Protein 7B0X (pdb70)

InterPro domains:
  IPR001829 Pili assembly chaperone, bacterial [PR00969] (38-47)
  IPR001829 Pili assembly chaperone, bacterial [PR00969] (83-104)
  IPR001829 Pili assembly chaperone, bacterial [PR00969] (112-129)
  IPR001829 Pili assembly chaperone, bacterial [PR00969] (138-153)
  IPR001829 Pili assembly chaperone, bacterial [PR00969] (173-188)
  IPR008962 PapD-like superfamily [SSF49354] (37-156)
  IPR013783 Immunoglobulin-like fold [G3DSA:2.60.40.10] (38-154)
  IPR013783 Immunoglobulin-like fold [G3DSA:2.60.40.10] (158-241)
  IPR016147 Pili assembly chaperone, N-terminal [PF00345] (37-156)
  IPR016148 Pili assembly chaperone, C-terminal [PF02753] (180-233)
  IPR018046 Pili assembly chaperone, conserved site [PS00635] (111-128)
  IPR036316 Pili assembly chaperone, C-terminal domain superfamily [SSF49584] (151-236)
  IPR050643 Periplasmic Pilus Chaperone [PTHR30251] (19-237)

Sequence (467 aa):
GVALGATRVIYPAGQKQEQLAVTNNDENSTYLIQSWVENADGVKDGRFIVTPPLFAMKGKKEENTLRILDATNNQLPQQDRESLFWMMNVKAIPSMDKSKLTENTLQLAIIISRIKLYYRPAKLALPPDQAAEKLRFRRSANSLTLINPTPYYLTVTELNAGTRVLENALVPPMGESTVKLPSDAGSNNITYRTINDYGALTPKMTGVMEHHHHHHAETCRIEEAGDKQMTVNMGQISSNRFHAVGEDSAPVPFVIHLRECSTTVVSERVVGVAFHGVADGKNPDVLSVGEGPGIATNIGVALFDDEGNLVPINRPPKRLYSGSTSLHFIAKYRATGRRVTGGIANAQAWFSLTYQDLYFNPRFLAAVADLSRFENGQELPPGTYRVDIYLNNGYMATRDVTFNTGDSEQGIVPCLTRAQLASMGLNTASVAGMNLLADDDACVPLTTMVQDATAHLDVGQQRLNLTIPQAFMSNR

GO terms:
  GO:0005515 protein binding (F, IPI)
  GO:0030288 outer membrane-bounded periplasmic space (C, IDA)
  GO:0044183 protein folding chaperone (F, IDA)
  GO:0006457 protein folding (P, IDA)

B-factor: mean 35.01, std 15.32, range [14.58, 119.58]

Secondary structure (DSSP, 8-state):
-EEES-SEEEEETT-SEEEEEEEE--TT-EEEEEEEEE-TTS-B-TTEEEESSEEEEESSEEEEEEEEE-STT-S-SSS-EEEEEEEEEEE---GGGGGS-EEEEEEEEEEEEEEE-S--SS-GGGSGGG-EEEE-SSEEEEEE-SSS-EEEEEEEETTEE---EEE-TTEEEEEE--TT--S-EEEEEB-TTS-BPPPEE--B---TT--/-----GGG---GGGHHHHHTT-S--SEEEEEEEEETTEEEEEEEEEEEE-SSTTSEEE---HHHHHTTTB-GGGSTTGGGS-TT----HHHHSTT-EEEEETTTTEEEEE--GGGB---/-PPPEEE-SSTTSEEE-----GGG--STT-B---EEEEEEEES--HHHHTTEEEEEEE-B-SS-TTSB----STTB-BSEEEEEE-TTSPBPPBS-----EE-S-SEEEEEEEEEESSSS-B-SB--EEEEEEEE--

Radius of gyration: 26.69 Å; Cα contacts (8 Å, |Δi|>4): 1162; chains: 3; bounding box: 37×84×83 Å

Foldseek 3Di:
DKDKPAQEAEAEPPDQKDKIKMWDAAQAWKKKKAKFKFFPVRHGDPQWPKPPRIDMDHHGDMDMIITGHNVVPPDDQAAKGKMKIKIKIHIDDDVVCVVPDDDDDIDIRIHIYIYHHPDFPDDQLNQVVVWAWDDDQWKIKIAGQGRYFWFKAQKAQANRGWDIDTAHHRGMDMTTDDNVGHHWIWIWTQGPRRDIRDIDTHHHDDDPPDD/DDWFDKDKPDRVPDWDQDWDDQVQFQFAFRKDDKTKMKIAGDDDDLLWQFFWWKAKEFPADPLGSLFFAQDDDPQEKPQKGKFKAFPVRDTGGYDDPPGDTDHDDRMTMMIIIIGGSGSGIDTGRGDTDMDMDTHTD/DADDDCVVDDVCVCVVLVRVPADDDWAWDFAFEAEPNHTQDTGIWGWDQDDDPNRTDTFAFPVNVVSVFFQQVLFPPNVVDDRRGRPPPPVRQDPKDWDQPPVRRYIYIYGDPSGGDDD

Structure (mmCIF, N/CA/C/O backbone):
data_7B0X
#
_entry.id   7B0X
#
_cell.length_a   35.240
_cell.length_b   104.160
_cell.length_c   132.160
_cell.angle_alpha   90.000
_cell.angle_beta   90.000
_cell.angle_gamma   90.000
#
_symmetry.space_group_name_H-M   'P 21 21 21'
#
loop_
_entity.id
_entity.type
_entity.pdbx_description
1 polymer 'Chaperone protein FimC'
2 polymer 'Fimbrin-like protein FimI'
3 polymer 'Outer membrane usher protein FimD'
4 non-polymer 1,2-ETHANEDIOL
5 water water
#
loop_
_atom_site.group_PDB
_atom_site.id
_atom_site.type_symbol
_atom_site.label_atom_id
_atom_site.label_alt_id
_atom_site.label_comp_id
_atom_site.label_asym_id
_atom_site.label_entity_id
_atom_site.label_seq_id
_atom_site.pdbx_PDB_ins_code
_atom_site.Cartn_x
_atom_site.Cartn_y
_atom_site.Cartn_z
_atom_site.occupancy
_atom_site.B_iso_or_equiv
_atom_site.auth_seq_id
_atom_site.auth_comp_id
_atom_site.auth_asym_id
_atom_site.auth_atom_id
_atom_site.pdbx_PDB_model_num
ATOM 1 N N . GLY A 1 1 ? -8.733 -2.313 -9.171 1.00 36.47 1 GLY C N 1
ATOM 2 C CA . GLY A 1 1 ? -7.406 -2.019 -8.660 1.00 31.20 1 GLY C CA 1
ATOM 3 C C . GLY A 1 1 ? -6.628 -3.277 -8.315 1.00 26.57 1 GLY C C 1
ATOM 4 O O . GLY A 1 1 ? -7.159 -4.380 -8.420 1.00 22.19 1 GLY C O 1
ATOM 5 N N . VAL A 1 2 ? -5.380 -3.094 -7.884 1.00 23.85 2 VAL C N 1
ATOM 6 C CA . VAL A 1 2 ? -4.454 -4.192 -7.599 1.00 17.52 2 VAL C CA 1
ATOM 7 C C . VAL A 1 2 ? -4.359 -4.489 -6.106 1.00 23.74 2 VAL C C 1
ATOM 8 O O . VAL A 1 2 ? -4.324 -3.575 -5.268 1.00 21.92 2 VAL C O 1
ATOM 12 N N . ALA A 1 3 ? -4.374 -5.785 -5.789 1.00 22.12 3 ALA C N 1
ATOM 13 C CA . ALA A 1 3 ? -4.079 -6.292 -4.448 1.00 17.12 3 ALA C CA 1
ATOM 14 C C . ALA A 1 3 ? -3.006 -7.382 -4.492 1.00 20.26 3 ALA C C 1
ATOM 15 O O . ALA A 1 3 ? -2.730 -7.964 -5.548 1.00 19.36 3 ALA C O 1
ATOM 17 N N . LEU A 1 4 ? -2.411 -7.667 -3.339 1.00 18.47 4 LEU C N 1
ATOM 18 C CA . LEU A 1 4 ? -1.476 -8.784 -3.190 1.00 21.83 4 LEU C CA 1
ATOM 19 C C . LEU A 1 4 ? -2.103 -9.958 -2.444 1.00 22.01 4 LEU C C 1
ATOM 20 O O . LEU A 1 4 ? -3.012 -9.774 -1.645 1.00 18.81 4 LEU C O 1
ATOM 25 N N . GLY A 1 5 ? -1.571 -11.160 -2.666 1.00 19.37 5 GLY C N 1
ATOM 26 C CA . GLY A 1 5 ? -2.164 -12.365 -2.119 1.00 21.56 5 GLY C CA 1
ATOM 27 C C . GLY A 1 5 ? -1.962 -12.590 -0.630 1.00 20.73 5 GLY C C 1
ATOM 28 O O . GLY A 1 5 ? -2.609 -13.472 -0.044 1.00 19.41 5 GLY C O 1
ATOM 29 N N . ALA A 1 6 ? -1.081 -11.808 -0.017 1.00 22.62 6 ALA C N 1
ATOM 30 C CA . ALA A 1 6 ? -0.786 -11.961 1.413 1.00 22.34 6 ALA C CA 1
ATOM 31 C C . ALA A 1 6 ? -0.173 -10.693 1.996 1.00 20.66 6 ALA C C 1
ATOM 32 O O . ALA A 1 6 ? 0.379 -9.882 1.266 1.00 18.55 6 ALA C O 1
ATOM 34 N N . THR A 1 7 ? -0.275 -10.520 3.310 1.00 20.70 7 THR C N 1
ATOM 35 C CA . THR A 1 7 ? 0.256 -9.318 3.961 1.00 17.61 7 THR C CA 1
ATOM 36 C C . THR A 1 7 ? 1.660 -9.519 4.527 1.00 19.07 7 THR C C 1
ATOM 37 O O . THR A 1 7 ? 2.287 -8.574 5.025 1.00 20.07 7 THR C O 1
ATOM 41 N N . ARG A 1 8 ? 2.137 -10.758 4.482 1.00 14.58 8 ARG C N 1
ATOM 42 C CA . ARG A 1 8 ? 3.552 -11.033 4.716 1.00 19.88 8 ARG C CA 1
ATOM 43 C C . ARG A 1 8 ? 3.930 -12.305 3.969 1.00 18.03 8 ARG C C 1
ATOM 44 O O . ARG A 1 8 ? 3.076 -13.142 3.670 1.00 19.68 8 ARG C O 1
ATOM 52 N N . VAL A 1 9 ? 5.214 -12.451 3.666 1.00 19.26 9 VAL C N 1
ATOM 53 C CA . VAL A 1 9 ? 5.705 -13.684 3.076 1.00 20.98 9 VAL C CA 1
ATOM 54 C C . VAL A 1 9 ? 6.726 -14.340 3.995 1.00 19.30 9 VAL C C 1
ATOM 55 O O . VAL A 1 9 ? 7.679 -13.687 4.422 1.00 18.05 9 VAL C O 1
ATOM 59 N N . ILE A 1 10 ? 6.509 -15.616 4.324 1.00 18.11 10 ILE C N 1
ATOM 60 C CA . ILE A 1 10 ? 7.506 -16.369 5.066 1.00 20.02 10 ILE C CA 1
ATOM 61 C C . ILE A 1 10 ? 8.375 -17.157 4.090 1.00 20.65 10 ILE C C 1
ATOM 62 O O . ILE A 1 10 ? 7.872 -18.024 3.362 1.00 24.37 10 ILE C O 1
ATOM 67 N N . TYR A 1 11 ? 9.671 -16.858 4.051 1.00 22.17 11 TYR C N 1
ATOM 68 C CA . TYR A 1 11 ? 10.562 -17.549 3.128 1.00 18.49 11 TYR C CA 1
ATOM 69 C C . TYR A 1 11 ? 11.353 -18.629 3.862 1.00 24.49 11 TYR C C 1
ATOM 70 O O . TYR A 1 11 ? 12.263 -18.327 4.619 1.00 26.15 11 TYR C O 1
ATOM 79 N N . PRO A 1 12 ? 11.019 -19.901 3.621 1.00 29.24 12 PRO C N 1
ATOM 80 C CA . PRO A 1 12 ? 11.720 -20.964 4.342 1.00 24.58 12 PRO C CA 1
ATOM 81 C C . PRO A 1 12 ? 13.135 -21.145 3.817 1.00 25.89 12 PRO C C 1
ATOM 82 O O . PRO A 1 12 ? 13.296 -21.424 2.640 1.00 22.29 12 PRO C O 1
ATOM 86 N N . ALA A 1 13 ? 14.132 -20.968 4.676 1.00 24.89 13 ALA C N 1
ATOM 87 C CA . ALA A 1 13 ? 15.513 -21.278 4.314 1.00 33.64 13 ALA C CA 1
ATOM 88 C C . ALA A 1 13 ? 15.627 -22.630 3.615 1.00 30.16 13 ALA C C 1
ATOM 89 O O . ALA A 1 13 ? 15.093 -23.637 4.091 1.00 26.06 13 ALA C O 1
ATOM 91 N N . GLY A 1 14 ? 16.317 -22.644 2.478 1.00 26.57 14 GLY C N 1
ATOM 92 C CA . GLY A 1 14 ? 16.525 -23.866 1.716 1.00 25.83 14 GLY C CA 1
ATOM 93 C C . GLY A 1 14 ? 15.627 -24.002 0.499 1.00 29.62 14 GLY C C 1
ATOM 94 O O . GLY A 1 14 ? 15.950 -24.721 -0.446 1.00 29.43 14 GLY C O 1
ATOM 95 N N . GLN A 1 15 ? 14.492 -23.310 0.513 1.00 26.88 15 GLN C N 1
ATOM 96 C CA . GLN A 1 15 ? 13.549 -23.388 -0.593 1.00 30.39 15 GLN C CA 1
ATOM 97 C C . GLN A 1 15 ? 14.107 -22.603 -1.777 1.00 32.29 15 GLN C C 1
ATOM 98 O O . GLN A 1 15 ? 14.616 -21.502 -1.600 1.00 27.38 15 GLN C O 1
ATOM 104 N N . LYS A 1 16 ? 14.033 -23.171 -2.974 1.00 26.88 16 LYS C N 1
ATOM 105 C CA . LYS A 1 16 ? 14.538 -22.482 -4.163 1.00 32.65 16 LYS C CA 1
ATOM 106 C C . LYS A 1 16 ? 13.754 -21.188 -4.460 1.00 28.76 16 LYS C C 1
ATOM 107 O O . LYS A 1 16 ? 14.344 -20.170 -4.832 1.00 29.74 16 LYS C O 1
ATOM 113 N N . GLN A 1 17 ? 12.438 -21.211 -4.264 1.00 28.00 17 GLN C N 1
ATOM 114 C CA . GLN A 1 17 ? 11.629 -20.007 -4.455 1.00 20.10 17 GLN C CA 1
ATOM 115 C C . GLN A 1 17 ? 10.420 -19.973 -3.530 1.00 21.89 17 GLN C C 1
ATOM 116 O O . GLN A 1 17 ? 10.000 -20.996 -2.985 1.00 26.29 17 GLN C O 1
ATOM 122 N N . GLU A 1 18 ? 9.864 -18.784 -3.366 1.00 22.10 18 GLU C N 1
ATOM 123 C CA . GLU A 1 18 ? 8.543 -18.627 -2.775 1.00 18.48 18 GLU C CA 1
ATOM 124 C C . GLU A 1 18 ? 7.726 -17.827 -3.783 1.00 24.72 18 GLU C C 1
ATOM 125 O O . GLU A 1 18 ? 8.298 -17.225 -4.694 1.00 30.49 18 GLU C O 1
ATOM 131 N N . GLN A 1 19 ? 6.402 -17.845 -3.681 1.00 21.36 19 GLN C N 1
ATOM 132 C CA . GLN A 1 19 ? 5.608 -17.077 -4.630 1.00 25.73 19 GLN C CA 1
ATOM 133 C C . GLN A 1 19 ? 4.630 -16.116 -3.946 1.00 25.64 19 GLN C C 1
ATOM 134 O O . GLN A 1 19 ? 4.335 -16.238 -2.758 1.00 28.93 19 GLN C O 1
ATOM 140 N N . LEU A 1 20 ? 4.162 -15.133 -4.706 1.00 20.86 20 LEU C N 1
ATOM 141 C CA . LEU A 1 20 ? 3.233 -14.119 -4.199 1.00 19.53 20 LEU C CA 1
ATOM 142 C C . LEU A 1 20 ? 2.251 -13.749 -5.306 1.00 19.21 20 LEU C C 1
ATOM 143 O O . LEU A 1 20 ? 2.674 -13.395 -6.399 1.00 23.78 20 LEU C O 1
ATOM 148 N N . ALA A 1 21 ? 0.951 -13.843 -5.037 1.00 21.67 21 ALA C N 1
ATOM 149 C CA . ALA A 1 21 ? -0.035 -13.522 -6.056 1.00 20.15 21 ALA C CA 1
ATOM 150 C C . ALA A 1 21 ? -0.235 -12.009 -6.162 1.00 20.39 21 ALA C C 1
ATOM 151 O O . ALA A 1 21 ? -0.163 -11.296 -5.159 1.00 19.76 21 ALA C O 1
ATOM 153 N N . VAL A 1 22 ? -0.478 -11.534 -7.379 1.00 20.09 22 VAL C N 1
ATOM 154 C CA . VAL A 1 22 ? -0.894 -10.154 -7.628 1.00 23.90 22 VAL C CA 1
ATOM 155 C C . VAL A 1 22 ? -2.194 -10.224 -8.416 1.00 23.70 22 VAL C C 1
ATOM 156 O O . VAL A 1 22 ? -2.261 -10.933 -9.414 1.00 23.86 22 VAL C O 1
ATOM 160 N N . THR A 1 23 ? -3.232 -9.521 -7.975 1.00 19.03 23 THR C N 1
ATOM 161 C CA . THR A 1 23 ? -4.512 -9.580 -8.688 1.00 20.39 23 THR C CA 1
ATOM 162 C C . THR A 1 23 ? -5.026 -8.214 -9.101 1.00 18.67 23 THR C C 1
ATOM 163 O O . THR A 1 23 ? -4.763 -7.218 -8.436 1.00 22.55 23 THR C O 1
ATOM 167 N N . ASN A 1 24 ? -5.727 -8.198 -10.225 1.00 19.47 24 ASN C N 1
ATOM 168 C CA . ASN A 1 24 ? -6.501 -7.046 -10.673 1.00 24.72 24 ASN C CA 1
ATOM 169 C C . ASN A 1 24 ? -7.949 -7.476 -10.873 1.00 28.85 24 ASN C C 1
ATOM 170 O O . ASN A 1 24 ? -8.200 -8.545 -11.430 1.00 31.44 24 ASN C O 1
ATOM 175 N N . ASN A 1 25 ? -8.909 -6.672 -10.414 1.00 27.99 25 ASN C N 1
ATOM 176 C CA . ASN A 1 25 ? -10.312 -7.075 -10.488 1.00 29.01 25 ASN C CA 1
ATOM 177 C C . ASN A 1 25 ? -11.126 -6.347 -11.560 1.00 32.34 25 ASN C C 1
ATOM 178 O O . ASN A 1 25 ? -12.313 -6.608 -11.733 1.00 41.50 25 ASN C O 1
ATOM 183 N N . ASP A 1 26 ? -10.485 -5.431 -12.272 1.00 36.20 26 ASP C N 1
ATOM 184 C CA . ASP A 1 26 ? -11.186 -4.541 -13.196 1.00 36.80 26 ASP C CA 1
ATOM 185 C C . ASP A 1 26 ? -10.929 -4.906 -14.666 1.00 41.28 26 ASP C C 1
ATOM 186 O O . ASP A 1 26 ? -9.814 -4.747 -15.176 1.00 35.99 26 ASP C O 1
ATOM 191 N N . GLU A 1 27 ? -11.976 -5.376 -15.344 1.00 43.65 27 GLU C N 1
ATOM 192 C CA . GLU A 1 27 ? -11.869 -5.828 -16.730 1.00 51.10 27 GLU C CA 1
ATOM 193 C C . GLU A 1 27 ? -11.351 -4.736 -17.661 1.00 43.90 27 GLU C C 1
ATOM 194 O O . GLU A 1 27 ? -10.672 -5.016 -18.646 1.00 42.79 27 GLU C O 1
ATOM 200 N N . ASN A 1 28 ? -11.674 -3.491 -17.334 1.00 50.97 28 ASN C N 1
ATOM 201 C CA . ASN A 1 28 ? -11.370 -2.373 -18.211 1.00 61.24 28 ASN C CA 1
ATOM 202 C C . ASN A 1 28 ? -10.095 -1.625 -17.839 1.00 55.40 28 ASN C C 1
ATOM 203 O O . ASN A 1 28 ? -9.986 -0.426 -18.077 1.00 51.85 28 ASN C O 1
ATOM 208 N N . SER A 1 29 ? -9.124 -2.324 -17.260 1.00 50.41 29 SER C N 1
ATOM 209 C CA . SER A 1 29 ? -7.875 -1.661 -16.908 1.00 40.39 29 SER C CA 1
ATOM 210 C C . SER A 1 29 ? -6.646 -2.538 -17.086 1.00 41.98 29 SER C C 1
ATOM 211 O O . SER A 1 29 ? -6.690 -3.751 -16.904 1.00 40.22 29 SER C O 1
ATOM 214 N N . THR A 1 30 ? -5.547 -1.892 -17.453 1.00 39.46 30 THR C N 1
ATOM 215 C CA . THR A 1 30 ? -4.255 -2.537 -17.539 1.00 34.93 30 THR C CA 1
ATOM 216 C C . THR A 1 30 ? -3.307 -1.825 -16.602 1.00 29.63 30 THR C C 1
ATOM 217 O O . THR A 1 30 ? -3.265 -0.603 -16.577 1.00 28.91 30 THR C O 1
ATOM 221 N N . TYR A 1 31 ? -2.550 -2.594 -15.833 1.00 23.16 31 TYR C N 1
ATOM 222 C CA . TYR A 1 31 ? -1.546 -2.057 -14.929 1.00 26.61 31 TYR C CA 1
ATOM 223 C C . TYR A 1 31 ? -0.184 -2.555 -15.365 1.00 27.94 31 TYR C C 1
ATOM 224 O O . TYR A 1 31 ? -0.078 -3.687 -15.823 1.00 28.01 31 TYR C O 1
ATOM 233 N N . LEU A 1 32 ? 0.846 -1.719 -15.249 1.00 25.27 32 LEU C N 1
ATOM 234 C CA . LEU A 1 32 ? 2.216 -2.225 -15.249 1.00 23.84 32 LEU C CA 1
ATOM 235 C C . LEU A 1 32 ? 2.556 -2.586 -13.812 1.00 21.55 32 LEU C C 1
ATOM 236 O O . LEU A 1 32 ? 2.236 -1.821 -12.889 1.00 24.16 32 LEU C O 1
ATOM 241 N N . ILE A 1 33 ? 3.180 -3.744 -13.614 1.00 16.91 33 ILE C N 1
ATOM 242 C CA . ILE A 1 33 ? 3.516 -4.223 -12.269 1.00 17.87 33 ILE C CA 1
ATOM 243 C C . ILE A 1 33 ? 5.029 -4.308 -12.161 1.00 21.01 33 ILE C C 1
ATOM 244 O O . ILE A 1 33 ? 5.677 -5.028 -12.930 1.00 20.91 33 ILE C O 1
ATOM 249 N N . GLN A 1 34 ? 5.584 -3.539 -11.237 1.00 21.64 34 GLN C N 1
ATOM 250 C CA . GLN A 1 34 ? 7.021 -3.426 -11.043 1.00 21.70 34 GLN C CA 1
ATOM 251 C C . GLN A 1 34 ? 7.383 -3.815 -9.611 1.00 21.88 34 GLN C C 1
ATOM 252 O O . GLN A 1 34 ? 6.873 -3.212 -8.665 1.00 24.19 34 GLN C O 1
ATOM 258 N N . SER A 1 35 ? 8.272 -4.798 -9.450 1.00 16.05 35 SER C N 1
ATOM 259 C CA . SER A 1 35 ? 8.458 -5.451 -8.151 1.00 21.30 35 SER C CA 1
ATOM 260 C C . SER A 1 35 ? 9.922 -5.650 -7.766 1.00 21.56 35 SER C C 1
ATOM 261 O O . SER A 1 35 ? 10.778 -5.888 -8.630 1.00 22.37 35 SER C O 1
ATOM 264 N N . TRP A 1 36 ? 10.205 -5.572 -6.466 1.00 20.70 36 TRP C N 1
ATOM 265 C CA . TRP A 1 36 ? 11.583 -5.642 -5.967 1.00 21.43 36 TRP C CA 1
ATOM 266 C C . TRP A 1 36 ? 11.623 -5.831 -4.448 1.00 15.95 36 TRP C C 1
ATOM 267 O O . TRP A 1 36 ? 10.632 -5.595 -3.751 1.00 21.05 36 TRP C O 1
ATOM 278 N N . VAL A 1 37 ? 12.789 -6.224 -3.947 1.00 20.54 37 VAL C N 1
ATOM 279 C CA . VAL A 1 37 ? 12.976 -6.436 -2.512 1.00 23.83 37 VAL C CA 1
ATOM 280 C C . VAL A 1 37 ? 13.884 -5.364 -1.920 1.00 22.36 37 VAL C C 1
ATOM 281 O O . VAL A 1 37 ? 14.837 -4.903 -2.569 1.00 19.60 37 VAL C O 1
ATOM 285 N N . GLU A 1 38 ? 13.549 -4.937 -0.702 1.00 18.91 38 GLU C N 1
ATOM 286 C CA . GLU A 1 38 ? 14.378 -4.025 0.077 1.00 16.37 38 GLU C CA 1
ATOM 287 C C . GLU A 1 38 ? 14.825 -4.747 1.339 1.00 19.16 38 GLU C C 1
ATOM 288 O O . GLU A 1 38 ? 14.143 -5.677 1.782 1.00 20.73 38 GLU C O 1
ATOM 294 N N . ASN A 1 39 ? 15.974 -4.344 1.892 1.00 19.01 39 ASN C N 1
ATOM 295 C CA . ASN A 1 39 ? 16.401 -4.851 3.188 1.00 21.86 39 ASN C CA 1
ATOM 296 C C . ASN A 1 39 ? 15.570 -4.195 4.292 1.00 30.71 39 ASN C C 1
ATOM 297 O O . ASN A 1 39 ? 14.618 -3.454 4.011 1.00 23.87 39 ASN C O 1
ATOM 302 N N . ALA A 1 40 ? 15.932 -4.459 5.540 1.00 26.10 40 ALA C N 1
ATOM 303 C CA . ALA A 1 40 ? 15.156 -3.972 6.673 1.00 28.01 40 ALA C CA 1
ATOM 304 C C . ALA A 1 40 ? 15.062 -2.450 6.679 1.00 33.81 40 ALA C C 1
ATOM 305 O O . ALA A 1 40 ? 14.036 -1.896 7.063 1.00 34.73 40 ALA C O 1
ATOM 307 N N . ASP A 1 41 ? 16.123 -1.793 6.221 1.00 25.70 41 ASP C N 1
ATOM 308 C CA . ASP A 1 41 ? 16.194 -0.327 6.175 1.00 30.56 41 ASP C CA 1
ATOM 309 C C . ASP A 1 41 ? 15.510 0.313 4.953 1.00 31.63 41 ASP C C 1
ATOM 310 O O . ASP A 1 41 ? 15.609 1.521 4.755 1.00 31.88 41 ASP C O 1
ATOM 315 N N . GLY A 1 42 ? 14.835 -0.488 4.133 1.00 28.30 42 GLY C N 1
ATOM 316 C CA . GLY A 1 42 ? 14.070 0.039 3.009 1.00 27.50 42 GLY C CA 1
ATOM 317 C C . GLY A 1 42 ? 14.914 0.388 1.796 1.00 29.55 42 GLY C C 1
ATOM 318 O O . GLY A 1 42 ? 14.494 1.159 0.927 1.00 32.23 42 GLY C O 1
ATOM 319 N N . VAL A 1 43 ? 16.118 -0.176 1.747 1.00 22.80 43 VAL C N 1
ATOM 320 C CA . VAL A 1 43 ? 17.042 0.020 0.637 1.00 23.17 43 VAL C CA 1
ATOM 321 C C . VAL A 1 43 ? 16.992 -1.194 -0.279 1.00 22.23 43 VAL C C 1
ATOM 322 O O . VAL A 1 43 ? 16.916 -2.303 0.222 1.00 21.91 43 VAL C O 1
ATOM 326 N N . LYS A 1 44 ? 17.051 -0.993 -1.601 1.00 21.24 44 LYS C N 1
ATOM 327 C CA . LYS A 1 44 ? 16.974 -2.132 -2.514 1.00 24.10 44 LYS C CA 1
ATOM 328 C C . LYS A 1 44 ? 18.037 -3.182 -2.223 1.00 20.14 44 LYS C C 1
ATOM 329 O O . LYS A 1 44 ? 19.202 -2.862 -2.027 1.00 26.60 44 LYS C O 1
ATOM 335 N N . ASP A 1 45 ? 17.610 -4.441 -2.200 1.00 22.67 45 ASP C N 1
ATOM 336 C CA . ASP A 1 45 ? 18.512 -5.553 -1.951 1.00 23.86 45 ASP C CA 1
ATOM 337 C C . ASP A 1 45 ? 18.179 -6.618 -2.984 1.00 20.44 45 ASP C C 1
ATOM 338 O O . ASP A 1 45 ? 17.105 -7.212 -2.928 1.00 23.80 45 ASP C O 1
ATOM 343 N N . GLY A 1 46 ? 19.081 -6.810 -3.940 1.00 21.29 46 GLY C N 1
ATOM 344 C CA . GLY A 1 46 ? 18.864 -7.765 -5.009 1.00 16.73 46 GLY C CA 1
ATOM 345 C C . GLY A 1 46 ? 19.129 -9.212 -4.637 1.00 23.73 46 GLY C C 1
ATOM 346 O O . GLY A 1 46 ? 19.054 -10.094 -5.501 1.00 28.83 46 GLY C O 1
ATOM 347 N N . ARG A 1 47 ? 19.450 -9.468 -3.369 1.00 23.47 47 ARG C N 1
ATOM 348 C CA . ARG A 1 47 ? 19.791 -10.832 -2.951 1.00 23.31 47 ARG C CA 1
ATOM 349 C C . ARG A 1 47 ? 18.540 -11.692 -2.854 1.00 24.49 47 ARG C C 1
ATOM 350 O O . ARG A 1 47 ? 18.619 -12.915 -2.730 1.00 22.50 47 ARG C O 1
ATOM 358 N N . PHE A 1 48 ? 17.374 -11.060 -2.912 1.00 21.56 48 PHE C N 1
ATOM 359 C CA . PHE A 1 48 ? 16.181 -11.799 -3.296 1.00 22.04 48 PHE C CA 1
ATOM 360 C C . PHE A 1 48 ? 15.806 -11.322 -4.692 1.00 26.98 48 PHE C C 1
ATOM 361 O O . PHE A 1 48 ? 15.656 -10.125 -4.917 1.00 28.70 48 PHE C O 1
ATOM 369 N N . ILE A 1 49 ? 15.707 -12.256 -5.634 1.00 21.91 49 ILE C N 1
ATOM 370 C CA . ILE A 1 49 ? 15.341 -11.922 -7.000 1.00 23.20 49 ILE C CA 1
ATOM 371 C C . ILE A 1 49 ? 13.837 -12.050 -7.179 1.00 24.90 49 ILE C C 1
ATOM 372 O O . ILE A 1 49 ? 13.248 -13.088 -6.886 1.00 24.34 49 ILE C O 1
ATOM 377 N N . VAL A 1 50 ? 13.209 -10.981 -7.634 1.00 23.88 50 VAL C N 1
ATOM 378 C CA . VAL A 1 50 ? 11.785 -11.033 -7.899 1.00 18.66 50 VAL C CA 1
ATOM 379 C C . VAL A 1 50 ? 11.587 -11.091 -9.402 1.00 22.31 50 VAL C C 1
ATOM 380 O O . VAL A 1 50 ? 12.126 -10.257 -10.140 1.00 25.85 50 VAL C O 1
ATOM 384 N N . THR A 1 51 ? 10.849 -12.097 -9.861 1.00 21.92 51 THR C N 1
ATOM 385 C CA . THR A 1 51 ? 10.680 -12.271 -11.289 1.00 20.22 51 THR C CA 1
ATOM 386 C C . THR A 1 51 ? 9.253 -12.745 -11.611 1.00 26.48 51 THR C C 1
ATOM 387 O O . THR A 1 51 ? 8.685 -13.562 -10.881 1.00 26.01 51 THR C O 1
ATOM 391 N N . PRO A 1 52 ? 8.650 -12.202 -12.689 1.00 23.70 52 PRO C N 1
ATOM 392 C CA . PRO A 1 52 ? 9.233 -11.180 -13.575 1.00 19.11 52 PRO C CA 1
ATOM 393 C C . PRO A 1 52 ? 9.174 -9.813 -12.924 1.00 19.90 52 PRO C C 1
ATOM 394 O O . PRO A 1 52 ? 8.174 -9.495 -12.265 1.00 20.69 52 PRO C O 1
ATOM 398 N N . PRO A 1 53 ? 10.233 -9.012 -13.105 1.00 19.99 53 PRO C N 1
ATOM 399 C CA . PRO A 1 53 ? 10.332 -7.763 -12.341 1.00 25.22 53 PRO C CA 1
ATOM 400 C C . PRO A 1 53 ? 9.519 -6.628 -12.959 1.00 21.26 53 PRO C C 1
ATOM 401 O O . PRO A 1 53 ? 9.318 -5.608 -12.299 1.00 22.03 53 PRO C O 1
ATOM 405 N N . LEU A 1 54 ? 9.047 -6.817 -14.194 1.00 20.34 54 LEU C N 1
ATOM 406 C CA . LEU A 1 54 ? 8.223 -5.820 -14.879 1.00 24.87 54 LEU C CA 1
ATOM 407 C C . LEU A 1 54 ? 7.328 -6.469 -15.941 1.00 22.37 54 LEU C C 1
ATOM 408 O O . LEU A 1 54 ? 7.826 -7.127 -16.867 1.00 25.43 54 LEU C O 1
ATOM 413 N N . PHE A 1 55 ? 6.016 -6.294 -15.802 1.00 17.98 55 PHE C N 1
ATOM 414 C CA . PHE A 1 55 ? 5.072 -6.909 -16.723 1.00 25.88 55 PHE C CA 1
ATOM 415 C C . PHE A 1 55 ? 3.767 -6.133 -16.722 1.00 23.88 55 PHE C C 1
ATOM 416 O O . PHE A 1 55 ? 3.533 -5.310 -15.860 1.00 20.47 55 PHE C O 1
ATOM 424 N N . ALA A 1 56 ? 2.909 -6.410 -17.686 1.00 18.78 56 ALA C N 1
ATOM 425 C CA . ALA A 1 56 ? 1.608 -5.774 -17.727 1.00 18.26 56 ALA C CA 1
ATOM 426 C C . ALA A 1 56 ? 0.545 -6.821 -17.475 1.00 28.59 56 ALA C C 1
ATOM 427 O O . ALA A 1 56 ? 0.656 -7.951 -17.961 1.00 26.71 56 ALA C O 1
ATOM 429 N N . MET A 1 57 ? -0.481 -6.463 -16.712 1.00 20.85 57 MET C N 1
ATOM 430 C CA . MET A 1 57 ? -1.631 -7.353 -16.605 1.00 27.53 57 MET C CA 1
ATOM 431 C C . MET A 1 57 ? -2.919 -6.605 -16.956 1.00 25.63 57 MET C C 1
ATOM 432 O O . MET A 1 57 ? -3.159 -5.470 -16.527 1.00 24.00 57 MET C O 1
ATOM 437 N N . LYS A 1 58 ? -3.722 -7.250 -17.794 1.00 30.97 58 LYS C N 1
ATOM 438 C CA . LYS A 1 58 ? -4.971 -6.667 -18.287 1.00 29.79 58 LYS C CA 1
ATOM 439 C C . LYS A 1 58 ? -6.193 -7.362 -17.703 1.00 35.05 58 LYS C C 1
ATOM 440 O O . LYS A 1 58 ? -6.273 -8.592 -17.696 1.00 32.10 58 LYS C O 1
ATOM 446 N N . GLY A 1 59 ? -7.145 -6.571 -17.221 1.00 39.25 59 GLY C N 1
ATOM 447 C CA . GLY A 1 59 ? -8.443 -7.094 -16.832 1.00 43.08 59 GLY C CA 1
ATOM 448 C C . GLY A 1 59 ? -8.471 -7.908 -15.556 1.00 34.86 59 GLY C C 1
ATOM 449 O O . GLY A 1 59 ? -7.533 -7.862 -14.752 1.00 31.14 59 GLY C O 1
ATOM 450 N N . LYS A 1 60 ? -9.569 -8.635 -15.353 1.00 29.77 60 LYS C N 1
ATOM 451 C CA . LYS A 1 60 ? -9.685 -9.528 -14.201 1.00 36.07 60 LYS C CA 1
ATOM 452 C C . LYS A 1 60 ? -8.658 -10.639 -14.321 1.00 32.87 60 LYS C C 1
ATOM 453 O O . LYS A 1 60 ? -8.822 -11.553 -15.129 1.00 37.91 60 LYS C O 1
ATOM 459 N N . LYS A 1 61 ? -7.609 -10.577 -13.507 0.82 24.94 61 LYS C N 1
ATOM 460 C CA . LYS A 1 61 ? -6.468 -11.446 -13.720 0.82 19.26 61 LYS C CA 1
ATOM 461 C C . LYS A 1 61 ? -5.649 -11.671 -12.463 0.82 20.13 61 LYS C C 1
ATOM 462 O O . LYS A 1 61 ? -5.546 -10.788 -11.619 0.82 19.86 61 LYS C O 1
ATOM 468 N N . GLU A 1 62 ? -5.085 -12.870 -12.332 1.00 26.97 62 GLU C N 1
ATOM 469 C CA A GLU A 1 62 ? -4.105 -13.124 -11.290 0.47 30.32 62 GLU C CA 1
ATOM 470 C CA B GLU A 1 62 ? -4.109 -13.144 -11.286 0.53 29.83 62 GLU C CA 1
ATOM 471 C C . GLU A 1 62 ? -2.774 -13.494 -11.931 1.00 26.68 62 GLU C C 1
ATOM 472 O O . GLU A 1 62 ? -2.728 -14.298 -12.856 1.00 27.83 62 GLU C O 1
ATOM 483 N N . ASN A 1 63 ? -1.713 -12.865 -11.452 1.00 19.05 63 ASN C N 1
ATOM 484 C CA . ASN A 1 63 ? -0.339 -13.131 -11.869 1.00 20.65 63 ASN C CA 1
ATOM 485 C C . ASN A 1 63 ? 0.469 -13.524 -10.658 1.00 27.52 63 ASN C C 1
ATOM 486 O O . ASN A 1 63 ? 0.339 -12.923 -9.584 1.00 29.62 63 ASN C O 1
ATOM 491 N N . THR A 1 64 ? 1.335 -14.509 -10.828 1.00 20.92 64 THR C N 1
ATOM 492 C CA . THR A 1 64 ? 2.182 -14.945 -9.729 1.00 19.56 64 THR C CA 1
ATOM 493 C C . THR A 1 64 ? 3.609 -14.415 -9.860 1.00 24.80 64 THR C C 1
ATOM 494 O O . THR A 1 64 ? 4.236 -14.526 -10.919 1.00 28.23 64 THR C O 1
ATOM 498 N N . LEU A 1 65 ? 4.103 -13.813 -8.782 1.00 18.95 65 LEU C N 1
ATOM 499 C CA . LEU A 1 65 ? 5.507 -13.410 -8.690 1.00 18.37 65 LEU C CA 1
ATOM 500 C C . LEU A 1 65 ? 6.336 -14.526 -8.081 1.00 21.95 65 LEU C C 1
ATOM 501 O O . LEU A 1 65 ? 5.922 -15.138 -7.102 1.00 22.65 65 LEU C O 1
ATOM 506 N N . ARG A 1 66 ? 7.517 -14.761 -8.639 1.00 18.11 66 ARG C N 1
ATOM 507 C CA . ARG A 1 66 ? 8.486 -15.659 -8.019 1.00 19.09 66 ARG C CA 1
ATOM 508 C C . ARG A 1 66 ? 9.524 -14.862 -7.227 1.00 20.04 66 ARG C C 1
ATOM 509 O O . ARG A 1 66 ? 10.090 -13.887 -7.731 1.00 21.98 66 ARG C O 1
ATOM 517 N N . ILE A 1 67 ? 9.781 -15.297 -5.999 1.00 22.58 67 ILE C N 1
ATOM 518 C CA . ILE A 1 67 ? 10.824 -14.720 -5.154 1.00 21.48 67 ILE C CA 1
ATOM 519 C C . ILE A 1 67 ? 11.950 -15.743 -4.985 1.00 24.21 67 ILE C C 1
ATOM 520 O O . ILE A 1 67 ? 11.732 -16.778 -4.359 1.00 22.73 67 ILE C O 1
ATOM 525 N N . LEU A 1 68 ? 13.134 -15.475 -5.544 1.00 19.45 68 LEU C N 1
ATOM 526 C CA . LEU A 1 68 ? 14.236 -16.453 -5.496 1.00 23.67 68 LEU C CA 1
ATOM 527 C C . LEU A 1 68 ? 15.296 -16.083 -4.465 1.00 26.35 68 LEU C C 1
ATOM 528 O O . LEU A 1 68 ? 15.803 -14.961 -4.469 1.00 24.60 68 LEU C O 1
ATOM 533 N N . ASP A 1 69 ? 15.658 -17.034 -3.605 1.00 22.76 69 ASP C N 1
ATOM 534 C CA . ASP A 1 69 ? 16.731 -16.830 -2.629 1.00 24.24 69 ASP C CA 1
ATOM 535 C C . ASP A 1 69 ? 18.112 -16.828 -3.281 1.00 26.41 69 ASP C C 1
ATOM 536 O O . ASP A 1 69 ? 18.636 -17.886 -3.653 1.00 34.38 69 ASP C O 1
ATOM 541 N N . ALA A 1 70 ? 18.708 -15.640 -3.395 1.00 20.91 70 ALA C N 1
ATOM 542 C CA . ALA A 1 70 ? 20.073 -15.502 -3.891 1.00 25.59 70 ALA C CA 1
ATOM 543 C C . ALA A 1 70 ? 21.015 -14.953 -2.809 1.00 30.67 70 ALA C C 1
ATOM 544 O O . ALA A 1 70 ? 22.006 -14.286 -3.106 1.00 27.63 70 ALA C O 1
ATOM 546 N N . THR A 1 71 ? 20.722 -15.259 -1.551 1.00 24.50 71 THR C N 1
ATOM 547 C CA . THR A 1 71 ? 21.586 -14.814 -0.454 1.00 26.43 71 THR C CA 1
ATOM 548 C C . THR A 1 71 ? 22.820 -15.694 -0.198 1.00 30.31 71 THR C C 1
ATOM 549 O O . THR A 1 71 ? 23.602 -15.398 0.695 1.00 30.59 71 THR C O 1
ATOM 553 N N . ASN A 1 72 ? 23.009 -16.757 -0.976 1.00 26.83 72 ASN C N 1
ATOM 554 C CA . ASN A 1 72 ? 24.188 -17.620 -0.835 1.00 32.96 72 ASN C CA 1
ATOM 555 C C . ASN A 1 72 ? 24.446 -18.069 0.610 1.00 34.10 72 ASN C C 1
ATOM 556 O O . ASN A 1 72 ? 25.593 -18.150 1.038 1.00 38.93 72 ASN C O 1
ATOM 561 N N . ASN A 1 73 ? 23.379 -18.319 1.359 1.00 33.09 73 ASN C N 1
ATOM 562 C CA . ASN A 1 73 ? 23.479 -18.836 2.728 1.00 34.57 73 ASN C CA 1
ATOM 563 C C . ASN A 1 73 ? 24.257 -17.918 3.677 1.00 34.27 73 ASN C C 1
ATOM 564 O O . ASN A 1 73 ? 24.950 -18.388 4.582 1.00 38.00 73 ASN C O 1
ATOM 569 N N . GLN A 1 74 ? 24.122 -16.608 3.475 1.00 37.59 74 GLN C N 1
ATOM 570 C CA . GLN A 1 74 ? 24.882 -15.628 4.241 1.00 36.90 74 GLN C CA 1
ATOM 571 C C . GLN A 1 74 ? 24.088 -15.048 5.409 1.00 28.52 74 GLN C C 1
ATOM 572 O O . GLN A 1 74 ? 24.644 -14.370 6.265 1.00 32.89 74 GLN C O 1
ATOM 578 N N . LEU A 1 75 ? 22.792 -15.315 5.463 1.00 24.58 75 LEU C N 1
ATOM 579 C CA . LEU A 1 75 ? 21.996 -14.820 6.565 1.00 19.89 75 LEU C CA 1
ATOM 580 C C . LEU A 1 75 ? 22.127 -15.721 7.795 1.00 23.77 75 LEU C C 1
ATOM 581 O O . LEU A 1 75 ? 22.478 -16.885 7.650 1.00 25.78 75 LEU C O 1
ATOM 586 N N . PRO A 1 76 ? 21.837 -15.186 8.999 1.00 30.25 76 PRO C N 1
ATOM 587 C CA . PRO A 1 76 ? 21.908 -16.017 10.212 1.00 30.82 76 PRO C CA 1
ATOM 588 C C . PRO A 1 76 ? 21.010 -17.254 10.094 1.00 22.97 76 PRO C C 1
ATOM 589 O O . PRO A 1 76 ? 19.998 -17.213 9.391 1.00 23.47 76 PRO C O 1
ATOM 593 N N A GLN A 1 77 ? 21.385 -18.343 10.750 0.52 29.60 77 GLN C N 1
ATOM 594 N N B GLN A 1 77 ? 21.382 -18.336 10.774 0.48 29.59 77 GLN C N 1
ATOM 595 C CA A GLN A 1 77 ? 20.558 -19.537 10.690 0.52 32.75 77 GLN C CA 1
ATOM 596 C CA B GLN A 1 77 ? 20.600 -19.569 10.719 0.48 32.69 77 GLN C CA 1
ATOM 597 C C A GLN A 1 77 ? 19.988 -19.882 12.069 0.52 29.07 77 GLN C C 1
ATOM 598 C C B GLN A 1 77 ? 19.809 -19.811 12.005 0.48 29.48 77 GLN C C 1
ATOM 599 O O A GLN A 1 77 ? 19.611 -21.023 12.317 0.52 31.13 77 GLN C O 1
ATOM 600 O O B GLN A 1 77 ? 19.107 -20.814 12.129 0.48 28.43 77 GLN C O 1
ATOM 611 N N . ASP A 1 78 ? 19.915 -18.889 12.957 1.00 26.50 78 ASP C N 1
ATOM 612 C CA . ASP A 1 78 ? 19.280 -19.082 14.269 1.00 25.77 78 ASP C CA 1
ATOM 613 C C . ASP A 1 78 ? 18.179 -18.055 14.562 1.00 26.27 78 ASP C C 1
ATOM 614 O O . ASP A 1 78 ? 17.548 -18.084 15.622 1.00 24.53 78 ASP C O 1
ATOM 619 N N . ARG A 1 79 ? 17.936 -17.154 13.615 1.00 23.40 79 ARG C N 1
ATOM 620 C CA . ARG A 1 79 ? 16.889 -16.152 13.777 1.00 23.66 79 ARG C CA 1
ATOM 621 C C . ARG A 1 79 ? 16.446 -15.653 12.426 1.00 24.96 79 ARG C C 1
ATOM 622 O O . ARG A 1 79 ? 17.187 -15.758 11.446 1.00 24.11 79 ARG C O 1
ATOM 630 N N . GLU A 1 80 ? 15.235 -15.113 12.381 1.00 18.11 80 GLU C N 1
ATOM 631 C CA . GLU A 1 80 ? 14.687 -14.553 11.142 1.00 21.31 80 GLU C CA 1
ATOM 632 C C . GLU A 1 80 ? 15.437 -13.294 10.725 1.00 24.43 80 GLU C C 1
ATOM 633 O O . GLU A 1 80 ? 15.990 -12.591 11.568 1.00 19.40 80 GLU C O 1
ATOM 639 N N . SER A 1 81 ? 15.447 -13.031 9.420 1.00 27.56 81 SER C N 1
ATOM 640 C CA . SER A 1 81 ? 15.949 -11.774 8.854 1.00 21.10 81 SER C CA 1
ATOM 641 C C . SER A 1 81 ? 14.778 -11.077 8.192 1.00 24.39 81 SER C C 1
ATOM 642 O O . SER A 1 81 ? 13.958 -11.732 7.553 1.00 23.00 81 SER C O 1
ATOM 645 N N . LEU A 1 82 ? 14.708 -9.751 8.329 1.00 22.07 82 LEU C N 1
ATOM 646 C CA . LEU A 1 82 ? 13.594 -8.971 7.794 1.00 19.04 82 LEU C CA 1
ATOM 647 C C . LEU A 1 82 ? 13.927 -8.321 6.459 1.00 16.55 82 LEU C C 1
ATOM 648 O O . LEU A 1 82 ? 14.949 -7.660 6.319 1.00 18.59 82 LEU C O 1
ATOM 653 N N . PHE A 1 83 ? 13.053 -8.523 5.488 1.00 19.20 83 PHE C N 1
ATOM 654 C CA . PHE A 1 83 ? 13.146 -7.813 4.213 1.00 19.94 83 PHE C CA 1
ATOM 655 C C . PHE A 1 83 ? 11.769 -7.267 3.888 1.00 21.14 83 PHE C C 1
ATOM 656 O O . PHE A 1 83 ? 10.804 -7.571 4.579 1.00 21.04 83 PHE C O 1
ATOM 664 N N . TRP A 1 84 ? 11.679 -6.443 2.838 1.00 22.81 84 TRP C N 1
ATOM 665 C CA . TRP A 1 84 ? 10.397 -5.903 2.416 1.00 22.45 84 TRP C CA 1
ATOM 666 C C . TRP A 1 84 ? 10.165 -6.190 0.935 1.00 23.89 84 TRP C C 1
ATOM 667 O O . TRP A 1 84 ? 11.005 -5.885 0.093 1.00 20.54 84 TRP C O 1
ATOM 678 N N . MET A 1 85 ? 9.027 -6.791 0.640 1.00 17.12 85 MET C N 1
ATOM 679 C CA A MET A 1 85 ? 8.583 -6.986 -0.733 0.61 15.55 85 MET C CA 1
ATOM 680 C CA B MET A 1 85 ? 8.591 -6.975 -0.742 0.39 16.40 85 MET C CA 1
ATOM 681 C C . MET A 1 85 ? 7.850 -5.738 -1.213 1.00 18.88 85 MET C C 1
ATOM 682 O O . MET A 1 85 ? 6.983 -5.227 -0.509 1.00 19.27 85 MET C O 1
ATOM 691 N N . ASN A 1 86 ? 8.200 -5.263 -2.401 1.00 17.80 86 ASN C N 1
ATOM 692 C CA . ASN A 1 86 ? 7.571 -4.070 -2.974 1.00 17.36 86 ASN C CA 1
ATOM 693 C C . ASN A 1 86 ? 6.918 -4.391 -4.314 1.00 20.86 86 ASN C C 1
ATOM 694 O O . ASN A 1 86 ? 7.545 -4.971 -5.201 1.00 19.25 86 ASN C O 1
ATOM 699 N N . VAL A 1 87 ? 5.649 -4.029 -4.457 1.00 16.92 87 VAL C N 1
ATOM 700 C CA . VAL A 1 87 ? 4.947 -4.235 -5.723 1.00 16.07 87 VAL C CA 1
ATOM 701 C C . VAL A 1 87 ? 4.269 -2.916 -6.097 1.00 16.37 87 VAL C C 1
ATOM 702 O O . VAL A 1 87 ? 3.349 -2.467 -5.432 1.00 19.44 87 VAL C O 1
ATOM 706 N N . LYS A 1 88 ? 4.752 -2.301 -7.161 1.00 19.61 88 LYS C N 1
ATOM 707 C CA . LYS A 1 88 ? 4.215 -1.031 -7.621 1.00 15.48 88 LYS C CA 1
ATOM 708 C C . LYS A 1 88 ? 3.273 -1.277 -8.776 1.00 21.39 88 LYS C C 1
ATOM 709 O O . LYS A 1 88 ? 3.630 -1.974 -9.722 1.00 25.71 88 LYS C O 1
ATOM 715 N N . ALA A 1 89 ? 2.063 -0.737 -8.663 1.00 18.34 89 ALA C N 1
ATOM 716 C CA . ALA A 1 89 ? 1.052 -0.869 -9.687 1.00 17.85 89 ALA C CA 1
ATOM 717 C C . ALA A 1 89 ? 0.914 0.478 -10.398 1.00 22.73 89 ALA C C 1
ATOM 718 O O . ALA A 1 89 ? 0.595 1.494 -9.776 1.00 23.82 89 ALA C O 1
ATOM 720 N N . ILE A 1 90 ? 1.192 0.472 -11.695 1.00 17.86 90 ILE C N 1
ATOM 721 C CA . ILE A 1 90 ? 1.188 1.683 -12.512 1.00 17.15 90 ILE C CA 1
ATOM 722 C C . ILE A 1 90 ? 0.039 1.601 -13.511 1.00 19.53 90 ILE C C 1
ATOM 723 O O . ILE A 1 90 ? 0.014 0.733 -14.379 1.00 23.04 90 ILE C O 1
ATOM 728 N N . PRO A 1 91 ? -0.946 2.490 -13.362 1.00 28.77 91 PRO C N 1
ATOM 729 C CA . PRO A 1 91 ? -2.138 2.429 -14.205 1.00 29.46 91 PRO C CA 1
ATOM 730 C C . PRO A 1 91 ? -1.873 2.998 -15.591 1.00 25.52 91 PRO C C 1
ATOM 731 O O . PRO A 1 91 ? -0.950 3.780 -15.756 1.00 23.43 91 PRO C O 1
ATOM 735 N N . SER A 1 92 ? -2.665 2.606 -16.581 1.00 23.50 92 SER C N 1
ATOM 736 C CA . SER A 1 92 ? -2.631 3.320 -17.857 1.00 22.98 92 SER C CA 1
ATOM 737 C C . SER A 1 92 ? -3.362 4.660 -17.667 1.00 28.15 92 SER C C 1
ATOM 738 O O . SER A 1 92 ? -3.797 4.988 -16.555 1.00 31.45 92 SER C O 1
ATOM 741 N N . MET A 1 93 ? -3.491 5.435 -18.733 1.00 27.07 93 MET C N 1
ATOM 742 C CA . MET A 1 93 ? -4.317 6.640 -18.687 1.00 28.81 93 MET C CA 1
ATOM 743 C C . MET A 1 93 ? -5.055 6.771 -20.008 1.00 32.41 93 MET C C 1
ATOM 744 O O . MET A 1 93 ? -4.479 6.524 -21.070 1.00 37.64 93 MET C O 1
ATOM 749 N N . ASP A 1 94 ? -6.326 7.157 -19.947 1.00 30.24 94 ASP C N 1
ATOM 750 C CA . ASP A 1 94 ? -7.082 7.411 -21.164 1.00 29.39 94 ASP C CA 1
ATOM 751 C C . ASP A 1 94 ? -6.385 8.506 -21.966 1.00 37.90 94 ASP C C 1
ATOM 752 O O . ASP A 1 94 ? -5.966 9.523 -21.413 1.00 38.82 94 ASP C O 1
ATOM 757 N N . LYS A 1 95 ? -6.258 8.293 -23.266 1.00 37.23 95 LYS C N 1
ATOM 758 C CA . LYS A 1 95 ? -5.561 9.254 -24.105 1.00 45.02 95 LYS C CA 1
ATOM 759 C C . LYS A 1 95 ? -6.280 10.596 -24.139 1.00 36.84 95 LYS C C 1
ATOM 760 O O . LYS A 1 95 ? -5.658 11.625 -24.384 1.00 37.97 95 LYS C O 1
ATOM 766 N N . SER A 1 96 ? -7.581 10.598 -23.864 1.00 42.78 96 SER C N 1
ATOM 767 C CA . SER A 1 96 ? -8.323 11.857 -23.801 1.00 46.14 96 SER C CA 1
ATOM 768 C C . SER A 1 96 ? -7.781 12.751 -22.684 1.00 48.52 96 SER C C 1
ATOM 769 O O . SER A 1 96 ? -7.853 13.980 -22.763 1.00 55.86 96 SER C O 1
ATOM 772 N N . LYS A 1 97 ? -7.238 12.125 -21.643 1.00 34.31 97 LYS C N 1
ATOM 773 C CA . LYS A 1 97 ? -6.721 12.869 -20.497 1.00 39.57 97 LYS C CA 1
ATOM 774 C C . LYS A 1 97 ? -5.391 13.542 -20.796 1.00 39.59 97 LYS C C 1
ATOM 775 O O . LYS A 1 97 ? -4.913 14.357 -20.007 1.00 38.42 97 LYS C O 1
ATOM 781 N N . LEU A 1 98 ? -4.801 13.216 -21.941 1.00 42.66 98 LEU C N 1
ATOM 782 C CA . LEU A 1 98 ? -3.569 13.873 -22.365 1.00 45.73 98 LEU C CA 1
ATOM 783 C C . LEU A 1 98 ? -3.802 15.333 -22.712 1.00 33.66 98 LEU C C 1
ATOM 784 O O . LEU A 1 98 ? -2.858 16.117 -22.724 1.00 40.72 98 LEU C O 1
ATOM 789 N N . THR A 1 99 ? -5.050 15.696 -23.011 1.00 34.87 99 THR C N 1
ATOM 790 C CA . THR A 1 99 ? -5.394 17.080 -23.306 1.00 36.85 99 THR C CA 1
ATOM 791 C C . THR A 1 99 ? -5.791 17.841 -22.046 1.00 37.00 99 THR C C 1
ATOM 792 O O . THR A 1 99 ? -6.167 19.017 -22.114 1.00 38.72 99 THR C O 1
ATOM 796 N N . GLU A 1 100 ? -5.694 17.163 -20.900 1.00 36.43 100 GLU C N 1
ATOM 797 C CA . GLU A 1 100 ? -6.057 17.736 -19.607 1.00 41.86 100 GLU C CA 1
ATOM 798 C C . GLU A 1 100 ? -4.848 17.845 -18.686 1.00 34.21 100 GLU C C 1
ATOM 799 O O . GLU A 1 100 ? -3.954 17.011 -18.738 1.00 36.04 100 GLU C O 1
ATOM 805 N N . ASN A 1 101 ? -4.825 18.867 -17.835 1.00 34.96 101 ASN C N 1
ATOM 806 C CA . ASN A 1 101 ? -3.818 18.951 -16.780 1.00 33.99 101 ASN C CA 1
ATOM 807 C C . ASN A 1 101 ? -4.112 17.900 -15.727 1.00 36.92 101 ASN C C 1
ATOM 808 O O . ASN A 1 101 ? -5.115 17.988 -15.027 1.00 38.11 101 ASN C O 1
ATOM 813 N N . THR A 1 102 ? -3.231 16.919 -15.611 1.00 30.59 102 THR C N 1
ATOM 814 C CA . THR A 1 102 ? -3.522 15.742 -14.817 1.00 28.95 102 THR C CA 1
ATOM 815 C C . THR A 1 102 ? -2.440 15.414 -13.782 1.00 35.09 102 THR C C 1
ATOM 816 O O . THR A 1 102 ? -1.240 15.438 -14.067 1.00 31.27 102 THR C O 1
ATOM 820 N N . LEU A 1 103 ? -2.887 15.109 -12.570 1.00 31.28 103 LEU C N 1
ATOM 821 C CA . LEU A 1 103 ? -2.061 14.430 -11.584 1.00 26.01 103 LEU C CA 1
ATOM 822 C C . LEU A 1 103 ? -2.412 12.951 -11.616 1.00 26.13 103 LEU C C 1
ATOM 823 O O . LEU A 1 103 ? -3.560 12.591 -11.371 1.00 28.84 103 LEU C O 1
ATOM 828 N N . GLN A 1 104 ? -1.442 12.100 -11.938 1.00 26.38 104 GLN C N 1
ATOM 829 C CA . GLN A 1 104 ? -1.658 10.656 -11.866 1.00 23.83 104 GLN C CA 1
ATOM 830 C C . GLN A 1 104 ? -0.830 10.028 -10.755 1.00 23.75 104 GLN C C 1
ATOM 831 O O . GLN A 1 104 ? 0.319 10.417 -10.525 1.00 25.66 104 GLN C O 1
ATOM 837 N N . LEU A 1 105 ? -1.417 9.028 -10.095 1.00 21.04 105 LEU C N 1
ATOM 838 C CA . LEU A 1 105 ? -0.772 8.314 -9.005 1.00 21.73 105 LEU C CA 1
ATOM 839 C C . LEU A 1 105 ? -0.482 6.863 -9.377 1.00 21.25 105 LEU C C 1
ATOM 840 O O . LEU A 1 105 ? -1.238 6.252 -10.136 1.00 29.92 105 LEU C O 1
ATOM 845 N N . ALA A 1 106 ? 0.622 6.336 -8.862 1.00 22.47 106 ALA C N 1
ATOM 846 C CA . ALA A 1 106 ? 0.862 4.888 -8.816 1.00 20.98 106 ALA C CA 1
ATOM 847 C C . ALA A 1 106 ? 0.953 4.477 -7.336 1.00 19.83 106 ALA C C 1
ATOM 848 O O . ALA A 1 106 ? 1.154 5.334 -6.468 1.00 20.87 106 ALA C O 1
ATOM 850 N N A ILE A 1 107 ? 0.818 3.186 -7.039 0.51 22.64 107 ILE C N 1
ATOM 851 N N B ILE A 1 107 ? 0.768 3.189 -7.058 0.49 22.93 107 ILE C N 1
ATOM 852 C CA A ILE A 1 107 ? 0.786 2.741 -5.643 0.51 18.83 107 ILE C CA 1
ATOM 853 C CA B ILE A 1 107 ? 0.786 2.671 -5.691 0.49 20.21 107 ILE C CA 1
ATOM 854 C C A ILE A 1 107 ? 1.701 1.543 -5.388 0.51 18.88 107 ILE C C 1
ATOM 855 C C B ILE A 1 107 ? 1.905 1.668 -5.544 0.49 20.66 107 ILE C C 1
ATOM 856 O O A ILE A 1 107 ? 1.604 0.514 -6.061 0.51 14.86 107 ILE C O 1
ATOM 857 O O B ILE A 1 107 ? 2.144 0.890 -6.450 0.49 16.28 107 ILE C O 1
ATOM 866 N N . ILE A 1 108 ? 2.589 1.689 -4.408 1.00 20.32 108 ILE C N 1
ATOM 867 C CA . ILE A 1 108 ? 3.508 0.620 -4.057 1.00 16.51 108 ILE C CA 1
ATOM 868 C C . ILE A 1 108 ? 2.943 -0.070 -2.819 1.00 19.40 108 ILE C C 1
ATOM 869 O O . ILE A 1 108 ? 2.778 0.561 -1.767 1.00 19.47 108 ILE C O 1
ATOM 874 N N . SER A 1 109 ? 2.619 -1.352 -2.948 1.00 18.77 109 SER C N 1
ATOM 875 C CA . SER A 1 109 ? 2.178 -2.117 -1.782 1.00 20.58 109 SER C CA 1
ATOM 876 C C . SER A 1 109 ? 3.417 -2.758 -1.170 1.00 18.22 109 SER C C 1
ATOM 877 O O . SER A 1 109 ? 4.198 -3.388 -1.882 1.00 18.06 109 SER C O 1
ATOM 880 N N . ARG A 1 110 ? 3.622 -2.562 0.138 1.00 15.87 110 ARG C N 1
ATOM 881 C CA . ARG A 1 110 ? 4.829 -3.055 0.811 1.00 15.29 110 ARG C CA 1
ATOM 882 C C . ARG A 1 110 ? 4.444 -4.002 1.931 1.00 15.30 110 ARG C C 1
ATOM 883 O O . ARG A 1 110 ? 3.627 -3.667 2.8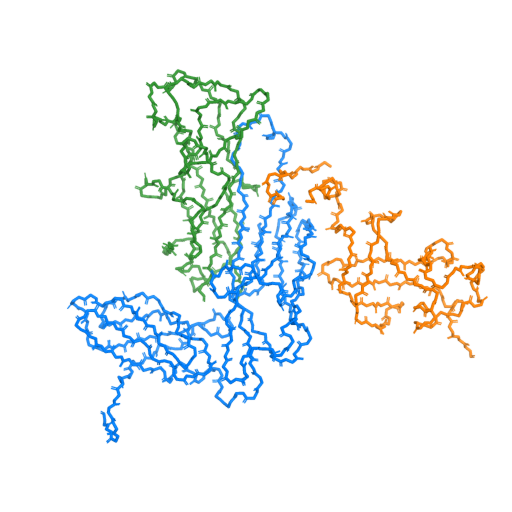02 1.00 19.65 110 ARG C O 1
ATOM 891 N N . ILE A 1 111 ? 5.010 -5.204 1.876 1.00 15.39 111 ILE C N 1
ATOM 892 C CA . ILE A 1 111 ? 4.772 -6.238 2.888 1.00 19.14 111 ILE C CA 1
ATOM 893 C C . ILE A 1 111 ? 6.070 -6.880 3.376 1.00 21.70 111 ILE C C 1
ATOM 894 O O . ILE A 1 111 ? 7.067 -6.917 2.658 1.00 19.75 111 ILE C O 1
ATOM 899 N N . LYS A 1 112 ? 6.044 -7.395 4.607 1.00 23.25 112 LYS C N 1
ATOM 900 C CA . LYS A 1 112 ? 7.207 -8.034 5.188 1.00 17.36 112 LYS C CA 1
ATOM 901 C C . LYS A 1 112 ? 7.546 -9.339 4.485 1.00 17.84 112 LYS C C 1
ATOM 902 O O . LYS A 1 112 ? 6.660 -10.141 4.164 1.00 21.88 112 LYS C O 1
ATOM 908 N N . LEU A 1 113 ? 8.839 -9.517 4.246 1.00 22.22 113 LEU C N 1
ATOM 909 C CA . LEU A 1 113 ? 9.397 -10.769 3.782 1.00 20.68 113 LEU C CA 1
ATOM 910 C C . LEU A 1 113 ? 10.315 -11.309 4.863 1.00 18.46 113 LEU C C 1
ATOM 911 O O . LEU A 1 113 ? 11.403 -10.800 5.059 1.00 20.33 113 LEU C O 1
ATOM 916 N N . TYR A 1 114 ? 9.882 -12.360 5.556 1.00 24.73 114 TYR C N 1
ATOM 917 C CA . TYR A 1 114 ? 10.693 -12.936 6.628 1.00 22.03 114 TYR C CA 1
ATOM 918 C C . TYR A 1 114 ? 11.464 -14.146 6.142 1.00 20.23 114 TYR C C 1
ATOM 919 O O . TYR A 1 114 ? 10.862 -15.154 5.751 1.00 21.23 114 TYR C O 1
ATOM 928 N N . TYR A 1 115 ? 12.791 -14.044 6.152 1.00 22.06 115 TYR C N 1
ATOM 929 C CA . TYR A 1 115 ? 13.631 -15.192 5.848 1.00 22.54 115 TYR C CA 1
ATOM 930 C C . TYR A 1 115 ? 13.789 -16.001 7.136 1.00 23.13 115 TYR C C 1
ATOM 931 O O . TYR A 1 115 ? 14.373 -15.530 8.123 1.00 19.80 115 TYR C O 1
ATOM 940 N N . ARG A 1 116 ? 13.258 -17.219 7.104 1.00 22.77 116 ARG C N 1
ATOM 941 C CA . ARG A 1 116 ? 13.118 -18.051 8.301 1.00 20.01 116 ARG C CA 1
ATOM 942 C C . ARG A 1 116 ? 13.983 -19.305 8.198 1.00 21.11 116 ARG C C 1
ATOM 943 O O . ARG A 1 116 ? 13.739 -20.194 7.359 1.00 25.91 116 ARG C O 1
ATOM 951 N N . PRO A 1 117 ? 15.018 -19.382 9.043 1.00 23.16 117 PRO C N 1
ATOM 952 C CA . PRO A 1 117 ? 15.898 -20.553 9.021 1.00 21.97 117 PRO C CA 1
ATOM 953 C C . PRO A 1 117 ? 15.132 -21.827 9.315 1.00 29.01 117 PRO C C 1
ATOM 954 O O . PRO A 1 117 ? 14.033 -21.769 9.857 1.00 26.44 117 PRO C O 1
ATOM 958 N N . ALA A 1 118 ? 15.714 -22.954 8.935 1.00 31.30 118 ALA C N 1
ATOM 959 C CA . ALA A 1 118 ? 15.150 -24.259 9.233 1.00 31.96 118 ALA C CA 1
ATOM 960 C C . ALA A 1 118 ? 15.430 -24.665 10.681 1.00 41.46 118 ALA C C 1
ATOM 961 O O . ALA A 1 118 ? 16.358 -24.156 11.324 1.00 39.93 118 ALA C O 1
ATOM 963 N N . LYS A 1 119 ? 14.598 -25.566 11.192 1.00 39.34 119 LYS C N 1
ATOM 964 C CA . LYS A 1 119 ? 14.834 -26.219 12.473 1.00 33.59 119 LYS C CA 1
ATOM 965 C C . LYS A 1 119 ? 14.811 -25.295 13.691 1.00 40.16 119 LYS C C 1
ATOM 966 O O . LYS A 1 119 ? 15.627 -25.438 14.603 1.00 38.11 119 LYS C O 1
ATOM 972 N N . LEU A 1 120 ? 13.874 -24.354 13.711 1.00 34.74 120 LEU C N 1
ATOM 973 C CA . LEU A 1 120 ? 13.582 -23.608 14.927 1.00 36.68 120 LEU C CA 1
ATOM 974 C C . LEU A 1 120 ? 12.634 -24.455 15.791 1.00 34.76 120 LEU C C 1
ATOM 975 O O . LEU A 1 120 ? 11.592 -24.908 15.317 1.00 37.59 120 LEU C O 1
ATOM 980 N N . ALA A 1 121 ? 12.998 -24.691 17.050 1.00 37.98 121 ALA C N 1
ATOM 981 C CA . ALA A 1 121 ? 12.207 -25.572 17.914 1.00 34.39 121 ALA C CA 1
ATOM 982 C C . ALA A 1 121 ? 10.858 -24.956 18.310 1.00 41.81 121 ALA C C 1
ATOM 983 O O . ALA A 1 121 ? 9.834 -25.648 18.386 1.00 38.43 121 ALA C O 1
ATOM 985 N N . LEU A 1 122 ? 10.859 -23.652 18.562 1.00 30.05 122 LEU C N 1
ATOM 986 C CA . LEU A 1 122 ? 9.655 -22.962 18.988 1.00 30.36 122 LEU C CA 1
ATOM 987 C C . LEU A 1 122 ? 8.643 -22.817 17.847 1.00 30.00 122 LEU C C 1
ATOM 988 O O . LEU A 1 122 ? 8.937 -22.178 16.829 1.00 28.95 122 LEU C O 1
ATOM 993 N N . PRO A 1 123 ? 7.448 -23.417 18.006 1.00 33.29 123 PRO C N 1
ATOM 994 C CA . PRO A 1 123 ? 6.395 -23.191 17.013 1.00 34.24 123 PRO C CA 1
ATOM 995 C C . PRO A 1 123 ? 6.091 -21.714 16.898 1.00 27.05 123 PRO C C 1
ATOM 996 O O . PRO A 1 123 ? 6.063 -21.024 17.917 1.00 26.08 123 PRO C O 1
ATOM 1000 N N . PRO A 1 124 ? 5.892 -21.229 15.675 1.00 25.64 124 PRO C N 1
ATOM 1001 C CA . PRO A 1 124 ? 5.589 -19.811 15.480 1.00 24.28 124 PRO C CA 1
ATOM 1002 C C . PRO A 1 124 ? 4.442 -19.313 16.358 1.00 26.29 124 PRO C C 1
ATOM 1003 O O . PRO A 1 124 ? 4.548 -18.201 16.860 1.00 25.63 124 PRO C O 1
ATOM 1007 N N . ASP A 1 125 ? 3.409 -20.123 16.593 1.00 26.83 125 ASP C N 1
ATOM 1008 C CA . ASP A 1 125 ? 2.258 -19.637 17.353 1.00 32.16 125 ASP C CA 1
ATOM 1009 C C . ASP A 1 125 ? 2.473 -19.728 18.870 1.00 29.38 125 ASP C C 1
ATOM 1010 O O . ASP A 1 125 ? 1.584 -19.389 19.659 1.00 33.16 125 ASP C O 1
ATOM 1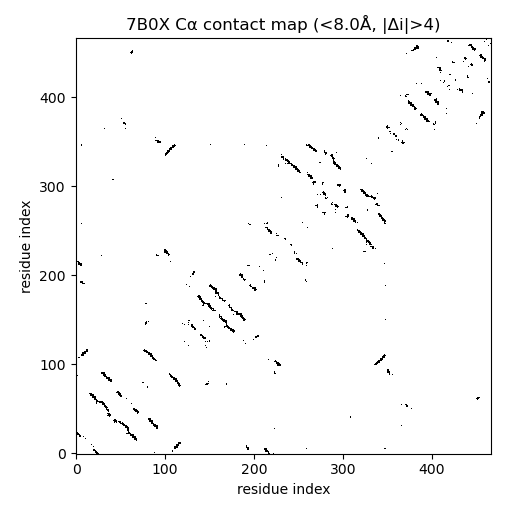015 N N . GLN A 1 126 ? 3.670 -20.135 19.273 1.00 23.70 126 GLN C N 1
ATOM 1016 C CA . GLN A 1 126 ? 4.029 -20.147 20.697 1.00 28.67 126 GLN C CA 1
ATOM 1017 C C . GLN A 1 126 ? 4.988 -19.010 21.068 1.00 23.56 126 GLN C C 1
ATOM 1018 O O . GLN A 1 126 ? 5.427 -18.916 22.230 1.00 21.42 126 GLN C O 1
ATOM 1024 N N . ALA A 1 127 ? 5.296 -18.158 20.091 1.00 24.54 127 ALA C N 1
ATOM 1025 C CA . ALA A 1 127 ? 6.300 -17.103 20.247 1.00 21.62 127 ALA C CA 1
ATOM 1026 C C . ALA A 1 127 ? 5.761 -15.928 21.042 1.00 22.16 127 ALA C C 1
ATOM 1027 O O . ALA A 1 127 ? 6.460 -15.396 21.899 1.00 28.82 127 ALA C O 1
ATOM 1029 N N . ALA A 1 128 ? 4.524 -15.528 20.745 1.00 21.77 128 ALA C N 1
ATOM 1030 C CA . ALA A 1 128 ? 3.912 -14.350 21.364 1.00 20.13 128 ALA C CA 1
ATOM 1031 C C . ALA A 1 128 ? 3.935 -14.394 22.891 1.00 24.97 128 ALA C C 1
ATOM 1032 O O . ALA A 1 128 ? 4.119 -13.360 23.554 1.00 29.48 128 ALA C O 1
ATOM 1034 N N . GLU A 1 129 ? 3.761 -15.598 23.433 1.00 27.52 129 GLU C N 1
ATOM 1035 C CA . GLU A 1 129 ? 3.774 -15.841 24.869 1.00 26.08 129 GLU C CA 1
ATOM 1036 C C . GLU A 1 129 ? 5.125 -15.509 25.498 1.00 24.45 129 GLU C C 1
ATOM 1037 O O . GLU A 1 129 ? 5.195 -15.213 26.693 1.00 33.47 129 GLU C O 1
ATOM 1043 N N . LYS A 1 130 ? 6.197 -15.558 24.710 1.00 26.33 130 LYS C N 1
ATOM 1044 C CA . LYS A 1 130 ? 7.541 -15.446 25.281 1.00 26.65 130 LYS C CA 1
ATOM 1045 C C . LYS A 1 130 ? 7.954 -14.014 25.522 1.00 23.63 130 LYS C C 1
ATOM 1046 O O . LYS A 1 130 ? 8.967 -13.772 26.173 1.00 23.85 130 LYS C O 1
ATOM 1052 N N . LEU A 1 131 ? 7.197 -13.077 24.962 1.00 26.62 131 LEU C N 1
ATOM 1053 C CA . LEU A 1 131 ? 7.521 -11.653 25.086 1.00 27.88 131 LEU C CA 1
ATOM 1054 C C . LEU A 1 131 ? 7.611 -11.220 26.548 1.00 25.24 131 LEU C C 1
ATOM 1055 O O . LEU A 1 131 ? 6.868 -11.696 27.408 1.00 29.17 131 LEU C O 1
ATOM 1060 N N . ARG A 1 132 ? 8.532 -10.309 26.826 1.00 25.57 132 ARG C N 1
ATOM 1061 C CA . ARG A 1 132 ? 8.698 -9.774 28.183 1.00 30.01 132 ARG C CA 1
ATOM 1062 C C . ARG A 1 132 ? 8.756 -8.255 28.124 1.00 27.28 132 ARG C C 1
ATOM 1063 O O . ARG A 1 132 ? 9.047 -7.694 27.069 1.00 26.32 132 ARG C O 1
ATOM 1071 N N . PHE A 1 133 ? 8.464 -7.603 29.247 1.00 28.45 133 PHE C N 1
ATOM 1072 C CA . PHE A 1 133 ? 8.377 -6.141 29.295 1.00 32.40 133 PHE C CA 1
ATOM 1073 C C . PHE A 1 133 ? 9.207 -5.518 30.418 1.00 32.84 133 PHE C C 1
ATOM 1074 O O . PHE A 1 133 ? 9.287 -6.045 31.534 1.00 32.29 133 PHE C O 1
ATOM 1082 N N . ARG A 1 134 ? 9.823 -4.392 30.083 1.00 29.62 134 ARG C N 1
ATOM 1083 C CA . ARG A 1 134 ? 10.603 -3.573 30.992 1.00 36.05 134 ARG C CA 1
ATOM 1084 C C . ARG A 1 134 ? 10.012 -2.160 30.958 1.00 31.52 134 ARG C C 1
ATOM 1085 O O . ARG A 1 134 ? 9.814 -1.596 29.890 1.00 30.50 134 ARG C O 1
ATOM 1093 N N . ARG A 1 135 ? 9.733 -1.596 32.130 1.00 38.39 135 ARG C N 1
ATOM 1094 C CA . ARG A 1 135 ? 9.039 -0.319 32.223 1.00 42.75 135 ARG C CA 1
ATOM 1095 C C . ARG A 1 135 ? 9.925 0.767 32.830 1.00 39.57 135 ARG C C 1
ATOM 1096 O O . ARG A 1 135 ? 10.518 0.565 33.883 1.00 45.38 135 ARG C O 1
ATOM 1104 N N . SER A 1 136 ? 10.031 1.908 32.152 1.00 40.05 136 SER C N 1
ATOM 1105 C CA . SER A 1 136 ? 10.710 3.067 32.727 1.00 46.55 136 SER C CA 1
ATOM 1106 C C . SER A 1 136 ? 9.683 4.161 32.984 1.00 47.70 136 SER C C 1
ATOM 1107 O O . SER A 1 136 ? 8.493 3.973 32.721 1.00 46.24 136 SER C O 1
ATOM 1110 N N . ALA A 1 137 ? 10.144 5.301 33.495 1.00 47.00 137 ALA C N 1
ATOM 1111 C CA . ALA A 1 137 ? 9.250 6.383 33.889 1.00 47.81 137 ALA C CA 1
ATOM 1112 C C . ALA A 1 137 ? 8.379 6.879 32.739 1.00 48.91 137 ALA C C 1
ATOM 1113 O O . ALA A 1 137 ? 7.272 7.360 32.968 1.00 58.97 137 ALA C O 1
ATOM 1115 N N . ASN A 1 138 ? 8.870 6.763 31.508 1.00 35.11 138 ASN C N 1
ATOM 1116 C CA . ASN A 1 138 ? 8.154 7.318 30.361 1.00 42.31 138 ASN C CA 1
ATOM 1117 C C . ASN A 1 138 ? 8.201 6.453 29.103 1.00 42.41 138 ASN C C 1
ATOM 1118 O O . ASN A 1 138 ? 7.852 6.906 28.019 1.00 35.88 138 ASN C O 1
ATOM 1123 N N . SER A 1 139 ? 8.639 5.210 29.237 1.00 42.19 139 SER C N 1
ATOM 1124 C CA . SER A 1 139 ? 8.676 4.330 28.077 1.00 40.70 139 SER C CA 1
ATOM 1125 C C . SER A 1 139 ? 8.448 2.885 28.484 1.00 31.11 139 SER C C 1
ATOM 1126 O O . SER A 1 139 ? 8.591 2.519 29.652 1.00 31.05 139 SER C O 1
ATOM 1129 N N . LEU A 1 140 ? 8.077 2.067 27.507 1.00 33.46 140 LEU C N 1
ATOM 1130 C CA . LEU A 1 140 ? 7.896 0.645 27.735 1.00 36.47 140 LEU C CA 1
ATOM 1131 C C . LEU A 1 140 ? 8.761 -0.107 26.742 1.00 32.90 140 LEU C C 1
ATOM 1132 O O . LEU A 1 140 ? 8.677 0.140 25.548 1.00 30.60 140 LEU C O 1
ATOM 1137 N N . THR A 1 141 ? 9.598 -1.018 27.229 1.00 33.25 141 THR C N 1
ATOM 1138 C CA . THR A 1 141 ? 10.460 -1.787 26.337 1.00 31.53 141 THR C CA 1
ATOM 1139 C C . THR A 1 141 ? 9.955 -3.222 26.177 1.00 26.35 141 THR C C 1
ATOM 1140 O O . THR A 1 141 ? 9.646 -3.891 27.166 1.00 26.30 141 THR C O 1
ATOM 1144 N N . LEU A 1 142 ? 9.849 -3.673 24.926 1.00 21.60 142 LEU C N 1
ATOM 1145 C CA . LEU A 1 142 ? 9.375 -5.022 24.624 1.00 24.92 142 LEU C CA 1
ATOM 1146 C C . LEU A 1 142 ? 10.588 -5.898 24.349 1.00 26.16 142 LEU C C 1
ATOM 1147 O O . LEU A 1 142 ? 11.496 -5.505 23.625 1.00 25.10 142 LEU C O 1
ATOM 1152 N N . ILE A 1 143 ? 10.608 -7.073 24.964 1.00 26.67 143 ILE C N 1
ATOM 1153 C CA . ILE A 1 143 ? 11.776 -7.933 24.940 1.00 26.89 143 ILE C CA 1
ATOM 1154 C C . ILE A 1 143 ? 11.414 -9.259 24.293 1.00 25.44 143 ILE C C 1
ATOM 1155 O O . ILE A 1 143 ? 10.535 -9.980 24.772 1.00 29.59 143 ILE C O 1
ATOM 1160 N N . ASN A 1 144 ? 12.091 -9.562 23.195 1.00 25.48 144 ASN C N 1
ATOM 1161 C CA . ASN A 1 144 ? 11.761 -10.716 22.368 1.00 23.39 144 ASN C CA 1
ATOM 1162 C C . ASN A 1 144 ? 12.901 -11.728 22.392 1.00 23.81 144 ASN C C 1
ATOM 1163 O O . ASN A 1 144 ? 13.886 -11.568 21.685 1.00 24.67 144 ASN C O 1
ATOM 1168 N N . PRO A 1 145 ? 12.765 -12.790 23.196 1.00 24.39 145 PRO C N 1
ATOM 1169 C CA . PRO A 1 145 ? 13.819 -13.802 23.186 1.00 27.23 145 PRO C CA 1
ATOM 1170 C C . PRO A 1 145 ? 13.661 -14.852 22.081 1.00 20.53 145 PRO C C 1
ATOM 1171 O O . PRO A 1 145 ? 14.489 -15.753 22.028 1.00 27.06 145 PRO C O 1
ATOM 1175 N N . THR A 1 146 ? 12.633 -14.747 21.249 1.00 25.95 146 THR C N 1
ATOM 1176 C CA . THR A 1 146 ? 12.351 -15.795 20.263 1.00 26.58 146 THR C CA 1
ATOM 1177 C C . THR A 1 146 ? 13.130 -15.527 18.988 1.00 24.42 146 THR C C 1
ATOM 1178 O O . THR A 1 146 ? 13.701 -14.450 18.838 1.00 23.25 146 THR C O 1
ATOM 1182 N N . PRO A 1 147 ? 13.191 -16.517 18.077 1.00 23.83 147 PRO C N 1
ATOM 1183 C CA . PRO A 1 147 ? 13.838 -16.265 16.780 1.00 19.18 147 PRO C CA 1
ATOM 1184 C C . PRO A 1 147 ? 12.918 -15.644 15.734 1.00 19.19 147 PRO C C 1
ATOM 1185 O O . PRO A 1 147 ? 13.356 -15.523 14.591 1.00 20.96 147 PRO C O 1
ATOM 1189 N N . TYR A 1 148 ? 11.697 -15.248 16.098 1.00 20.67 148 TYR C N 1
ATOM 1190 C CA . TYR A 1 148 ? 10.782 -14.618 15.155 1.00 21.66 148 TYR C CA 1
ATOM 1191 C C . TYR A 1 148 ? 10.618 -13.123 15.399 1.00 20.98 148 TYR C C 1
ATOM 1192 O O . TYR A 1 148 ? 10.548 -12.677 16.547 1.00 20.47 148 TYR C O 1
ATOM 1201 N N . TYR A 1 149 ? 10.538 -12.355 14.318 1.00 18.88 149 TYR C N 1
ATOM 1202 C CA . TYR A 1 149 ? 10.014 -10.988 14.419 1.00 22.93 149 TYR C CA 1
ATOM 1203 C C . TYR A 1 149 ? 8.592 -11.042 14.969 1.00 18.02 149 TYR C C 1
ATOM 1204 O O . TYR A 1 149 ? 7.738 -11.747 14.441 1.00 21.04 149 TYR C O 1
ATOM 1213 N N . LEU A 1 150 ? 8.331 -10.281 16.028 1.00 22.21 150 LEU C N 1
ATOM 1214 C CA . LEU A 1 150 ? 6.989 -10.173 16.570 1.00 15.92 150 LEU C CA 1
ATOM 1215 C C . LEU A 1 150 ? 6.390 -8.803 16.244 1.00 21.57 150 LEU C C 1
ATOM 1216 O O . LEU A 1 150 ? 6.977 -7.766 16.562 1.00 20.42 150 LEU C O 1
ATOM 1221 N N . THR A 1 151 ? 5.236 -8.820 15.590 1.00 18.23 151 THR C N 1
ATOM 1222 C CA . THR A 1 151 ? 4.487 -7.615 15.259 1.00 23.78 151 THR C CA 1
ATOM 1223 C C . THR A 1 151 ? 3.430 -7.443 16.331 1.00 19.06 151 THR C C 1
ATOM 1224 O O . THR A 1 151 ? 2.406 -8.137 16.327 1.00 17.86 151 THR C O 1
ATOM 1228 N N . VAL A 1 152 ? 3.691 -6.540 17.273 1.00 18.94 152 VAL C N 1
ATOM 1229 C CA . VAL A 1 152 ? 2.853 -6.402 18.452 1.00 21.62 152 VAL C CA 1
ATOM 1230 C C . VAL A 1 152 ? 1.845 -5.273 18.232 1.00 26.33 152 VAL C C 1
ATOM 1231 O O . VAL A 1 152 ? 2.208 -4.153 17.847 1.00 24.61 152 VAL C O 1
ATOM 1235 N N . THR A 1 153 ? 0.574 -5.594 18.435 1.00 21.13 153 THR C N 1
ATOM 1236 C CA . THR A 1 153 ? -0.516 -4.665 18.196 1.00 21.46 153 THR C CA 1
ATOM 1237 C C . THR A 1 153 ? -1.501 -4.796 19.341 1.00 22.95 153 THR C C 1
ATOM 1238 O O . THR A 1 153 ? -1.378 -5.721 20.161 1.00 22.02 153 THR C O 1
ATOM 1242 N N . GLU A 1 154 ? -2.492 -3.904 19.361 1.00 22.27 154 GLU C N 1
ATOM 1243 C CA . GLU A 1 154 ? -3.417 -3.716 20.481 1.00 30.47 154 GLU C CA 1
ATOM 1244 C C . GLU A 1 154 ? -2.663 -3.745 21.799 1.00 26.43 154 GLU C C 1
ATOM 1245 O O . GLU A 1 154 ? -3.041 -4.434 22.731 1.00 28.00 154 GLU C O 1
ATOM 1251 N N . LEU A 1 155 ? -1.569 -2.993 21.839 1.00 27.80 155 LEU C N 1
ATOM 1252 C CA . LEU A 1 155 ? -0.742 -2.913 23.023 1.00 26.09 155 LEU C CA 1
ATOM 1253 C C . LEU A 1 155 ? -1.337 -1.867 23.962 1.00 28.43 155 LEU C C 1
ATOM 1254 O O . LEU A 1 155 ? -1.483 -0.697 23.595 1.00 26.26 155 LEU C O 1
ATOM 1259 N N . ASN A 1 156 ? -1.717 -2.311 25.159 1.00 26.39 156 ASN C N 1
ATOM 1260 C CA . ASN A 1 156 ? -2.358 -1.458 26.145 1.00 29.46 156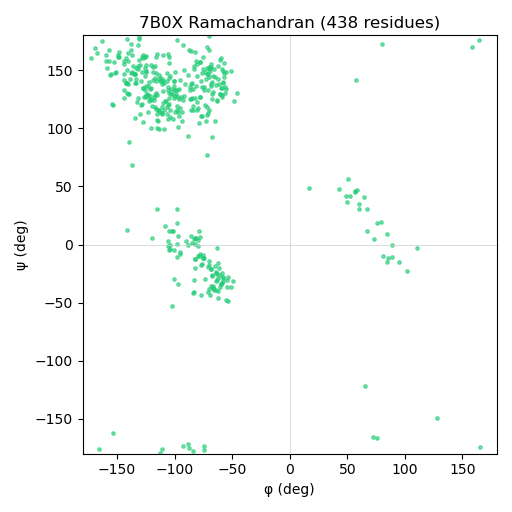 ASN C CA 1
ATOM 1261 C C . ASN A 1 156 ? -1.632 -1.460 27.480 1.00 27.50 156 ASN C C 1
ATOM 1262 O O . ASN A 1 156 ? -1.242 -2.507 27.987 1.00 32.53 156 ASN C O 1
ATOM 1267 N N . ALA A 1 157 ? -1.481 -0.280 28.057 1.00 27.45 157 ALA C N 1
ATOM 1268 C CA . ALA A 1 157 ? -1.030 -0.155 29.434 1.00 31.26 157 ALA C CA 1
ATOM 1269 C C . ALA A 1 157 ? -2.175 0.447 30.225 1.00 34.20 157 ALA C C 1
ATOM 1270 O O . ALA A 1 157 ? -2.468 1.628 30.088 1.00 39.80 157 ALA C O 1
ATOM 1272 N N . GLY A 1 158 ? -2.841 -0.372 31.032 1.00 37.92 158 GLY C N 1
ATOM 1273 C CA . GLY A 1 158 ? -4.113 0.021 31.608 1.00 38.15 158 GLY C CA 1
ATOM 1274 C C . GLY A 1 158 ? -5.122 0.171 30.477 1.00 40.01 158 GLY C C 1
ATOM 1275 O O . GLY A 1 158 ? -5.365 -0.766 29.718 1.00 40.74 158 GLY C O 1
ATOM 1276 N N . THR A 1 159 ? -5.704 1.356 30.358 1.00 40.83 159 THR C N 1
ATOM 1277 C CA . THR A 1 159 ? -6.651 1.629 29.289 1.00 51.13 159 THR C CA 1
ATOM 1278 C C . THR A 1 159 ? -5.972 2.402 28.165 1.00 51.49 159 THR C C 1
ATOM 1279 O O . THR A 1 159 ? -6.573 2.660 27.126 1.00 56.43 159 THR C O 1
ATOM 1283 N N . ARG A 1 160 ? -4.711 2.763 28.382 1.00 46.76 160 ARG C N 1
ATOM 1284 C CA . ARG A 1 160 ? -3.959 3.570 27.430 1.00 38.55 160 ARG C CA 1
ATOM 1285 C C . ARG A 1 160 ? -3.439 2.726 26.273 1.00 32.04 160 ARG C C 1
ATOM 1286 O O . ARG A 1 160 ? -2.637 1.826 26.487 1.00 31.27 160 ARG C O 1
ATOM 1294 N N . VAL A 1 161 ? -3.887 3.033 25.056 1.00 31.78 161 VAL C N 1
ATOM 1295 C CA . VAL A 1 161 ? -3.435 2.324 23.856 1.00 33.26 161 VAL C CA 1
ATOM 1296 C C . VAL A 1 161 ? -2.084 2.844 23.373 1.00 32.09 161 VAL C C 1
ATOM 1297 O O . VAL A 1 161 ? -1.934 4.029 23.088 1.00 38.26 161 VAL C O 1
ATOM 1301 N N . LEU A 1 162 ? -1.104 1.957 23.265 1.00 32.88 162 LEU C N 1
ATOM 1302 C CA . LEU A 1 162 ? 0.224 2.371 22.845 1.00 23.75 162 LEU C CA 1
ATOM 1303 C C . LEU A 1 162 ? 0.490 2.134 21.365 1.00 27.28 162 LEU C C 1
ATOM 1304 O O . LEU A 1 162 ? -0.329 1.579 20.620 1.00 29.04 162 LEU C O 1
ATOM 1309 N N . GLU A 1 163 ? 1.658 2.581 20.942 1.00 26.40 163 GLU C N 1
ATOM 1310 C CA . GLU A 1 163 ? 2.102 2.371 19.581 1.00 27.22 163 GLU C CA 1
ATOM 1311 C C . GLU A 1 163 ? 2.341 0.893 19.326 1.00 23.77 163 GLU C C 1
ATOM 1312 O O . GLU A 1 163 ? 2.792 0.186 20.225 1.00 29.14 163 GLU C O 1
ATOM 1318 N N . ASN A 1 164 ? 2.045 0.436 18.111 1.00 22.60 164 ASN C N 1
ATOM 1319 C CA . ASN A 1 164 ? 2.466 -0.895 17.679 1.00 22.83 164 ASN C CA 1
ATOM 1320 C C . ASN A 1 164 ? 3.989 -0.975 17.708 1.00 26.11 164 ASN C C 1
ATOM 1321 O O . ASN A 1 164 ? 4.674 0.035 17.650 1.00 31.83 164 ASN C O 1
ATOM 1326 N N . ALA A 1 165 ? 4.525 -2.180 17.777 1.00 22.79 165 ALA C N 1
ATOM 1327 C CA . ALA A 1 165 ? 5.964 -2.335 17.795 1.00 22.42 165 ALA C CA 1
ATOM 1328 C C . ALA A 1 165 ? 6.363 -3.575 17.017 1.00 21.34 165 ALA C C 1
ATOM 1329 O O . ALA A 1 165 ? 5.682 -4.594 17.050 1.00 28.33 165 ALA C O 1
ATOM 1331 N N . LEU A 1 166 ? 7.466 -3.469 16.298 1.00 20.29 166 LEU C N 1
ATOM 1332 C CA . LEU A 1 166 ? 8.028 -4.609 15.594 1.00 20.62 166 LEU C CA 1
ATOM 1333 C C . LEU A 1 166 ? 9.262 -5.033 16.381 1.00 22.34 166 LEU C C 1
ATOM 1334 O O . LEU A 1 166 ? 10.261 -4.326 16.402 1.00 23.36 166 LEU C O 1
ATOM 1339 N N . VAL A 1 167 ? 9.186 -6.166 17.068 1.00 20.48 167 VAL C N 1
ATOM 1340 C CA . VAL A 1 167 ? 10.257 -6.503 17.993 1.00 25.05 167 VAL C CA 1
ATOM 1341 C C . VAL A 1 167 ? 11.127 -7.572 17.359 1.00 24.23 167 VAL C C 1
ATOM 1342 O O . VAL A 1 167 ? 10.665 -8.678 17.088 1.00 24.77 167 VAL C O 1
ATOM 1346 N N . PRO A 1 168 ? 12.383 -7.232 17.095 1.00 20.79 168 PRO C N 1
ATOM 1347 C CA . PRO A 1 168 ? 13.285 -8.115 16.357 1.00 25.07 168 PRO C CA 1
ATOM 1348 C C . PRO A 1 168 ? 13.640 -9.325 17.187 1.00 23.75 168 PRO C C 1
ATOM 1349 O O . PRO A 1 168 ? 13.632 -9.252 18.412 1.00 21.35 168 PRO C O 1
ATOM 1353 N N . PRO A 1 169 ? 13.939 -10.444 16.523 1.00 24.69 169 PRO C N 1
ATOM 1354 C CA . PRO A 1 169 ? 14.255 -11.676 17.246 1.00 19.74 169 PRO C CA 1
ATOM 1355 C C . PRO A 1 169 ? 15.492 -11.497 18.114 1.00 26.97 169 PRO C C 1
ATOM 1356 O O . PRO A 1 169 ? 16.467 -10.878 17.682 1.00 25.73 169 PRO C O 1
ATOM 1360 N N . MET A 1 170 ? 15.435 -12.039 19.328 1.00 25.68 170 MET C N 1
ATOM 1361 C CA . MET A 1 170 ? 16.527 -11.941 20.291 1.00 23.69 170 MET C CA 1
ATOM 1362 C C . MET A 1 170 ? 16.952 -10.485 20.481 1.00 25.30 170 MET C C 1
ATOM 1363 O O . MET A 1 170 ? 18.141 -10.155 20.568 1.00 23.66 170 MET C O 1
ATOM 1368 N N . GLY A 1 171 ? 15.956 -9.617 20.554 1.00 29.34 171 GLY C N 1
ATOM 1369 C CA . GLY A 1 171 ? 16.211 -8.195 20.663 1.00 26.91 171 GLY C CA 1
ATOM 1370 C C . GLY A 1 171 ? 15.083 -7.467 21.351 1.00 26.44 171 GLY C C 1
ATOM 1371 O O . GLY A 1 171 ? 14.228 -8.072 22.024 1.00 28.97 171 GLY C O 1
ATOM 1372 N N . GLU A 1 172 ? 15.066 -6.154 21.168 1.00 24.49 172 GLU C N 1
ATOM 1373 C CA . GLU A 1 172 ? 14.164 -5.288 21.915 1.00 26.94 172 GLU C CA 1
ATOM 1374 C C . GLU A 1 172 ? 13.657 -4.124 21.064 1.00 27.61 172 GLU C C 1
ATOM 1375 O O . GLU A 1 172 ? 14.298 -3.728 20.090 1.00 29.86 172 GLU C O 1
ATOM 1381 N N . SER A 1 173 ? 12.498 -3.593 21.446 1.00 25.85 173 SER C N 1
ATOM 1382 C CA . SER A 1 173 ? 11.955 -2.352 20.884 1.00 25.72 173 SER C CA 1
ATOM 1383 C C . SER A 1 173 ? 11.303 -1.539 21.994 1.00 33.64 173 SER C C 1
ATOM 1384 O O . SER A 1 173 ? 10.749 -2.101 22.935 1.00 31.18 173 SER C O 1
ATOM 1387 N N . THR A 1 174 ? 11.319 -0.217 21.854 1.00 28.53 174 THR C N 1
ATOM 1388 C CA . THR A 1 174 ? 10.753 0.659 22.863 1.00 25.59 174 THR C CA 1
ATOM 1389 C C . THR A 1 174 ? 9.649 1.543 22.292 1.00 31.12 174 THR C C 1
ATOM 1390 O O . THR A 1 174 ? 9.801 2.121 21.212 1.00 34.53 174 THR C O 1
ATOM 1394 N N . VAL A 1 175 ? 8.529 1.630 23.007 1.00 25.87 175 VAL C N 1
ATOM 1395 C CA . VAL A 1 175 ? 7.492 2.610 22.680 1.00 30.94 175 VAL C CA 1
ATOM 1396 C C . VAL A 1 175 ? 7.314 3.643 23.810 1.00 34.00 175 VAL C C 1
ATOM 1397 O O . VAL A 1 175 ? 7.781 3.446 24.943 1.00 31.37 175 VAL C O 1
ATOM 1401 N N . LYS A 1 176 ? 6.646 4.750 23.492 1.00 33.25 176 LYS C N 1
ATOM 1402 C CA . LYS A 1 176 ? 6.341 5.783 24.480 1.00 35.32 176 LYS C CA 1
ATOM 1403 C C . LYS A 1 176 ? 5.269 5.335 25.476 1.00 33.96 176 LYS C C 1
ATOM 1404 O O . LYS A 1 176 ? 4.359 4.592 25.135 1.00 35.84 176 LYS C O 1
ATOM 1410 N N . LEU A 1 177 ? 5.374 5.806 26.712 1.00 31.68 177 LEU C N 1
ATOM 1411 C CA . LEU A 1 177 ? 4.416 5.424 27.734 1.00 34.54 177 LEU C CA 1
ATOM 1412 C C . LEU A 1 177 ? 3.880 6.693 28.370 1.00 41.51 177 LEU C C 1
ATOM 1413 O O . LEU A 1 177 ? 4.605 7.368 29.117 1.00 35.24 177 LEU C O 1
ATOM 1418 N N . PRO A 1 178 ? 2.630 7.063 28.033 1.00 28.67 178 PRO C N 1
ATOM 1419 C CA . PRO A 1 178 ? 2.053 8.272 28.641 1.00 31.06 178 PRO C CA 1
ATOM 1420 C C . PRO A 1 178 ? 2.048 8.180 30.160 1.00 32.96 178 PRO C C 1
ATOM 1421 O O . PRO A 1 178 ? 1.916 7.080 30.694 1.00 38.22 178 PRO C O 1
ATOM 1425 N N . SER A 1 179 ? 2.194 9.317 30.842 1.00 35.82 179 SER C N 1
ATOM 1426 C CA . SER A 1 179 ? 2.315 9.361 32.292 1.00 44.34 179 SER C CA 1
ATOM 1427 C C . SER A 1 179 ? 1.108 8.806 33.047 1.00 41.56 179 SER C C 1
ATOM 1428 O O . SER A 1 179 ? 1.214 8.459 34.220 1.00 45.36 179 SER C O 1
ATOM 1431 N N . ASP A 1 180 ? -0.039 8.731 32.381 1.00 42.15 180 ASP C N 1
ATOM 1432 C CA . ASP A 1 180 ? -1.254 8.230 33.021 1.00 54.58 180 ASP C CA 1
ATOM 1433 C C . ASP A 1 180 ? -1.482 6.752 32.693 1.00 49.21 180 ASP C C 1
ATOM 1434 O O . ASP A 1 180 ? -2.519 6.185 33.031 1.00 54.92 180 ASP C O 1
ATOM 1439 N N . ALA A 1 181 ? -0.507 6.138 32.034 1.00 41.19 181 ALA C N 1
ATOM 1440 C CA . ALA A 1 181 ? -0.600 4.732 31.652 1.00 36.72 181 ALA C CA 1
ATOM 1441 C C . ALA A 1 181 ? -0.755 3.839 32.878 1.00 40.02 181 ALA C C 1
ATOM 1442 O O . ALA A 1 181 ? -0.001 3.955 33.846 1.00 40.62 181 ALA C O 1
ATOM 1444 N N . GLY A 1 182 ? -1.751 2.961 32.827 1.00 41.87 182 GLY C N 1
ATOM 1445 C CA . GLY A 1 182 ? -2.009 2.011 33.893 1.00 40.76 182 GLY C CA 1
ATOM 1446 C C . GLY A 1 182 ? -0.964 0.918 33.996 1.00 38.88 182 GLY C C 1
ATOM 1447 O O . GLY A 1 182 ? -0.024 0.860 33.207 1.00 37.70 182 GLY C O 1
ATOM 1448 N N . SER A 1 183 ? -1.151 0.029 34.966 1.00 43.17 183 SER C N 1
ATOM 1449 C CA . SER A 1 183 ? -0.137 -0.956 35.309 1.00 44.22 183 SER C CA 1
ATOM 1450 C C . SER A 1 183 ? -0.191 -2.249 34.491 1.00 41.97 183 SER C C 1
ATOM 1451 O O . SER A 1 183 ? 0.836 -2.705 33.987 1.00 39.68 183 SER C O 1
ATOM 1454 N N A ASN A 1 184 ? -1.371 -2.856 34.371 0.62 40.22 184 ASN C N 1
ATOM 1455 N N B ASN A 1 184 ? -1.379 -2.832 34.365 0.38 39.64 184 ASN C N 1
ATOM 1456 C CA A ASN A 1 184 ? -1.458 -4.140 33.683 0.62 34.03 184 ASN C CA 1
ATOM 1457 C CA B ASN A 1 184 ? -1.507 -4.099 33.665 0.38 36.15 184 ASN C CA 1
ATOM 1458 C C A ASN A 1 184 ? -1.383 -3.968 32.177 0.62 34.58 184 ASN C C 1
ATOM 1459 C C B ASN A 1 184 ? -1.344 -3.905 32.162 0.38 34.10 184 ASN C C 1
ATOM 1460 O O A ASN A 1 184 ? -2.154 -3.220 31.580 0.62 33.52 184 ASN C O 1
ATOM 1461 O O B ASN A 1 184 ? -1.996 -3.059 31.550 0.38 34.33 184 ASN C O 1
ATOM 1470 N N . ILE A 1 185 ? -0.436 -4.679 31.578 1.00 28.34 185 ILE C N 1
ATOM 1471 C CA . ILE A 1 185 ? -0.179 -4.607 30.158 1.00 29.86 185 ILE C CA 1
ATOM 1472 C C . ILE A 1 185 ? -0.877 -5.768 29.461 1.00 27.94 185 ILE C C 1
ATOM 1473 O O . ILE A 1 185 ? -0.831 -6.896 29.950 1.00 28.24 185 ILE C O 1
ATOM 1478 N N . THR A 1 186 ? -1.552 -5.478 28.349 1.00 25.87 186 THR C N 1
ATOM 1479 C CA . THR A 1 186 ? -2.112 -6.522 27.489 1.00 27.53 186 THR C CA 1
ATOM 1480 C C . THR A 1 186 ? -1.709 -6.279 26.030 1.00 31.32 186 THR C C 1
ATOM 1481 O O . THR A 1 186 ? -1.448 -5.146 25.634 1.00 26.52 186 THR C O 1
ATOM 1485 N N . TYR A 1 187 ? -1.677 -7.338 25.230 1.00 26.19 187 TYR C N 1
ATOM 1486 C CA . TYR A 1 187 ? -1.223 -7.204 23.847 1.00 22.71 187 TYR C CA 1
ATOM 1487 C C . TYR A 1 187 ? -1.715 -8.360 22.971 1.00 24.56 187 TYR C C 1
ATOM 1488 O O . TYR A 1 187 ? -2.165 -9.388 23.483 1.00 24.55 187 TYR C O 1
ATOM 1497 N N . ARG A 1 188 ? -1.652 -8.162 21.657 1.00 22.26 188 ARG C N 1
ATOM 1498 C CA . ARG A 1 188 ? -1.854 -9.235 20.675 1.00 20.13 188 ARG C CA 1
ATOM 1499 C C . ARG A 1 188 ? -0.704 -9.165 19.685 1.00 19.42 188 ARG C C 1
ATOM 1500 O O . ARG A 1 188 ? 0.163 -8.310 19.817 1.00 19.76 188 ARG C O 1
ATOM 1508 N N . THR A 1 189 ? -0.652 -10.096 18.732 1.00 20.63 189 THR C N 1
ATOM 1509 C CA . THR A 1 189 ? 0.325 -10.030 17.645 1.00 19.92 189 THR C CA 1
ATOM 1510 C C . THR A 1 189 ? -0.349 -10.390 16.344 1.00 24.22 189 THR C C 1
ATOM 1511 O O . THR A 1 189 ? -1.423 -10.987 16.356 1.00 22.30 189 THR C O 1
ATOM 1515 N N . ILE A 1 190 ? 0.296 -10.047 15.228 1.00 21.52 190 ILE C N 1
ATOM 1516 C CA . ILE A 1 190 ? -0.146 -10.506 13.912 1.00 24.53 190 ILE C CA 1
ATOM 1517 C C . ILE A 1 190 ? 0.671 -11.738 13.538 1.00 24.77 190 ILE C C 1
ATOM 1518 O O . ILE A 1 190 ? 1.898 -11.702 13.568 1.00 21.56 190 ILE C O 1
ATOM 1523 N N . ASN A 1 191 ? -0.014 -12.836 13.219 1.00 21.45 191 ASN C N 1
ATOM 1524 C CA . ASN A 1 191 ? 0.676 -14.111 13.007 1.00 26.93 191 ASN C CA 1
ATOM 1525 C C . ASN A 1 191 ? 1.137 -14.317 11.552 1.00 26.16 191 ASN C C 1
ATOM 1526 O O . ASN A 1 191 ? 1.079 -13.392 10.745 1.00 21.38 191 ASN C O 1
ATOM 1531 N N . ASP A 1 192 ? 1.611 -15.520 11.234 1.00 21.39 192 ASP C N 1
ATOM 1532 C CA . ASP A 1 192 ? 2.091 -15.832 9.879 1.00 23.42 192 ASP C CA 1
ATOM 1533 C C . ASP A 1 192 ? 1.032 -15.649 8.801 1.00 21.72 192 ASP C C 1
ATOM 1534 O O . ASP A 1 192 ? 1.371 -15.449 7.642 1.00 23.36 192 ASP C O 1
ATOM 1539 N N . TYR A 1 193 ? -0.241 -15.731 9.176 1.00 27.73 193 TYR C N 1
ATOM 1540 C CA . TYR A 1 193 ? -1.314 -15.691 8.191 1.00 26.09 193 TYR C CA 1
ATOM 1541 C C . TYR A 1 193 ? -2.013 -14.341 8.194 1.00 23.38 193 TYR C C 1
ATOM 1542 O O . TYR A 1 193 ? -3.073 -14.175 7.584 1.00 25.04 193 TYR C O 1
ATOM 1551 N N . GLY A 1 194 ? -1.398 -13.382 8.883 1.00 20.82 194 GLY C N 1
ATOM 1552 C CA . GLY A 1 194 ? -1.869 -12.008 8.912 1.00 19.50 194 GLY C CA 1
ATOM 1553 C C . GLY A 1 194 ? -3.091 -11.820 9.795 1.00 27.44 194 GLY C C 1
ATOM 1554 O O . GLY A 1 194 ? -3.817 -10.825 9.650 1.00 24.34 194 GLY C O 1
ATOM 1555 N N . ALA A 1 195 ? -3.329 -12.778 10.694 1.00 24.03 195 ALA C N 1
ATOM 1556 C CA . ALA A 1 195 ? -4.415 -12.672 11.667 1.00 22.36 195 ALA C CA 1
ATOM 1557 C C . ALA A 1 195 ? -3.882 -12.369 13.072 1.00 18.34 195 ALA C C 1
ATOM 1558 O O . ALA A 1 195 ? -2.693 -12.559 13.357 1.00 21.48 195 ALA C O 1
ATOM 1560 N N . LEU A 1 196 ? -4.791 -11.938 13.943 1.00 19.32 196 LEU C N 1
ATOM 1561 C CA . LEU A 1 196 ? -4.457 -11.582 15.324 1.00 14.60 196 LEU C CA 1
ATOM 1562 C C . LEU A 1 196 ? -4.370 -12.836 16.188 1.00 22.13 196 LEU C C 1
ATOM 1563 O O . LEU A 1 196 ? -5.201 -13.748 16.095 1.00 24.12 196 LEU C O 1
ATOM 1568 N N . THR A 1 197 ? -3.344 -12.882 17.015 1.00 20.45 197 THR C N 1
ATOM 1569 C CA . THR A 1 197 ? -3.266 -13.912 18.042 1.00 23.30 197 THR C CA 1
ATOM 1570 C C . THR A 1 197 ? -4.111 -13.450 19.240 1.00 28.19 197 THR C C 1
ATOM 1571 O O . THR A 1 197 ? -4.493 -12.270 19.315 1.00 26.08 197 THR C O 1
ATOM 1575 N N . PRO A 1 198 ? -4.426 -14.361 20.178 1.00 24.10 198 PRO C N 1
ATOM 1576 C CA . PRO A 1 198 ? -5.287 -13.926 21.286 1.00 18.94 198 PRO C CA 1
ATOM 1577 C C . PRO A 1 198 ? -4.705 -12.818 22.175 1.00 19.12 198 PRO C C 1
ATOM 1578 O O . PRO A 1 198 ? -3.493 -12.700 22.333 1.00 23.66 198 PRO C O 1
ATOM 1582 N N . LYS A 1 199 ? -5.589 -12.046 22.796 1.00 24.82 199 LYS C N 1
ATOM 1583 C CA . LYS A 1 199 ? -5.172 -11.085 23.803 1.00 23.47 199 LYS C CA 1
ATOM 1584 C C . LYS A 1 199 ? -4.446 -11.799 24.951 1.00 23.14 199 LYS C C 1
ATOM 1585 O O . LYS A 1 199 ? -4.944 -12.785 25.489 1.00 22.79 199 LYS C O 1
ATOM 1591 N N . MET A 1 200 ? -3.261 -11.297 25.285 1.00 25.09 200 MET C N 1
ATOM 1592 C CA . MET A 1 200 ? -2.391 -11.862 26.317 1.00 27.49 200 MET C CA 1
ATOM 1593 C C . MET A 1 200 ? -2.006 -10.838 27.377 1.00 30.93 200 MET C C 1
ATOM 1594 O O . MET A 1 200 ? -1.959 -9.640 27.102 1.00 30.23 200 MET C O 1
ATOM 1599 N N . THR A 1 201 ? -1.688 -11.338 28.568 1.00 28.83 201 THR C N 1
ATOM 1600 C CA . THR A 1 201 ? -1.214 -10.531 29.689 1.00 26.64 201 THR C CA 1
ATOM 1601 C C . THR A 1 201 ? 0.298 -10.345 29.624 1.00 31.80 201 THR C C 1
ATOM 1602 O O . THR A 1 201 ? 1.041 -11.324 29.543 1.00 30.81 201 THR C O 1
ATOM 1606 N N . GLY A 1 202 ? 0.754 -9.097 29.651 1.00 25.99 202 GLY C N 1
ATOM 1607 C CA . GLY A 1 202 ? 2.176 -8.817 29.650 1.00 27.33 202 GLY C CA 1
ATOM 1608 C C . GLY A 1 202 ? 2.864 -9.287 30.922 1.00 32.35 202 GLY C C 1
ATOM 1609 O O . GLY A 1 202 ? 2.404 -9.008 32.035 1.00 34.29 202 GLY C O 1
ATOM 1610 N N . VAL A 1 203 ? 3.972 -10.009 30.754 1.00 28.43 203 VAL C N 1
ATOM 1611 C CA . VAL A 1 203 ? 4.770 -10.475 31.887 1.00 27.21 203 VAL C CA 1
ATOM 1612 C C . VAL A 1 203 ? 6.034 -9.622 31.939 1.00 29.05 203 VAL C C 1
ATOM 1613 O O . VAL A 1 203 ? 6.647 -9.326 30.903 1.00 28.50 203 VAL C O 1
ATOM 1617 N N . MET A 1 204 ? 6.399 -9.180 33.132 1.00 31.21 204 MET C N 1
ATOM 1618 C CA . MET A 1 204 ? 7.537 -8.286 33.243 1.00 31.87 204 MET C CA 1
ATOM 1619 C C . MET A 1 204 ? 8.834 -9.074 33.276 1.00 36.42 204 MET C C 1
ATOM 1620 O O . MET A 1 204 ? 8.879 -10.230 33.711 1.00 38.06 204 MET C O 1
ATOM 1625 N N . GLU A 1 205 ? 9.884 -8.437 32.785 1.00 31.04 205 GLU C N 1
ATOM 1626 C CA . GLU A 1 205 ? 11.237 -8.935 32.960 1.00 41.10 205 GLU C CA 1
ATOM 1627 C C . GLU A 1 205 ? 11.563 -9.083 34.446 1.00 40.05 205 GLU C C 1
ATOM 1628 O O . GLU A 1 205 ? 11.190 -8.229 35.264 1.00 37.45 205 GLU C O 1
ATOM 1634 N N . HIS A 1 206 ? 12.255 -10.160 34.801 1.00 39.64 206 HIS C N 1
ATOM 1635 C CA . HIS A 1 206 ? 12.565 -10.418 36.201 1.00 48.07 206 HIS C CA 1
ATOM 1636 C C . HIS A 1 206 ? 14.050 -10.670 36.453 1.00 48.14 206 HIS C C 1
ATOM 1637 O O . HIS A 1 206 ? 14.807 -10.975 35.526 1.00 40.81 206 HIS C O 1
ATOM 1644 N N . HIS A 1 207 ? 14.446 -10.516 37.716 1.00 48.88 207 HIS C N 1
ATOM 1645 C CA . HIS A 1 207 ? 15.800 -10.829 38.176 1.00 46.92 207 HIS C CA 1
ATOM 1646 C C . HIS A 1 207 ? 16.032 -12.341 38.212 1.00 35.57 207 HIS C C 1
ATOM 1647 O O . HIS A 1 207 ? 15.089 -13.128 38.060 1.00 59.31 207 HIS C O 1
ATOM 1654 N N . HIS A 1 208 ? 17.286 -12.741 38.407 1.00 42.18 208 HIS C N 1
ATOM 1655 C CA . HIS A 1 208 ? 17.639 -14.153 38.540 1.00 43.93 208 HIS C CA 1
ATOM 1656 C C . HIS A 1 208 ? 16.841 -14.804 39.669 1.00 54.50 208 HIS C C 1
ATOM 1657 O O . HIS A 1 208 ? 16.700 -14.215 40.745 1.00 55.79 208 HIS C O 1
ATOM 1664 N N . HIS A 1 209 ? 16.310 -16.000 39.404 1.00 52.97 209 HIS C N 1
ATOM 1665 C CA . HIS A 1 209 ? 15.634 -16.817 40.419 1.00 67.87 209 HIS C CA 1
ATOM 1666 C C . HIS A 1 209 ? 14.418 -16.158 41.051 1.00 84.07 209 HIS C C 1
ATOM 1667 O O . HIS A 1 209 ? 14.113 -16.420 42.217 1.00 88.19 209 HIS C O 1
ATOM 1674 N N . HIS A 1 210 ? 13.714 -15.312 40.310 1.00 91.89 210 HIS C N 1
ATOM 1675 C CA . HIS A 1 210 ? 12.737 -14.469 40.978 1.00 103.56 210 HIS C CA 1
ATOM 1676 C C . HIS A 1 210 ? 11.365 -14.364 40.327 1.00 108.08 210 HIS C C 1
ATOM 1677 O O . HIS A 1 210 ? 11.222 -14.398 39.102 1.00 103.21 210 HIS C O 1
ATOM 1684 N N . HIS A 1 211 ? 10.362 -14.227 41.189 1.00 114.92 211 HIS C N 1
ATOM 1685 C CA . HIS A 1 211 ? 8.983 -14.003 40.780 1.00 116.28 211 HIS C CA 1
ATOM 1686 C C . HIS A 1 211 ? 8.836 -12.655 40.085 1.00 115.11 211 HIS C C 1
ATOM 1687 O O . HIS A 1 211 ? 9.679 -11.767 40.232 1.00 113.41 211 HIS C O 1
ATOM 1695 N N . ALA B 2 1 ? -3.875 -13.455 4.773 1.00 24.85 21 ALA I N 1
ATOM 1696 C CA . ALA B 2 1 ? -4.803 -12.390 4.441 1.00 19.07 21 ALA I CA 1
ATOM 1697 C C . ALA B 2 1 ? -4.294 -11.597 3.241 1.00 19.33 21 ALA I C 1
ATOM 1698 O O . ALA B 2 1 ? -3.113 -11.283 3.154 1.00 26.98 21 ALA I O 1
ATOM 1700 N N . GLU B 2 2 ? -5.183 -11.281 2.313 1.00 23.99 22 GLU I N 1
ATOM 1701 C CA . GLU B 2 2 ? -4.802 -10.455 1.182 1.00 22.47 22 GLU I CA 1
ATOM 1702 C C . GLU B 2 2 ? -4.583 -9.009 1.617 1.00 22.12 22 GLU I C 1
ATOM 1703 O O . GLU B 2 2 ? -5.172 -8.564 2.606 1.00 19.18 22 GLU I O 1
ATOM 1709 N N . THR B 2 3 ? -3.722 -8.281 0.906 1.00 18.52 23 THR I N 1
ATOM 1710 C CA . THR B 2 3 ? -3.652 -6.831 1.140 1.00 22.68 23 THR I CA 1
ATOM 1711 C C . THR B 2 3 ? -4.922 -6.168 0.613 1.00 18.31 23 THR I C 1
ATOM 1712 O O . THR B 2 3 ? -5.690 -6.782 -0.104 1.00 22.67 23 THR I O 1
ATOM 1716 N N . CYS B 2 4 ? -5.138 -4.909 0.977 1.00 16.70 24 CYS I N 1
ATOM 1717 C CA . CYS B 2 4 ? -6.276 -4.162 0.430 1.00 17.76 24 CYS I CA 1
ATOM 1718 C C . CYS B 2 4 ? -6.139 -3.929 -1.064 1.00 18.08 24 CYS I C 1
ATOM 1719 O O . CYS B 2 4 ? -5.028 -3.823 -1.597 1.00 23.68 24 CYS I O 1
ATOM 1722 N N . ARG B 2 5 ? -7.282 -3.831 -1.734 1.00 18.81 25 ARG I N 1
ATOM 1723 C CA . ARG B 2 5 ? -7.297 -3.549 -3.145 1.00 19.65 25 ARG I CA 1
ATOM 1724 C C . ARG B 2 5 ? -7.455 -2.041 -3.277 1.00 26.77 25 ARG I C 1
ATOM 1725 O O . ARG B 2 5 ? -8.364 -1.460 -2.678 1.00 20.18 25 ARG I O 1
ATOM 1733 N N . ILE B 2 6 ? -6.562 -1.405 -4.035 1.00 21.99 26 ILE I N 1
ATOM 1734 C CA . ILE B 2 6 ? -6.415 0.040 -3.942 1.00 18.98 26 ILE I CA 1
ATOM 1735 C C . ILE B 2 6 ? -7.010 0.758 -5.159 1.00 26.42 26 ILE I C 1
ATOM 1736 O O . ILE B 2 6 ? -6.741 0.403 -6.307 1.00 25.34 26 ILE I O 1
ATOM 1741 N N A GLU B 2 7 ? -7.858 1.748 -4.897 0.55 29.70 27 GLU I N 1
ATOM 1742 N N B GLU B 2 7 ? -7.828 1.765 -4.880 0.45 29.77 27 GLU I N 1
ATOM 1743 C CA A GLU B 2 7 ? -8.470 2.547 -5.955 0.55 32.38 27 GLU I CA 1
ATOM 1744 C CA B GLU B 2 7 ? -8.441 2.579 -5.915 0.45 32.70 27 GLU I CA 1
ATOM 1745 C C A GLU B 2 7 ? -8.545 4.012 -5.548 0.55 35.35 27 GLU I C 1
ATOM 1746 C C B GLU B 2 7 ? -8.291 4.056 -5.596 0.45 35.69 27 GLU I C 1
ATOM 1747 O O A GLU B 2 7 ? -8.441 4.339 -4.365 0.55 32.11 27 GLU I O 1
ATOM 1748 O O B GLU B 2 7 ? -7.790 4.433 -4.536 0.45 29.67 27 GLU I O 1
ATOM 1759 N N . ALA B 2 8 ? -8.724 4.886 -6.536 1.00 43.52 28 ALA I N 1
ATOM 1760 C CA . ALA B 2 8 ? -8.892 6.312 -6.297 1.00 49.87 28 ALA I CA 1
ATOM 1761 C C . ALA B 2 8 ? -10.330 6.664 -6.669 1.00 53.96 28 ALA I C 1
ATOM 1762 O O . ALA B 2 8 ? -11.152 5.774 -6.904 1.00 54.63 28 ALA I O 1
ATOM 1764 N N . GLY B 2 9 ? -10.633 7.954 -6.729 1.00 52.20 29 GLY I N 1
ATOM 1765 C CA . GLY B 2 9 ? -11.936 8.391 -7.194 1.00 53.32 29 GLY I CA 1
ATOM 1766 C C . GLY B 2 9 ? -12.109 8.069 -8.667 1.00 49.84 29 GLY I C 1
ATOM 1767 O O . GLY B 2 9 ? -13.200 7.704 -9.106 1.00 46.20 29 GLY I O 1
ATOM 1768 N N . ASP B 2 10 ? -11.024 8.205 -9.428 1.00 49.89 30 ASP I N 1
ATOM 1769 C CA . ASP B 2 10 ? -11.022 7.852 -10.846 1.00 48.35 30 ASP I CA 1
ATOM 1770 C C . ASP B 2 10 ? -10.370 6.491 -11.033 1.00 48.92 30 ASP I C 1
ATOM 1771 O O . ASP B 2 10 ? -9.370 6.190 -10.385 1.00 37.93 30 ASP I O 1
ATOM 1776 N N . LYS B 2 11 ? -10.937 5.691 -11.935 1.00 59.08 31 LYS I N 1
ATOM 1777 C CA . LYS B 2 11 ? -10.488 4.325 -12.213 1.00 68.03 31 LYS I CA 1
ATOM 1778 C C . LYS B 2 11 ? -8.976 4.190 -12.456 1.00 63.97 31 LYS I C 1
ATOM 1779 O O . LYS B 2 11 ? -8.374 3.162 -12.130 1.00 66.44 31 LYS I O 1
ATOM 1785 N N . GLN B 2 12 ? -8.369 5.234 -13.013 1.00 41.02 32 GLN I N 1
ATOM 1786 C CA . GLN B 2 12 ? -6.969 5.184 -13.429 1.00 34.02 32 GLN I CA 1
ATOM 1787 C C . GLN B 2 12 ? -6.075 6.003 -12.523 1.00 28.63 32 GLN I C 1
ATOM 1788 O O . GLN B 2 12 ? -4.941 6.321 -12.886 1.00 28.91 32 GLN I O 1
ATOM 1794 N N . MET B 2 13 ? -6.604 6.353 -11.353 1.00 26.25 33 MET I N 1
ATOM 1795 C CA . MET B 2 13 ? -5.877 7.111 -10.345 1.00 27.01 33 MET I CA 1
ATOM 1796 C C . MET B 2 13 ? -5.376 8.464 -10.855 1.00 22.31 33 MET I C 1
ATOM 1797 O O . MET B 2 13 ? -4.231 8.864 -10.604 1.00 25.61 33 MET I O 1
ATOM 1802 N N . THR B 2 14 ? -6.275 9.178 -11.528 1.00 23.06 34 THR I N 1
ATOM 1803 C CA . THR B 2 14 ? -5.995 10.491 -12.075 1.00 31.65 34 THR I CA 1
ATOM 1804 C C . THR B 2 14 ? -6.901 11.535 -11.472 1.00 26.58 34 THR I C 1
ATOM 1805 O O . THR B 2 14 ? -8.037 11.266 -11.079 1.00 27.34 34 THR I O 1
ATOM 1809 N N . VAL B 2 15 ? -6.376 12.747 -11.458 1.00 30.08 35 VAL I N 1
ATOM 1810 C CA . VAL B 2 15 ? -7.040 13.899 -10.928 1.00 34.97 35 VAL I CA 1
ATOM 1811 C C . VAL B 2 15 ? -6.896 15.011 -11.965 1.00 29.24 35 VAL I C 1
ATOM 1812 O O . VAL B 2 15 ? -5.771 15.337 -12.350 1.00 28.06 35 VAL I O 1
ATOM 1816 N N . ASN B 2 16 ? -8.010 15.564 -12.448 1.00 30.20 36 ASN I N 1
ATOM 1817 C CA . ASN B 2 16 ? -7.958 16.720 -13.344 1.00 34.69 36 ASN I CA 1
ATOM 1818 C C . ASN B 2 16 ? -7.646 18.008 -12.565 1.00 33.05 36 ASN I C 1
ATOM 1819 O O . ASN B 2 16 ? -8.467 18.482 -11.790 1.00 33.73 36 ASN I O 1
ATOM 1824 N N . MET B 2 17 ? -6.458 18.570 -12.773 1.00 30.27 37 MET I N 1
ATOM 1825 C CA . MET B 2 17 ? -6.020 19.732 -12.008 1.00 29.75 37 MET I CA 1
ATOM 1826 C C . MET B 2 17 ? -6.599 21.057 -12.498 1.00 32.83 37 MET I C 1
ATOM 1827 O O . MET B 2 17 ? -6.426 22.080 -11.837 1.00 34.56 37 MET I O 1
ATOM 1832 N N . GLY B 2 18 ? -7.252 21.042 -13.660 1.00 31.95 38 GLY I N 1
ATOM 1833 C CA . GLY B 2 18 ? -7.832 22.251 -14.234 1.00 33.25 38 GLY I CA 1
ATOM 1834 C C . GLY B 2 18 ? -6.790 23.094 -14.944 1.00 34.55 38 GLY I C 1
ATOM 1835 O O . GLY B 2 18 ? -5.598 22.805 -14.867 1.00 42.25 38 GLY I O 1
ATOM 1836 N N . GLN B 2 19 ? -7.217 24.145 -15.634 1.00 38.13 39 GLN I N 1
ATOM 1837 C CA . GLN B 2 19 ? -6.261 24.954 -16.382 1.00 36.38 39 GLN I CA 1
ATOM 1838 C C . GLN B 2 19 ? -5.567 25.988 -15.494 1.00 37.74 39 GLN I C 1
ATOM 1839 O O . GLN B 2 19 ? -6.097 26.401 -14.462 1.00 38.05 39 GLN I O 1
ATOM 1845 N N . ILE B 2 20 ? -4.362 26.380 -15.899 1.00 41.92 40 ILE I N 1
ATOM 1846 C CA . ILE B 2 20 ? -3.591 27.394 -15.189 1.00 39.75 40 ILE I CA 1
ATOM 1847 C C . ILE B 2 20 ? -3.962 28.807 -15.628 1.00 40.87 40 ILE I C 1
ATOM 1848 O O . ILE B 2 20 ? -3.901 29.135 -16.820 1.00 41.57 40 ILE I O 1
ATOM 1853 N N . SER B 2 21 ? -4.335 29.642 -14.666 1.00 48.10 41 SER I N 1
ATOM 1854 C CA . SER B 2 21 ? -4.505 31.070 -14.917 1.00 59.00 41 SER I CA 1
ATOM 1855 C C . SER B 2 21 ? -3.462 31.849 -14.121 1.00 57.24 41 SER I C 1
ATOM 1856 O O . SER B 2 21 ? -3.470 31.837 -12.887 1.00 49.70 41 SER I O 1
ATOM 1859 N N . SER B 2 22 ? -2.565 32.521 -14.835 1.00 60.10 42 SER I N 1
ATOM 1860 C CA . SER B 2 22 ? -1.450 33.232 -14.215 1.00 58.68 42 SER I CA 1
ATOM 1861 C C . SER B 2 22 ? -1.898 34.295 -13.207 1.00 54.63 42 SER I C 1
ATOM 1862 O O . SER B 2 22 ? -1.170 34.605 -12.263 1.00 50.46 42 SER I O 1
ATOM 1865 N N . ASN B 2 23 ? -3.097 34.836 -13.411 1.00 52.93 43 ASN I N 1
ATOM 1866 C CA . ASN B 2 23 ? -3.642 35.908 -12.577 1.00 57.18 43 ASN I CA 1
ATOM 1867 C C . ASN B 2 23 ? -4.023 35.464 -11.163 1.00 54.96 43 ASN I C 1
ATOM 1868 O O . ASN B 2 23 ? -4.201 36.299 -10.273 1.00 57.61 43 ASN I O 1
ATOM 1873 N N . ARG B 2 24 ? -4.166 34.156 -10.971 1.00 48.90 44 ARG I N 1
ATOM 1874 C CA . ARG B 2 24 ? -4.509 33.586 -9.668 1.00 47.73 44 ARG I CA 1
ATOM 1875 C C . ARG B 2 24 ? -3.370 33.777 -8.669 1.00 51.15 44 ARG I C 1
ATOM 1876 O O . ARG B 2 24 ? -3.589 33.862 -7.458 1.00 60.02 44 ARG I O 1
ATOM 1884 N N . PHE B 2 25 ? -2.154 33.869 -9.193 1.00 49.01 45 PHE I N 1
ATOM 1885 C CA . PHE B 2 25 ? -0.950 33.839 -8.374 1.00 45.51 45 PHE I CA 1
ATOM 1886 C C . PHE B 2 25 ? -0.223 35.176 -8.332 1.00 40.88 45 PHE I C 1
ATOM 1887 O O . PHE B 2 25 ? 0.324 35.619 -9.342 1.00 43.55 45 PHE I O 1
ATOM 1895 N N . HIS B 2 26 ? -0.197 35.803 -7.160 1.00 47.27 46 HIS I N 1
ATOM 1896 C CA . HIS B 2 26 ? 0.444 37.107 -7.009 1.00 57.68 46 HIS I CA 1
ATOM 1897 C C . HIS B 2 26 ? 1.586 37.070 -5.997 1.00 53.47 46 HIS I C 1
ATOM 1898 O O . HIS B 2 26 ? 2.167 38.100 -5.660 1.00 53.32 46 HIS I O 1
ATOM 1905 N N . ALA B 2 27 ? 1.901 35.877 -5.511 1.00 51.46 47 ALA I N 1
ATOM 1906 C CA . ALA B 2 27 ? 3.001 35.710 -4.571 1.00 48.57 47 ALA I CA 1
ATOM 1907 C C . ALA B 2 27 ? 3.493 34.274 -4.570 1.00 45.22 47 ALA I C 1
ATOM 1908 O O . ALA B 2 27 ? 2.737 33.348 -4.867 1.00 40.80 47 ALA I O 1
ATOM 1910 N N . VAL B 2 28 ? 4.768 34.091 -4.251 1.00 43.42 48 VAL I N 1
ATOM 1911 C CA . VAL B 2 28 ? 5.288 32.754 -4.042 1.00 44.18 48 VAL I CA 1
ATOM 1912 C C . VAL B 2 28 ? 4.499 32.114 -2.907 1.00 48.64 48 VAL I C 1
ATOM 1913 O O . VAL B 2 28 ? 4.243 32.760 -1.892 1.00 45.02 48 VAL I O 1
ATOM 1917 N N . GLY B 2 29 ? 4.083 30.866 -3.091 1.00 41.11 49 GLY I N 1
ATOM 1918 C CA . GLY B 2 29 ? 3.366 30.162 -2.045 1.00 36.46 49 GLY I CA 1
ATOM 1919 C C . GLY B 2 29 ? 1.854 30.217 -2.149 1.00 35.89 49 GLY I C 1
ATOM 1920 O O . GLY B 2 29 ? 1.162 29.452 -1.483 1.00 39.31 49 GLY I O 1
ATOM 1921 N N . GLU B 2 30 ? 1.328 31.126 -2.963 1.00 38.35 50 GLU I N 1
ATOM 1922 C CA . GLU B 2 30 ? -0.117 31.184 -3.142 1.00 37.84 50 GLU I CA 1
ATOM 1923 C C . GLU B 2 30 ? -0.601 29.960 -3.915 1.00 37.08 50 GLU I C 1
ATOM 1924 O O . GLU B 2 30 ? 0.127 29.403 -4.739 1.00 37.82 50 GLU I O 1
ATOM 1930 N N . ASP B 2 31 ? -1.829 29.542 -3.627 1.00 41.01 51 ASP I N 1
ATOM 1931 C CA . ASP B 2 31 ? -2.353 28.279 -4.136 1.00 32.44 51 ASP I CA 1
ATOM 1932 C C . ASP B 2 31 ? -3.546 28.475 -5.067 1.00 32.54 51 ASP I C 1
ATOM 1933 O O . ASP B 2 31 ? -4.210 29.508 -5.032 1.00 41.80 51 ASP I O 1
ATOM 1938 N N . SER B 2 32 ? -3.832 27.449 -5.866 1.00 33.79 52 SER I N 1
ATOM 1939 C CA . SER B 2 32 ? -5.029 27.420 -6.700 1.00 36.56 52 SER I CA 1
ATOM 1940 C C . SER B 2 32 ? -6.188 26.832 -5.897 1.00 36.30 52 SER I C 1
ATOM 1941 O O . SER B 2 32 ? -6.048 26.558 -4.702 1.00 33.27 52 SER I O 1
ATOM 1944 N N . ALA B 2 33 ? -7.326 26.637 -6.555 1.00 35.05 53 ALA I N 1
ATOM 1945 C CA . ALA B 2 33 ? -8.480 25.997 -5.933 1.00 38.44 53 ALA I CA 1
ATOM 1946 C C . ALA B 2 33 ? -8.167 24.541 -5.591 1.00 38.85 53 ALA I C 1
ATOM 1947 O O . ALA B 2 33 ? -7.447 23.859 -6.335 1.00 35.86 53 ALA I O 1
ATOM 1949 N N . PRO B 2 34 ? -8.711 24.051 -4.464 1.00 29.97 54 PRO I N 1
ATOM 1950 C CA . PRO B 2 34 ? -8.420 22.675 -4.057 1.00 32.64 54 PRO I CA 1
ATOM 1951 C C . PRO B 2 34 ? -9.034 21.643 -5.011 1.00 27.32 54 PRO I C 1
ATOM 1952 O O . PRO B 2 34 ? -10.160 21.807 -5.487 1.00 31.99 54 PRO I O 1
ATOM 1956 N N . VAL B 2 35 ? -8.277 20.595 -5.291 1.00 27.70 55 VAL I N 1
ATOM 1957 C CA . VAL B 2 35 ? -8.765 19.487 -6.087 1.00 30.04 55 VAL I CA 1
ATOM 1958 C C . VAL B 2 35 ? -8.660 18.228 -5.234 1.00 26.31 55 VAL I C 1
ATOM 1959 O O . VAL B 2 35 ? -7.588 17.666 -5.092 1.00 25.67 55 VAL I O 1
ATOM 1963 N N . PRO B 2 36 ? -9.781 17.799 -4.646 1.00 25.54 56 PRO I N 1
ATOM 1964 C CA . PRO B 2 36 ? -9.717 16.650 -3.736 1.00 26.52 56 PRO I CA 1
ATOM 1965 C C . PRO B 2 36 ? -9.568 15.328 -4.470 1.00 30.03 56 PRO I C 1
ATOM 1966 O O . PRO B 2 36 ? -9.983 15.190 -5.627 1.00 30.41 56 PRO I O 1
ATOM 1970 N N . PHE B 2 37 ? -8.936 14.377 -3.801 1.00 27.98 57 PHE I N 1
ATOM 1971 C CA . PHE B 2 37 ? -8.928 13.005 -4.272 1.00 31.63 57 PHE I CA 1
ATOM 1972 C C . PHE B 2 37 ? -8.872 12.107 -3.057 1.00 31.16 57 PHE I C 1
ATOM 1973 O O . PHE B 2 37 ? -8.611 12.563 -1.950 1.00 28.39 57 PHE I O 1
ATOM 1981 N N . VAL B 2 38 ? -9.145 10.832 -3.263 1.00 29.69 58 VAL I N 1
ATOM 1982 C CA . VAL B 2 38 ? -9.314 9.927 -2.143 1.00 29.50 58 VAL I CA 1
ATOM 1983 C C . VAL B 2 38 ? -8.704 8.612 -2.536 1.00 26.13 58 VAL I C 1
ATOM 1984 O O . VAL B 2 38 ? -8.808 8.188 -3.692 1.00 26.57 58 VAL I O 1
ATOM 1988 N N . ILE B 2 39 ? -8.006 8.006 -1.586 1.00 23.89 59 ILE I N 1
ATOM 1989 C CA . ILE B 2 39 ? -7.416 6.691 -1.773 1.00 25.59 59 ILE I CA 1
ATOM 1990 C C . ILE B 2 39 ? -8.257 5.680 -0.988 1.00 29.36 59 ILE I C 1
ATOM 1991 O O . ILE B 2 39 ? -8.417 5.801 0.229 1.00 27.54 59 ILE I O 1
AT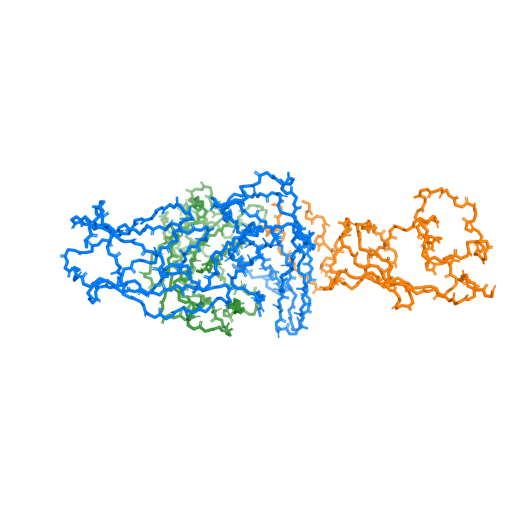OM 1996 N N . HIS B 2 40 ? -8.818 4.706 -1.695 1.00 25.38 60 HIS I N 1
ATOM 1997 C CA . HIS B 2 40 ? -9.673 3.713 -1.063 1.00 25.55 60 HIS I CA 1
ATOM 1998 C C . HIS B 2 40 ? -8.949 2.400 -0.874 1.00 24.69 60 HIS I C 1
ATOM 1999 O O . HIS B 2 40 ? -8.316 1.887 -1.804 1.00 24.01 60 HIS I O 1
ATOM 2006 N N . LEU B 2 41 ? -9.098 1.844 0.326 1.00 19.38 61 LEU I N 1
ATOM 2007 C CA . LEU B 2 41 ? -8.532 0.546 0.687 1.00 23.94 61 LEU I CA 1
ATOM 2008 C C . LEU B 2 41 ? -9.679 -0.456 0.811 1.00 23.70 61 LEU I C 1
ATOM 2009 O O . LEU B 2 41 ? -10.368 -0.496 1.832 1.00 31.79 61 LEU I O 1
ATOM 2014 N N . ARG B 2 42 ? -9.892 -1.257 -0.231 1.00 20.52 62 ARG I N 1
ATOM 2015 C CA . ARG B 2 42 ? -11.098 -2.096 -0.308 1.00 22.60 62 ARG I CA 1
ATOM 2016 C C . ARG B 2 42 ? -10.807 -3.578 -0.154 1.00 21.07 62 ARG I C 1
ATOM 2017 O O . ARG B 2 42 ? -9.661 -4.004 -0.262 1.00 22.68 62 ARG I O 1
ATOM 2025 N N . GLU B 2 43 ? -11.861 -4.342 0.137 1.00 22.47 63 GLU I N 1
ATOM 2026 C CA . GLU B 2 43 ? -11.776 -5.795 0.182 1.00 26.47 63 GLU I CA 1
ATOM 2027 C C . GLU B 2 43 ? -10.715 -6.286 1.165 1.00 28.43 63 GLU I C 1
ATOM 2028 O O . GLU B 2 43 ? -9.906 -7.155 0.860 1.00 23.92 63 GLU I O 1
ATOM 2034 N N . CYS B 2 44 ? -10.716 -5.714 2.359 1.00 20.44 64 CYS I N 1
ATOM 2035 C CA . CYS B 2 44 ? -9.787 -6.183 3.382 1.00 19.96 64 CYS I CA 1
ATOM 2036 C C . CYS B 2 44 ? -10.354 -5.946 4.772 1.00 21.37 64 CYS I C 1
ATOM 2037 O O . CYS B 2 44 ? -11.062 -4.977 5.006 1.00 31.08 64 CYS I O 1
ATOM 2040 N N . SER B 2 45 ? -10.019 -6.840 5.694 1.00 29.71 65 SER I N 1
ATOM 2041 C CA . SER B 2 45 ? -10.469 -6.710 7.073 1.00 32.26 65 SER I CA 1
ATOM 2042 C C . SER B 2 45 ? -9.852 -5.514 7.763 1.00 29.45 65 SER I C 1
ATOM 2043 O O . SER B 2 45 ? -8.855 -4.953 7.293 1.00 28.57 65 SER I O 1
ATOM 2046 N N A THR B 2 46 ? -10.426 -5.137 8.901 0.64 32.70 66 THR I N 1
ATOM 2047 N N C THR B 2 46 ? -10.457 -5.142 8.884 0.36 32.99 66 THR I N 1
ATOM 2048 C CA A THR B 2 46 ? -9.918 -4.008 9.667 0.64 35.55 66 THR I CA 1
ATOM 2049 C CA C THR B 2 46 ? -9.970 -4.069 9.733 0.36 36.02 66 THR I CA 1
ATOM 2050 C C A THR B 2 46 ? -8.512 -4.330 10.194 0.64 38.15 66 THR I C 1
ATOM 2051 C C C THR B 2 46 ? -8.531 -4.345 10.164 0.36 37.07 66 THR I C 1
ATOM 2052 O O A THR B 2 46 ? -7.653 -3.451 10.248 0.64 36.13 66 THR I O 1
ATOM 2053 O O C THR B 2 46 ? -7.683 -3.452 10.141 0.36 36.49 66 THR I O 1
ATOM 2060 N N . VAL B 2 47 ? -8.265 -5.596 10.527 1.00 36.24 67 VAL I N 1
ATOM 2061 C CA . VAL B 2 47 ? -6.929 -6.051 10.923 1.00 35.20 67 VAL I CA 1
ATOM 2062 C C . VAL B 2 47 ? -5.836 -5.656 9.923 1.00 40.87 67 VAL I C 1
ATOM 2063 O O . VAL B 2 47 ? -4.709 -5.327 10.297 1.00 37.03 67 VAL I O 1
ATOM 2067 N N . VAL B 2 48 ? -6.176 -5.707 8.642 1.00 28.11 68 VAL I N 1
ATOM 2068 C CA . VAL B 2 48 ? -5.216 -5.411 7.604 1.00 22.18 68 VAL I CA 1
ATOM 2069 C C . VAL B 2 48 ? -5.100 -3.898 7.362 1.00 31.09 68 VAL I C 1
ATOM 2070 O O . VAL B 2 48 ? -4.000 -3.371 7.184 1.00 35.85 68 VAL I O 1
ATOM 2074 N N . SER B 2 49 ? -6.230 -3.201 7.375 1.00 24.84 69 SER I N 1
ATOM 2075 C CA . SER B 2 49 ? -6.240 -1.792 6.988 1.00 23.40 69 SER I CA 1
ATOM 2076 C C . SER B 2 49 ? -5.822 -0.840 8.127 1.00 26.35 69 SER I C 1
ATOM 2077 O O . SER B 2 49 ? -5.425 0.294 7.869 1.00 30.24 69 SER I O 1
ATOM 2080 N N . GLU B 2 50 ? -5.903 -1.299 9.370 1.00 24.84 70 GLU I N 1
ATOM 2081 C CA . GLU B 2 50 ? -5.537 -0.464 10.527 1.00 30.54 70 GLU I CA 1
ATOM 2082 C C . GLU B 2 50 ? -4.041 -0.183 10.578 1.00 37.31 70 GLU I C 1
ATOM 2083 O O . GLU B 2 50 ? -3.223 -1.073 10.344 1.00 30.12 70 GLU I O 1
ATOM 2089 N N . ARG B 2 51 ? -3.704 1.062 10.902 1.00 36.58 71 ARG I N 1
ATOM 2090 C CA . ARG B 2 51 ? -2.320 1.527 11.046 1.00 36.78 71 ARG I CA 1
ATOM 2091 C C . ARG B 2 51 ? -1.403 1.195 9.859 1.00 38.03 71 ARG I C 1
ATOM 2092 O O . ARG B 2 51 ? -0.208 0.948 10.037 1.00 36.70 71 ARG I O 1
ATOM 2100 N N A VAL B 2 52 ? -1.977 1.194 8.661 0.46 36.37 72 VAL I N 1
ATOM 2101 N N B VAL B 2 52 ? -1.969 1.201 8.650 0.54 36.34 72 VAL I N 1
ATOM 2102 C CA A VAL B 2 52 ? -1.183 1.133 7.447 0.46 35.15 72 VAL I CA 1
ATOM 2103 C CA B VAL B 2 52 ? -1.187 1.087 7.412 0.54 35.23 72 VAL I CA 1
ATOM 2104 C C A VAL B 2 52 ? -0.286 2.355 7.403 0.46 35.09 72 VAL I C 1
ATOM 2105 C C B VAL B 2 52 ? -0.344 2.344 7.249 0.54 34.69 72 VAL I C 1
ATOM 2106 O O A VAL B 2 52 ? -0.681 3.446 7.827 0.46 30.56 72 VAL I O 1
ATOM 2107 O O B VAL B 2 52 ? -0.838 3.454 7.448 0.54 35.82 72 VAL I O 1
ATOM 2114 N N . GLY B 2 53 ? 0.932 2.170 6.918 1.00 29.17 73 GLY I N 1
ATOM 2115 C CA . GLY B 2 53 ? 1.846 3.284 6.779 1.00 32.25 73 GLY I CA 1
ATOM 2116 C C . GLY B 2 53 ? 1.731 3.872 5.396 1.00 27.89 73 GLY I C 1
ATOM 2117 O O . GLY B 2 53 ? 1.825 3.152 4.408 1.00 27.72 73 GLY I O 1
ATOM 2118 N N . VAL B 2 54 ? 1.507 5.181 5.316 1.00 28.98 74 VAL I N 1
ATOM 2119 C CA . VAL B 2 54 ? 1.380 5.854 4.021 1.00 28.77 74 VAL I CA 1
ATOM 2120 C C . VAL B 2 54 ? 2.504 6.869 3.823 1.00 32.44 74 VAL I C 1
ATOM 2121 O O . VAL B 2 54 ? 2.774 7.677 4.708 1.00 31.26 74 VAL I O 1
ATOM 2125 N N . ALA B 2 55 ? 3.166 6.809 2.670 1.00 29.45 75 ALA I N 1
ATOM 2126 C CA . ALA B 2 55 ? 4.240 7.746 2.331 1.00 27.85 75 ALA I CA 1
ATOM 2127 C C . ALA B 2 55 ? 4.162 8.145 0.867 1.00 31.92 75 ALA I C 1
ATOM 2128 O O . ALA B 2 55 ? 3.941 7.299 -0.009 1.00 28.31 75 ALA I O 1
ATOM 2130 N N . PHE B 2 56 ? 4.366 9.434 0.598 1.00 26.80 76 PHE I N 1
ATOM 2131 C CA . PHE B 2 56 ? 4.255 9.957 -0.757 1.00 28.49 76 PHE I CA 1
ATOM 2132 C C . PHE B 2 56 ? 5.613 10.239 -1.397 1.00 27.53 76 PHE I C 1
ATOM 2133 O O . PHE B 2 56 ? 6.565 10.651 -0.730 1.00 28.25 76 PHE I O 1
ATOM 2141 N N . HIS B 2 57 ? 5.679 10.013 -2.705 1.00 27.34 77 HIS I N 1
ATOM 2142 C CA . HIS B 2 57 ? 6.896 10.211 -3.481 1.00 30.97 77 HIS I CA 1
ATOM 2143 C C . HIS B 2 57 ? 6.562 10.826 -4.835 1.00 24.62 77 HIS I C 1
ATOM 2144 O O . HIS B 2 57 ? 5.409 10.802 -5.249 1.00 30.58 77 HIS I O 1
ATOM 2151 N N . GLY B 2 58 ? 7.581 11.343 -5.515 1.00 29.04 78 GLY I N 1
ATOM 2152 C CA . GLY B 2 58 ? 7.432 11.924 -6.841 1.00 28.75 78 GLY I CA 1
ATOM 2153 C C . GLY B 2 58 ? 8.642 12.768 -7.214 1.00 31.11 78 GLY I C 1
ATOM 2154 O O . GLY B 2 58 ? 9.549 12.942 -6.401 1.00 41.98 78 GLY I O 1
ATOM 2155 N N . VAL B 2 59 ? 8.678 13.286 -8.436 1.00 39.27 79 VAL I N 1
ATOM 2156 C CA . VAL B 2 59 ? 9.761 14.197 -8.806 1.00 51.73 79 VAL I CA 1
ATOM 2157 C C . VAL B 2 59 ? 9.514 15.580 -8.210 1.00 55.62 79 VAL I C 1
ATOM 2158 O O . VAL B 2 59 ? 8.592 16.292 -8.616 1.00 50.56 79 VAL I O 1
ATOM 2162 N N . ALA B 2 60 ? 10.349 15.943 -7.242 1.00 54.84 80 ALA I N 1
ATOM 2163 C CA . ALA B 2 60 ? 10.190 17.183 -6.502 1.00 58.18 80 ALA I CA 1
ATOM 2164 C C . ALA B 2 60 ? 10.585 18.403 -7.334 1.00 62.89 80 ALA I C 1
ATOM 2165 O O . ALA B 2 60 ? 11.471 18.338 -8.195 1.00 60.29 80 ALA I O 1
ATOM 2167 N N . ASP B 2 61 ? 9.914 19.518 -7.062 1.00 56.84 81 ASP I N 1
ATOM 2168 C CA . ASP B 2 61 ? 10.186 20.776 -7.740 1.00 51.91 81 ASP I CA 1
ATOM 2169 C C . ASP B 2 61 ? 11.513 21.376 -7.270 1.00 50.84 81 ASP I C 1
ATOM 2170 O O . ASP B 2 61 ? 11.861 21.284 -6.094 1.00 53.67 81 ASP I O 1
ATOM 2175 N N . GLY B 2 62 ? 12.249 21.989 -8.193 1.00 54.68 82 GLY I N 1
ATOM 2176 C CA . GLY B 2 62 ? 13.548 22.566 -7.885 1.00 59.02 82 GLY I CA 1
ATOM 2177 C C . GLY B 2 62 ? 13.534 23.764 -6.948 1.00 62.62 82 GLY I C 1
ATOM 2178 O O . GLY B 2 62 ? 14.427 23.919 -6.115 1.00 58.40 82 GLY I O 1
ATOM 2179 N N . LYS B 2 63 ? 12.528 24.622 -7.087 1.00 64.09 83 LYS I N 1
ATOM 2180 C CA . LYS B 2 63 ? 12.426 25.805 -6.236 1.00 69.41 83 LYS I CA 1
ATOM 2181 C C . LYS B 2 63 ? 11.776 25.480 -4.896 1.00 68.95 83 LYS I C 1
ATOM 2182 O O . LYS B 2 63 ? 12.076 26.110 -3.878 1.00 68.92 83 LYS I O 1
ATOM 2188 N N . ASN B 2 64 ? 10.884 24.494 -4.905 1.00 60.51 84 ASN I N 1
ATOM 2189 C CA . ASN B 2 64 ? 10.204 24.057 -3.691 1.00 60.69 84 ASN I CA 1
ATOM 2190 C C . ASN B 2 64 ? 10.099 22.530 -3.675 1.00 61.75 84 ASN I C 1
ATOM 2191 O O . ASN B 2 64 ? 9.104 21.971 -4.128 1.00 56.95 84 ASN I O 1
ATOM 2196 N N . PRO B 2 65 ? 11.129 21.850 -3.144 1.00 63.23 85 PRO I N 1
ATOM 2197 C CA . PRO B 2 65 ? 11.176 20.381 -3.137 1.00 57.13 85 PRO I CA 1
ATOM 2198 C C . PRO B 2 65 ? 10.057 19.744 -2.311 1.00 49.49 85 PRO I C 1
ATOM 2199 O O . PRO B 2 65 ? 9.939 18.516 -2.277 1.00 48.46 85 PRO I O 1
ATOM 2203 N N . ASP B 2 66 ? 9.238 20.568 -1.664 1.00 49.13 86 ASP I N 1
ATOM 2204 C CA . ASP B 2 66 ? 8.098 20.061 -0.910 1.00 51.17 86 ASP I CA 1
ATOM 2205 C C . ASP B 2 66 ? 6.844 19.924 -1.780 1.00 45.93 86 ASP I C 1
ATOM 2206 O O . ASP B 2 66 ? 5.792 19.504 -1.299 1.00 44.90 86 ASP I O 1
ATOM 2211 N N . VAL B 2 67 ? 6.955 20.283 -3.058 1.00 39.76 87 VAL I N 1
ATOM 2212 C CA . VAL B 2 67 ? 5.846 20.112 -3.996 1.00 39.47 87 VAL I CA 1
ATOM 2213 C C . VAL B 2 67 ? 6.289 19.360 -5.252 1.00 31.00 87 VAL I C 1
ATOM 2214 O O . VAL B 2 67 ? 7.480 19.264 -5.555 1.00 33.74 87 VAL I O 1
ATOM 2218 N N . LEU B 2 68 ? 5.318 18.826 -5.978 1.00 31.53 88 LEU I N 1
ATOM 2219 C CA . LEU B 2 68 ? 5.590 18.050 -7.185 1.00 30.85 88 LEU I CA 1
ATOM 2220 C C . LEU B 2 68 ? 5.948 18.953 -8.356 1.00 36.73 88 LEU I C 1
ATOM 2221 O O . LEU B 2 68 ? 5.298 19.960 -8.585 1.00 30.06 88 LEU I O 1
ATOM 2226 N N . SER B 2 69 ? 6.985 18.578 -9.090 1.00 37.80 89 SER I N 1
ATOM 2227 C CA . SER B 2 69 ? 7.363 19.258 -10.314 1.00 37.08 89 SER I CA 1
ATOM 2228 C C . SER B 2 69 ? 6.356 18.992 -11.435 1.00 36.81 89 SER I C 1
ATOM 2229 O O . SER B 2 69 ? 5.776 17.914 -11.505 1.00 34.89 89 SER I O 1
ATOM 2232 N N . VAL B 2 70 ? 6.146 19.969 -12.310 1.00 26.62 90 VAL I N 1
ATOM 2233 C CA . VAL B 2 70 ? 5.370 19.730 -13.524 1.00 31.78 90 VAL I CA 1
ATOM 2234 C C . VAL B 2 70 ? 6.309 19.560 -14.725 1.00 35.36 90 VAL I C 1
ATOM 2235 O O . VAL B 2 70 ? 5.874 19.564 -15.878 1.00 34.64 90 VAL I O 1
ATOM 2239 N N . GLY B 2 71 ? 7.601 19.413 -14.440 1.00 35.70 91 GLY I N 1
ATOM 2240 C CA . GLY B 2 71 ? 8.606 19.219 -15.471 1.00 44.01 91 GLY I CA 1
ATOM 2241 C C . GLY B 2 71 ? 8.969 20.474 -16.237 1.00 49.84 91 GLY I C 1
ATOM 2242 O O . GLY B 2 71 ? 8.640 21.590 -15.826 1.00 48.43 91 GLY I O 1
ATOM 2243 N N . GLU B 2 72 ? 9.665 20.288 -17.355 1.00 55.35 92 GLU I N 1
ATOM 2244 C CA . GLU B 2 72 ? 10.011 21.389 -18.248 1.00 64.79 92 GLU I CA 1
ATOM 2245 C C . GLU B 2 72 ? 10.138 20.887 -19.684 1.00 60.50 92 GLU I C 1
ATOM 2246 O O . GLU B 2 72 ? 10.522 19.744 -19.931 1.00 62.56 92 GLU I O 1
ATOM 2252 N N . GLY B 2 73 ? 9.807 21.763 -20.620 1.00 49.42 93 GLY I N 1
ATOM 2253 C CA . GLY B 2 73 ? 9.718 21.416 -22.023 1.00 55.20 93 GLY I CA 1
ATOM 2254 C C . GLY B 2 73 ? 8.833 22.465 -22.661 1.00 57.70 93 GLY I C 1
ATOM 2255 O O . GLY B 2 73 ? 8.226 23.261 -21.943 1.00 51.05 93 GLY I O 1
ATOM 2256 N N . PRO B 2 74 ? 8.753 22.480 -24.002 1.00 60.52 94 PRO I N 1
ATOM 2257 C CA . PRO B 2 74 ? 7.949 23.496 -24.691 1.00 58.57 94 PRO I CA 1
ATOM 2258 C C . PRO B 2 74 ? 6.461 23.361 -24.368 1.00 55.09 94 PRO I C 1
ATOM 2259 O O . PRO B 2 74 ? 5.945 22.243 -24.313 1.00 59.23 94 PRO I O 1
ATOM 2263 N N . GLY B 2 75 ? 5.790 24.485 -24.137 1.00 51.62 95 GLY I N 1
ATOM 2264 C CA . GLY B 2 75 ? 4.371 24.477 -23.833 1.00 48.63 95 GLY I CA 1
ATOM 2265 C C . GLY B 2 75 ? 4.060 24.257 -22.359 1.00 44.66 95 GLY I C 1
ATOM 2266 O O . GLY B 2 75 ? 2.926 24.452 -21.921 1.00 41.15 95 GLY I O 1
ATOM 2267 N N . ILE B 2 76 ? 5.069 23.861 -21.590 1.00 38.10 96 ILE I N 1
ATOM 2268 C CA . ILE B 2 76 ? 4.887 23.549 -20.174 1.00 39.78 96 ILE I CA 1
ATOM 2269 C C . ILE B 2 76 ? 4.957 24.807 -19.307 1.00 37.77 96 ILE I C 1
ATOM 2270 O O . ILE B 2 76 ? 5.836 25.662 -19.482 1.00 34.88 96 ILE I O 1
ATOM 2275 N N . ALA B 2 77 ? 4.001 24.909 -18.387 1.00 38.71 97 ALA I N 1
ATOM 2276 C CA . ALA B 2 77 ? 3.897 26.008 -17.436 1.00 37.45 97 ALA I CA 1
ATOM 2277 C C . ALA B 2 77 ? 5.138 26.142 -16.553 1.00 30.64 97 ALA I C 1
ATOM 2278 O O . ALA B 2 77 ? 5.826 25.155 -16.270 1.00 32.00 97 ALA I O 1
ATOM 2280 N N . THR B 2 78 ? 5.410 27.368 -16.115 1.00 37.30 98 THR I N 1
ATOM 2281 C CA . THR B 2 78 ? 6.557 27.638 -15.258 1.00 46.03 98 THR I CA 1
ATOM 2282 C C . THR B 2 78 ? 6.150 28.364 -13.974 1.00 41.71 98 THR I C 1
ATOM 2283 O O . THR B 2 78 ? 5.154 29.094 -13.946 1.00 33.88 98 THR I O 1
ATOM 2287 N N . ASN B 2 79 ? 6.949 28.145 -12.930 1.00 37.95 99 ASN I N 1
ATOM 2288 C CA . ASN B 2 79 ? 6.780 28.738 -11.603 1.00 37.32 99 ASN I CA 1
ATOM 2289 C C . ASN B 2 79 ? 5.531 28.255 -10.868 1.00 40.94 99 ASN I C 1
ATOM 2290 O O . ASN B 2 79 ? 4.945 28.980 -10.055 1.00 35.15 99 ASN I O 1
ATOM 2295 N N . ILE B 2 80 ? 5.140 27.016 -11.153 1.00 36.20 100 ILE I N 1
ATOM 2296 C CA . ILE B 2 80 ? 4.126 26.331 -10.366 1.00 30.79 100 ILE I CA 1
ATOM 2297 C C . ILE B 2 80 ? 4.546 24.898 -10.137 1.00 31.98 100 ILE I C 1
ATOM 2298 O O . ILE B 2 80 ? 5.219 24.291 -10.969 1.00 31.21 100 ILE I O 1
ATOM 2303 N N . GLY B 2 81 ? 4.165 24.370 -8.984 1.00 33.10 101 GLY I N 1
ATOM 2304 C CA . GLY B 2 81 ? 4.306 22.952 -8.709 1.00 28.58 101 GLY I CA 1
ATOM 2305 C C . GLY B 2 81 ? 2.978 22.465 -8.172 1.00 30.61 101 GLY I C 1
ATOM 2306 O O . GLY B 2 81 ? 2.041 23.251 -8.037 1.00 32.51 101 GLY I O 1
ATOM 2307 N N . VAL B 2 82 ? 2.876 21.173 -7.874 1.00 25.89 102 VAL I N 1
ATOM 2308 C CA . VAL B 2 82 ? 1.631 20.659 -7.320 1.00 25.34 102 VAL I CA 1
ATOM 2309 C C . VAL B 2 82 ? 1.841 20.249 -5.869 1.00 32.34 102 VAL I C 1
ATOM 2310 O O . VAL B 2 82 ? 2.667 19.382 -5.566 1.00 31.24 102 VAL I O 1
ATOM 2314 N N . ALA B 2 83 ? 1.112 20.908 -4.970 1.00 27.15 103 ALA I N 1
ATOM 2315 C CA . ALA B 2 83 ? 1.174 20.585 -3.557 1.00 27.48 103 ALA I CA 1
ATOM 2316 C C . ALA B 2 83 ? 0.056 19.622 -3.172 1.00 27.69 103 ALA I C 1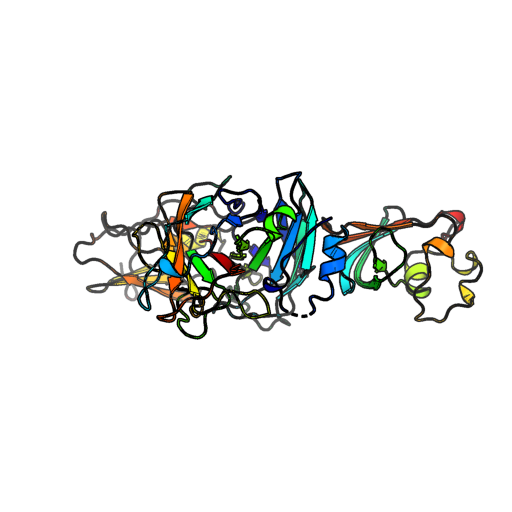
ATOM 2317 O O . ALA B 2 83 ? -1.077 19.725 -3.666 1.00 24.01 103 ALA I O 1
ATOM 2319 N N . LEU B 2 84 ? 0.399 18.696 -2.284 1.00 25.74 104 LEU I N 1
ATOM 2320 C CA . LEU B 2 84 ? -0.528 17.703 -1.763 1.00 26.43 104 LEU I CA 1
ATOM 2321 C C . LEU B 2 84 ? -0.811 18.007 -0.291 1.00 25.37 104 LEU I C 1
ATOM 2322 O O . LEU B 2 84 ? 0.105 18.354 0.457 1.00 28.01 104 LEU I O 1
ATOM 2327 N N . PHE B 2 85 ? -2.074 17.881 0.115 1.00 26.61 105 PHE I N 1
ATOM 2328 C CA . PHE B 2 85 ? -2.474 18.171 1.497 1.00 27.51 105 PHE I CA 1
ATOM 2329 C C . PHE B 2 85 ? -3.263 17.003 2.088 1.00 29.15 105 PHE I C 1
ATOM 2330 O O . PHE B 2 85 ? -3.962 16.286 1.363 1.00 27.78 105 PHE I O 1
ATOM 2338 N N . ASP B 2 86 ? -3.142 16.802 3.397 1.00 29.31 106 ASP I N 1
ATOM 2339 C CA . ASP B 2 86 ? -3.831 15.688 4.052 1.00 32.99 106 ASP I CA 1
ATOM 2340 C C . ASP B 2 86 ? -5.183 16.140 4.593 1.00 36.25 106 ASP I C 1
ATOM 2341 O O . ASP B 2 86 ? -5.609 17.276 4.356 1.00 34.54 106 ASP I O 1
ATOM 2346 N N . ASP B 2 87 ? -5.853 15.266 5.336 1.00 38.38 107 ASP I N 1
ATOM 2347 C CA . ASP B 2 87 ? -7.188 15.588 5.815 1.00 36.51 107 ASP I CA 1
ATOM 2348 C C . ASP B 2 87 ? -7.164 16.535 7.019 1.00 44.43 107 ASP I C 1
ATOM 2349 O O . ASP B 2 87 ? -8.203 16.807 7.615 1.00 44.38 107 ASP I O 1
ATOM 2354 N N . GLU B 2 88 ? -5.982 17.030 7.376 1.00 42.29 108 GLU I N 1
ATOM 2355 C CA . GLU B 2 88 ? -5.868 18.064 8.402 1.00 44.57 108 GLU I CA 1
ATOM 2356 C C . GLU B 2 88 ? -5.593 19.411 7.747 1.00 46.48 108 GLU I C 1
ATOM 2357 O O . GLU B 2 88 ? -5.476 20.431 8.424 1.00 47.41 108 GLU I O 1
ATOM 2363 N N . GLY B 2 89 ? -5.493 19.408 6.421 1.00 39.60 109 GLY I N 1
ATOM 2364 C CA . GLY B 2 89 ? -5.211 20.620 5.676 1.00 41.54 109 GLY I CA 1
ATOM 2365 C C . GLY B 2 89 ? -3.732 20.946 5.586 1.00 44.86 109 GLY I C 1
ATOM 2366 O O . GLY B 2 89 ? -3.358 22.023 5.116 1.00 42.46 109 GLY I O 1
ATOM 2367 N N . ASN B 2 90 ? -2.888 20.013 6.023 1.00 44.00 110 ASN I N 1
ATOM 2368 C CA . ASN B 2 90 ? -1.449 20.262 6.088 1.00 42.02 110 ASN I CA 1
ATOM 2369 C C . ASN B 2 90 ? -0.680 19.664 4.919 1.00 43.25 110 ASN I C 1
ATOM 2370 O O . ASN B 2 90 ? -1.056 18.622 4.384 1.00 40.96 110 ASN I O 1
ATOM 2375 N N . LEU B 2 91 ? 0.406 20.333 4.539 1.00 40.58 111 LEU I N 1
ATOM 2376 C CA . LEU B 2 91 ? 1.233 19.907 3.411 1.00 32.55 111 LEU I CA 1
ATOM 2377 C C . LEU B 2 91 ? 1.877 18.537 3.639 1.00 30.41 111 LEU I C 1
ATOM 2378 O O . LEU B 2 91 ? 2.574 18.332 4.629 1.00 38.20 111 LEU I O 1
ATOM 2383 N N . VAL B 2 92 ? 1.633 17.610 2.712 1.00 37.33 112 VAL I N 1
ATOM 2384 C CA . VAL B 2 92 ? 2.185 16.255 2.762 1.00 33.91 112 VAL I CA 1
ATOM 2385 C C . VAL B 2 92 ? 3.644 16.229 2.324 1.00 35.35 112 VAL I C 1
ATOM 2386 O O . VAL B 2 92 ? 3.981 16.701 1.234 1.00 34.67 112 VAL I O 1
ATOM 2390 N N . PRO B 2 93 ? 4.518 15.659 3.168 1.00 38.61 113 PRO I N 1
ATOM 2391 C CA . PRO B 2 93 ? 5.933 15.557 2.796 1.00 39.51 113 PRO I CA 1
ATOM 2392 C C . PRO B 2 93 ? 6.121 14.547 1.673 1.00 39.13 113 PRO I C 1
ATOM 2393 O O . PRO B 2 93 ? 5.403 13.546 1.622 1.00 36.59 113 PRO I O 1
ATOM 2397 N N . ILE B 2 94 ? 7.049 14.825 0.763 1.00 39.65 114 ILE I N 1
ATOM 2398 C CA . ILE B 2 94 ? 7.338 13.910 -0.338 1.00 37.32 114 ILE I CA 1
ATOM 2399 C C . ILE B 2 94 ? 8.821 13.564 -0.342 1.00 46.42 114 ILE I C 1
ATOM 2400 O O . ILE B 2 94 ? 9.663 14.368 0.082 1.00 43.04 114 ILE I O 1
ATOM 2405 N N . ASN B 2 95 ? 9.125 12.355 -0.803 1.00 40.72 115 ASN I N 1
ATOM 2406 C CA . ASN B 2 95 ? 10.497 11.897 -0.978 1.00 40.37 115 ASN I CA 1
ATOM 2407 C C . ASN B 2 95 ? 11.334 11.952 0.292 1.00 46.45 115 ASN I C 1
ATOM 2408 O O . ASN B 2 95 ? 12.488 12.392 0.271 1.00 49.13 115 ASN I O 1
ATOM 2413 N N . ARG B 2 96 ? 10.755 11.492 1.395 1.00 40.06 116 ARG I N 1
ATOM 2414 C CA . ARG B 2 96 ? 11.476 11.453 2.657 1.00 47.52 116 ARG I CA 1
ATOM 2415 C C . ARG B 2 96 ? 12.232 10.133 2.771 1.00 51.62 116 ARG I C 1
ATOM 2416 O O . ARG B 2 96 ? 11.761 9.101 2.278 1.00 50.62 116 ARG I O 1
ATOM 2424 N N . PRO B 2 97 ? 13.413 10.163 3.414 1.00 57.95 117 PRO I N 1
ATOM 2425 C CA . PRO B 2 97 ? 14.221 8.952 3.610 1.00 62.85 117 PRO I CA 1
ATOM 2426 C C . PRO B 2 97 ? 13.410 7.803 4.204 1.00 68.22 117 PRO I C 1
ATOM 2427 O O . PRO B 2 97 ? 12.457 8.052 4.946 1.00 68.66 117 PRO I O 1
ATOM 2431 N N . PRO B 2 98 ? 13.769 6.556 3.860 1.00 76.18 118 PRO I N 1
ATOM 2432 C CA . PRO B 2 98 ? 13.105 5.364 4.406 1.00 73.96 118 PRO I CA 1
ATOM 2433 C C . PRO B 2 98 ? 13.365 5.178 5.903 1.00 76.45 118 PRO I C 1
ATOM 2434 O O . PRO B 2 98 ? 12.896 5.967 6.726 1.00 71.90 118 PRO I O 1
ATOM 2438 N N . LYS B 2 102 ? 7.780 8.566 9.262 1.00 89.97 122 LYS I N 1
ATOM 2439 C CA . LYS B 2 102 ? 6.662 7.700 8.898 1.00 92.24 122 LYS I CA 1
ATOM 2440 C C . LYS B 2 102 ? 5.319 8.339 9.255 1.00 87.23 122 LYS I C 1
ATOM 2441 O O . LYS B 2 102 ? 5.271 9.347 9.964 1.00 94.99 122 LYS I O 1
ATOM 2447 N N . ARG B 2 103 ? 4.234 7.740 8.768 1.00 69.74 123 ARG I N 1
ATOM 2448 C CA . ARG B 2 103 ? 2.883 8.234 9.035 1.00 65.28 123 ARG I CA 1
ATOM 2449 C C . ARG B 2 103 ? 1.844 7.111 8.948 1.00 55.81 123 ARG I C 1
ATOM 2450 O O . ARG B 2 103 ? 1.681 6.480 7.897 1.00 39.57 123 ARG I O 1
ATOM 2458 N N . LEU B 2 104 ? 1.139 6.876 10.054 1.00 51.63 124 LEU I N 1
ATOM 2459 C CA . LEU B 2 104 ? 0.174 5.779 10.146 1.00 54.04 124 LEU I CA 1
ATOM 2460 C C . LEU B 2 104 ? -1.279 6.249 10.086 1.00 61.83 124 LEU I C 1
ATOM 2461 O O . LEU B 2 104 ? -1.670 7.186 10.790 1.00 70.01 124 LEU I O 1
ATOM 2466 N N . TYR B 2 105 ? -2.079 5.580 9.258 1.00 52.96 125 TYR I N 1
ATOM 2467 C CA . TYR B 2 105 ? -3.501 5.894 9.141 1.00 47.69 125 TYR I CA 1
ATOM 2468 C C . TYR B 2 105 ? -4.371 4.804 9.754 1.00 50.80 125 TYR I C 1
ATOM 2469 O O . TYR B 2 105 ? -4.110 3.611 9.581 1.00 47.18 125 TYR I O 1
ATOM 2478 N N . SER B 2 106 ? -5.417 5.218 10.460 1.00 57.60 126 SER I N 1
ATOM 2479 C CA . SER B 2 106 ? -6.335 4.267 11.077 1.00 62.40 126 SER I CA 1
ATOM 2480 C C . SER B 2 106 ? -7.753 4.824 11.162 1.00 62.46 126 SER I C 1
ATOM 2481 O O . SER B 2 106 ? -7.969 6.033 11.031 1.00 56.81 126 SER I O 1
ATOM 2484 N N . GLY B 2 107 ? -8.714 3.930 11.373 1.00 66.17 127 GLY I N 1
ATOM 2485 C CA . GLY B 2 107 ? -10.083 4.326 11.639 1.00 76.09 127 GLY I CA 1
ATOM 2486 C C . GLY B 2 107 ? -10.953 4.504 10.411 1.00 80.06 127 GLY I C 1
ATOM 2487 O O . GLY B 2 107 ? -12.169 4.655 10.535 1.00 88.88 127 GLY I O 1
ATOM 2488 N N . SER B 2 108 ? -10.344 4.493 9.227 1.00 69.34 128 SER I N 1
ATOM 2489 C CA . SER B 2 108 ? -11.101 4.669 7.991 1.00 58.62 128 SER I CA 1
ATOM 2490 C C . SER B 2 108 ? -10.389 4.040 6.798 1.00 55.54 128 SER I C 1
ATOM 2491 O O . SER B 2 108 ? -9.158 4.016 6.743 1.00 62.68 128 SER I O 1
ATOM 2494 N N . THR B 2 109 ? -11.168 3.530 5.846 1.00 42.79 129 THR I N 1
ATOM 2495 C CA . THR B 2 109 ? -10.602 2.863 4.671 1.00 39.35 129 THR I CA 1
ATOM 2496 C C . THR B 2 109 ? -10.634 3.775 3.452 1.00 32.91 129 THR I C 1
ATOM 2497 O O . THR B 2 109 ? -10.412 3.333 2.322 1.00 29.95 129 THR I O 1
ATOM 2501 N N . SER B 2 110 ? -10.918 5.050 3.690 1.00 33.65 130 SER I N 1
ATOM 2502 C CA . SER B 2 110 ? -10.772 6.070 2.663 1.00 35.09 130 SER I CA 1
ATOM 2503 C C . SER B 2 110 ? -9.782 7.104 3.172 1.00 35.67 130 SER I C 1
ATOM 2504 O O . SER B 2 110 ? -9.964 7.661 4.257 1.00 40.65 130 SER I O 1
ATOM 2507 N N . LEU B 2 111 ? -8.731 7.355 2.402 1.00 34.58 131 LEU I N 1
ATOM 2508 C CA . LEU B 2 111 ? -7.752 8.360 2.792 1.00 32.03 131 LEU I CA 1
ATOM 2509 C C . LEU B 2 111 ? -7.963 9.606 1.946 1.00 28.12 131 LEU I C 1
ATOM 2510 O O . LEU B 2 111 ? -7.878 9.551 0.715 1.00 30.21 131 LEU I O 1
ATOM 2515 N N . HIS B 2 112 ? -8.239 10.726 2.607 1.00 30.31 132 HIS I N 1
ATOM 2516 C CA . HIS B 2 112 ? -8.639 11.931 1.892 1.00 34.99 132 HIS I CA 1
ATOM 2517 C C . HIS B 2 112 ? -7.491 12.918 1.747 1.00 35.96 132 HIS I C 1
ATOM 2518 O O . HIS B 2 112 ? -6.764 13.198 2.704 1.00 31.40 132 HIS I O 1
ATOM 2525 N N . PHE B 2 113 ? -7.323 13.423 0.527 1.00 34.05 133 PHE I N 1
ATOM 2526 C CA . PHE B 2 113 ? -6.250 14.356 0.233 1.00 30.48 133 PHE I CA 1
ATOM 2527 C C . PHE B 2 113 ? -6.744 15.488 -0.654 1.00 31.25 133 PHE I C 1
ATOM 2528 O O . PHE B 2 113 ? -7.834 15.420 -1.214 1.00 29.20 133 PHE I O 1
ATOM 2536 N N . ILE B 2 114 ? -5.934 16.532 -0.773 1.00 32.57 134 ILE I N 1
ATOM 2537 C CA . ILE B 2 114 ? -6.230 17.613 -1.698 1.00 28.70 134 ILE I CA 1
ATOM 2538 C C . ILE B 2 114 ? -4.966 17.976 -2.469 1.00 33.04 134 ILE I C 1
ATOM 2539 O O . ILE B 2 114 ? -3.869 17.972 -1.918 1.00 30.00 134 ILE I O 1
ATOM 2544 N N . ALA B 2 115 ? -5.118 18.232 -3.765 1.00 26.54 135 ALA I N 1
ATOM 2545 C CA . ALA B 2 115 ? -4.012 18.733 -4.568 1.00 23.12 135 ALA I CA 1
ATOM 2546 C C . ALA B 2 115 ? -4.296 20.172 -4.966 1.00 22.59 135 ALA I C 1
ATOM 2547 O O . ALA B 2 115 ? -5.446 20.531 -5.252 1.00 25.13 135 ALA I O 1
ATOM 2549 N N . LYS B 2 116 ? -3.256 21.006 -4.941 1.00 25.31 136 LYS I N 1
ATOM 2550 C CA . LYS B 2 116 ? -3.356 22.380 -5.432 1.00 25.71 136 LYS I CA 1
ATOM 2551 C C . LYS B 2 116 ? -2.136 22.754 -6.250 1.00 23.11 136 LYS I C 1
ATOM 2552 O O . LYS B 2 116 ? -1.030 22.284 -5.989 1.00 27.74 136 LYS I O 1
ATOM 2558 N N . TYR B 2 117 ? -2.330 23.613 -7.243 1.00 26.15 137 TYR I N 1
ATOM 2559 C CA . TYR B 2 117 ? -1.178 24.292 -7.818 1.00 27.07 137 TYR I CA 1
ATOM 2560 C C . TYR B 2 117 ? -0.640 25.313 -6.828 1.00 28.73 137 TYR I C 1
ATOM 2561 O O . TYR B 2 117 ? -1.403 26.102 -6.250 1.00 28.47 137 TYR I O 1
ATOM 2570 N N . ARG B 2 118 ? 0.675 25.301 -6.640 1.00 25.47 138 ARG I N 1
ATOM 2571 C CA . ARG B 2 118 ? 1.322 26.279 -5.761 1.00 31.93 138 ARG I CA 1
ATOM 2572 C C . ARG B 2 118 ? 2.399 27.053 -6.520 1.00 29.20 138 ARG I C 1
ATOM 2573 O O . ARG B 2 118 ? 3.268 26.465 -7.164 1.00 32.73 138 ARG I O 1
ATOM 2581 N N . ALA B 2 119 ? 2.330 28.376 -6.447 1.00 29.57 139 ALA I N 1
ATOM 2582 C CA . ALA B 2 119 ? 3.312 29.232 -7.118 1.00 30.65 139 ALA I CA 1
ATOM 2583 C C . ALA B 2 119 ? 4.689 29.089 -6.474 1.00 38.48 139 ALA I C 1
ATOM 2584 O O . ALA B 2 119 ? 4.821 29.164 -5.254 1.00 38.60 139 ALA I O 1
ATOM 2586 N N . THR B 2 120 ? 5.710 28.859 -7.294 1.00 35.59 140 THR I N 1
ATOM 2587 C CA . THR B 2 120 ? 7.085 28.783 -6.798 1.00 36.53 140 THR I CA 1
ATOM 2588 C C . THR B 2 120 ? 7.847 30.052 -7.171 1.00 38.04 140 THR I C 1
ATOM 2589 O O . THR B 2 120 ? 9.007 30.245 -6.787 1.00 43.40 140 THR I O 1
ATOM 2593 N N . GLY B 2 121 ? 7.181 30.906 -7.940 1.00 37.68 141 GLY I N 1
ATOM 2594 C CA . GLY B 2 121 ? 7.708 32.207 -8.305 1.00 39.66 141 GLY I CA 1
ATOM 2595 C C . GLY B 2 121 ? 6.570 33.205 -8.353 1.00 39.08 141 GLY I C 1
ATOM 2596 O O . GLY B 2 121 ? 5.420 32.808 -8.518 1.00 39.21 141 GLY I O 1
ATOM 2597 N N . ARG B 2 122 ? 6.885 34.493 -8.218 1.00 40.35 142 ARG I N 1
ATOM 2598 C CA . ARG B 2 122 ? 5.865 35.540 -8.196 1.00 44.60 142 ARG I CA 1
ATOM 2599 C C . ARG B 2 122 ? 5.106 35.596 -9.523 1.00 48.31 142 ARG I C 1
ATOM 2600 O O . ARG B 2 122 ? 3.920 35.921 -9.553 1.00 47.88 142 ARG I O 1
ATOM 2608 N N . ARG B 2 123 ? 5.792 35.249 -10.611 1.00 47.54 143 ARG I N 1
ATOM 2609 C CA . ARG B 2 123 ? 5.230 35.360 -11.956 1.00 42.48 143 ARG I CA 1
ATOM 2610 C C . ARG B 2 123 ? 5.030 34.001 -12.627 1.00 45.86 143 ARG I C 1
ATOM 2611 O O . ARG B 2 123 ? 5.966 33.404 -13.162 1.00 49.17 143 ARG I O 1
ATOM 2619 N N . VAL B 2 124 ? 3.792 33.521 -12.585 1.00 40.57 144 VAL I N 1
ATOM 2620 C CA . VAL B 2 124 ? 3.432 32.231 -13.146 1.00 39.65 144 VAL I CA 1
ATOM 2621 C C . VAL B 2 124 ? 3.103 32.331 -14.635 1.00 39.49 144 VAL I C 1
ATOM 2622 O O . VAL B 2 124 ? 2.454 33.270 -15.074 1.00 40.47 144 VAL I O 1
ATOM 2626 N N . THR B 2 125 ? 3.574 31.369 -15.415 1.00 43.74 145 THR I N 1
ATOM 2627 C CA . THR B 2 125 ? 3.196 31.295 -16.820 1.00 51.41 145 THR I CA 1
ATOM 2628 C C . THR B 2 125 ? 2.360 30.039 -17.045 1.00 50.18 145 THR I C 1
ATOM 2629 O O . THR B 2 125 ? 2.612 28.999 -16.432 1.00 48.48 145 THR I O 1
ATOM 2633 N N . GLY B 2 126 ? 1.352 30.150 -17.906 1.00 49.05 146 GLY I N 1
ATOM 2634 C CA . GLY B 2 126 ? 0.403 29.069 -18.112 1.00 49.61 146 GLY I CA 1
ATOM 2635 C C . GLY B 2 126 ? 0.874 28.029 -19.102 1.00 46.42 146 GLY I C 1
ATOM 2636 O O . GLY B 2 126 ? 1.989 28.103 -19.622 1.00 47.81 146 GLY I O 1
ATOM 2637 N N . GLY B 2 127 ? 0.018 27.046 -19.361 1.00 47.54 147 GLY I N 1
ATOM 2638 C CA . GLY B 2 127 ? 0.343 25.977 -20.283 1.00 43.20 147 GLY I CA 1
ATOM 2639 C C . GLY B 2 127 ? 0.115 24.608 -19.674 1.00 41.21 147 GLY I C 1
ATOM 2640 O O . GLY B 2 127 ? -0.767 24.428 -18.832 1.00 42.98 147 GLY I O 1
ATOM 2641 N N . ILE B 2 128 ? 0.914 23.639 -20.105 1.00 29.53 148 ILE I N 1
ATOM 2642 C CA . ILE B 2 128 ? 0.756 22.252 -19.668 1.00 28.31 148 ILE I CA 1
ATOM 2643 C C . ILE B 2 128 ? 1.309 22.016 -18.272 1.00 36.82 148 ILE I C 1
ATOM 2644 O O . ILE B 2 128 ? 2.475 22.310 -17.994 1.00 35.49 148 ILE I O 1
ATOM 2649 N N . ALA B 2 129 ? 0.482 21.445 -17.400 1.00 28.40 149 ALA I N 1
ATOM 2650 C CA . ALA B 2 129 ? 0.879 21.265 -16.018 1.00 26.78 149 ALA I CA 1
ATOM 2651 C C . ALA B 2 129 ? 0.500 19.880 -15.465 1.00 31.43 149 ALA I C 1
ATOM 2652 O O . ALA B 2 129 ? -0.363 19.761 -14.587 1.00 29.44 149 ALA I O 1
ATOM 2654 N N . ASN B 2 130 ? 1.155 18.837 -15.976 1.00 24.91 150 ASN I N 1
ATOM 2655 C CA . ASN B 2 130 ? 0.957 17.487 -15.452 1.00 21.98 150 ASN I CA 1
ATOM 2656 C C . ASN B 2 130 ? 1.944 17.134 -14.353 1.00 25.45 150 ASN I C 1
ATOM 2657 O O . ASN B 2 130 ? 3.091 17.595 -14.359 1.00 30.22 150 ASN I O 1
ATOM 2662 N N . ALA B 2 131 ? 1.501 16.277 -13.439 1.00 24.49 151 ALA I N 1
ATOM 2663 C CA . ALA B 2 131 ? 2.362 15.775 -12.376 1.00 22.34 151 ALA I CA 1
ATOM 2664 C C . ALA B 2 131 ? 2.092 14.314 -12.113 1.00 21.44 151 ALA I C 1
ATOM 2665 O O . ALA B 2 131 ? 1.020 13.793 -12.411 1.00 25.85 151 ALA I O 1
ATOM 2667 N N . GLN B 2 132 ? 3.084 13.667 -11.527 1.00 21.49 152 GLN I N 1
ATOM 2668 C CA . GLN B 2 132 ? 2.966 12.270 -11.145 1.00 20.10 152 GLN I CA 1
ATOM 2669 C C . GLN B 2 132 ? 3.480 12.089 -9.733 1.00 22.64 152 GLN I C 1
ATOM 2670 O O . GLN B 2 132 ? 4.458 12.713 -9.318 1.00 26.94 152 GLN I O 1
ATOM 2676 N N . ALA B 2 133 ? 2.809 11.230 -8.990 1.00 28.59 153 ALA I N 1
ATOM 2677 C CA . ALA B 2 133 ? 3.269 10.886 -7.670 1.00 23.91 153 ALA I CA 1
ATOM 2678 C C . ALA B 2 133 ? 3.008 9.419 -7.429 1.00 24.11 153 ALA I C 1
ATOM 2679 O O . ALA B 2 133 ? 2.195 8.786 -8.118 1.00 25.11 153 ALA I O 1
ATOM 2681 N N . TRP B 2 134 ? 3.711 8.855 -6.464 1.00 28.52 154 TRP I N 1
ATOM 2682 C CA . TRP B 2 134 ? 3.331 7.536 -6.025 1.00 30.35 154 TRP I CA 1
ATOM 2683 C C . TRP B 2 134 ? 3.314 7.494 -4.504 1.00 33.98 154 TRP I C 1
ATOM 2684 O O . TRP B 2 134 ? 4.056 8.218 -3.830 1.00 27.33 154 TRP I O 1
ATOM 2695 N N . PHE B 2 135 ? 2.404 6.701 -3.955 1.00 28.19 155 PHE I N 1
ATOM 2696 C CA . PHE B 2 135 ? 2.400 6.511 -2.512 1.00 21.70 155 PHE I CA 1
ATOM 2697 C C . PHE B 2 135 ? 2.624 5.039 -2.211 1.00 22.10 155 PHE I C 1
ATOM 2698 O O . PHE B 2 135 ? 2.268 4.168 -3.013 1.00 21.48 155 PHE I O 1
ATOM 2706 N N . SER B 2 136 ? 3.271 4.773 -1.086 1.00 22.34 156 SER I N 1
ATOM 2707 C CA . SER B 2 136 ? 3.429 3.407 -0.631 1.00 19.82 156 SER I CA 1
ATOM 2708 C C . SER B 2 136 ? 2.478 3.152 0.530 1.00 26.04 156 SER I C 1
ATOM 2709 O O . SER B 2 136 ? 2.220 4.043 1.350 1.00 24.04 156 SER I O 1
ATOM 2712 N N . LEU B 2 137 ? 1.932 1.939 0.561 1.00 21.83 157 LEU I N 1
ATOM 2713 C CA . LEU B 2 137 ? 1.123 1.465 1.661 1.00 18.51 157 LEU I CA 1
ATOM 2714 C C . LEU B 2 137 ? 1.920 0.343 2.294 1.00 22.81 157 LEU I C 1
ATOM 2715 O O . LEU B 2 137 ? 2.183 -0.675 1.643 1.00 21.77 157 LEU I O 1
ATOM 2720 N N . THR B 2 138 ? 2.335 0.543 3.538 1.00 18.00 158 THR I N 1
ATOM 2721 C CA . THR B 2 138 ? 3.210 -0.410 4.212 1.00 18.25 158 THR I CA 1
ATOM 2722 C C . THR B 2 138 ? 2.414 -1.118 5.286 1.00 22.45 158 THR I C 1
ATOM 2723 O O . THR B 2 138 ? 1.961 -0.504 6.244 1.00 20.64 158 THR I O 1
ATOM 2727 N N . TYR B 2 139 ? 2.258 -2.422 5.118 1.00 19.89 159 TYR I N 1
ATOM 2728 C CA . TYR B 2 139 ? 1.383 -3.212 5.967 1.00 19.28 159 TYR I CA 1
ATOM 2729 C C . TYR B 2 139 ? 2.052 -3.683 7.244 1.00 20.97 159 TYR I C 1
ATOM 2730 O O . TYR B 2 139 ? 3.220 -4.077 7.244 1.00 23.78 159 TYR I O 1
ATOM 2739 N N . GLN B 2 140 ? 1.302 -3.617 8.341 1.00 28.65 160 GLN I N 1
ATOM 2740 C CA . GLN B 2 140 ? 1.698 -4.245 9.587 1.00 28.43 160 GLN I CA 1
ATOM 2741 C C . GLN B 2 140 ? 1.845 -5.750 9.394 1.00 22.51 160 GLN I C 1
ATOM 2742 O O . GLN B 2 140 ? 2.701 -6.405 9.996 1.00 25.90 160 GLN I O 1
ATOM 2749 N N . ASP C 3 1 ? -3.876 0.754 -28.350 1.00 71.20 1 ASP D N 1
ATOM 2750 C CA . ASP C 3 1 ? -4.249 2.063 -27.827 1.00 79.71 1 ASP D CA 1
ATOM 2751 C C . ASP C 3 1 ? -4.201 2.079 -26.297 1.00 76.49 1 ASP D C 1
ATOM 2752 O O . ASP C 3 1 ? -5.232 2.177 -25.628 1.00 77.61 1 ASP D O 1
ATOM 2757 N N . LEU C 3 2 ? -2.996 1.974 -25.750 1.00 67.17 2 LEU D N 1
ATOM 2758 C CA . LEU C 3 2 ? -2.789 2.202 -24.327 1.00 55.53 2 LEU D CA 1
ATOM 2759 C C . LEU C 3 2 ? -1.796 3.335 -24.141 1.00 45.79 2 LEU D C 1
ATOM 2760 O O . LEU C 3 2 ? -0.976 3.598 -25.012 1.00 41.80 2 LEU D O 1
ATOM 2765 N N . TYR C 3 3 ? -1.869 4.012 -23.006 1.00 41.69 3 TYR D N 1
ATOM 2766 C CA . TYR C 3 3 ? -0.837 4.976 -22.674 1.00 37.27 3 TYR D CA 1
ATOM 2767 C C . TYR C 3 3 ? -0.352 4.774 -21.251 1.00 40.44 3 TYR D C 1
ATOM 2768 O O . TYR C 3 3 ? -1.148 4.755 -20.309 1.00 39.74 3 TYR D O 1
ATOM 2777 N N . PHE C 3 4 ? 0.962 4.626 -21.108 1.00 37.88 4 PHE D N 1
ATOM 2778 C CA . PHE C 3 4 ? 1.613 4.634 -19.802 1.00 31.70 4 PHE D CA 1
ATOM 2779 C C . PHE C 3 4 ? 2.581 5.821 -19.701 1.00 33.05 4 PHE D C 1
ATOM 2780 O O . PHE C 3 4 ? 3.418 6.022 -20.581 1.00 39.40 4 PHE D O 1
ATOM 2788 N N . ASN C 3 5 ? 2.468 6.611 -18.639 1.00 29.64 5 ASN D N 1
ATOM 2789 C CA . ASN C 3 5 ? 3.350 7.760 -18.464 1.00 33.38 5 ASN D CA 1
ATOM 2790 C C . ASN C 3 5 ? 4.771 7.284 -18.151 1.00 37.04 5 ASN D C 1
ATOM 2791 O O . ASN C 3 5 ? 5.002 6.673 -17.113 1.00 30.95 5 ASN D O 1
ATOM 2796 N N . PRO C 3 6 ? 5.730 7.579 -19.046 1.00 33.83 6 PRO D N 1
ATOM 2797 C CA . PRO C 3 6 ? 7.132 7.154 -18.926 1.00 35.98 6 PRO D CA 1
ATOM 2798 C C . PRO C 3 6 ? 7.840 7.721 -17.690 1.00 34.59 6 PRO D C 1
ATOM 2799 O O . PRO C 3 6 ? 8.893 7.212 -17.313 1.00 46.02 6 PRO D O 1
ATOM 2803 N N . ARG C 3 7 ? 7.263 8.739 -17.067 1.00 34.28 7 ARG D N 1
ATOM 2804 C CA . ARG C 3 7 ? 7.890 9.352 -15.901 1.00 42.51 7 ARG D CA 1
ATOM 2805 C C . ARG C 3 7 ? 7.711 8.454 -14.669 1.00 38.99 7 ARG D C 1
ATOM 2806 O O . ARG C 3 7 ? 8.363 8.659 -13.652 1.00 49.10 7 ARG D O 1
ATOM 2814 N N . PHE C 3 8 ? 6.857 7.441 -14.776 1.00 30.47 8 PHE D N 1
ATOM 2815 C CA . PHE C 3 8 ? 6.738 6.443 -13.715 1.00 33.85 8 PHE D CA 1
ATOM 2816 C C . PHE C 3 8 ? 7.913 5.456 -13.772 1.00 43.51 8 PHE D C 1
ATOM 2817 O O . PHE C 3 8 ? 8.196 4.767 -12.795 1.00 45.36 8 PHE D O 1
ATOM 2825 N N . LEU C 3 9 ? 8.606 5.402 -14.910 1.00 48.75 9 LEU D N 1
ATOM 2826 C CA . LEU C 3 9 ? 9.759 4.506 -15.065 1.00 43.01 9 LEU D CA 1
ATOM 2827 C C . LEU C 3 9 ? 11.085 5.291 -15.157 1.00 44.24 9 LEU D C 1
ATOM 2828 O O . LEU C 3 9 ? 11.098 6.519 -15.015 1.00 47.22 9 LEU D O 1
ATOM 2833 N N . ALA C 3 10 ? 12.189 4.573 -15.378 1.00 48.32 10 ALA D N 1
ATOM 2834 C CA . ALA C 3 10 ? 13.537 5.161 -15.393 1.00 67.47 10 ALA D CA 1
ATOM 2835 C C . ALA C 3 10 ? 13.867 5.876 -14.086 1.00 72.92 10 ALA D C 1
ATOM 2836 O O . ALA C 3 10 ? 13.818 5.281 -13.010 1.00 74.40 10 ALA D O 1
ATOM 2838 N N . ALA C 3 15 ? 15.513 2.298 -18.881 1.00 84.21 15 ALA D N 1
ATOM 2839 C CA . ALA C 3 15 ? 15.218 1.359 -19.960 1.00 82.55 15 ALA D CA 1
ATOM 2840 C C . ALA C 3 15 ? 13.725 1.336 -20.280 1.00 82.35 15 ALA D C 1
ATOM 2841 O O . ALA C 3 15 ? 13.118 0.271 -20.396 1.00 83.16 15 ALA D O 1
ATOM 2843 N N . VAL C 3 16 ? 13.148 2.525 -20.433 1.00 82.22 16 VAL D N 1
ATOM 2844 C CA . VAL C 3 16 ? 11.729 2.688 -20.740 1.00 76.39 16 VAL D CA 1
ATOM 2845 C C . VAL C 3 16 ? 11.454 2.438 -22.222 1.00 72.22 16 VAL D C 1
ATOM 2846 O O . VAL C 3 16 ? 10.375 2.735 -22.728 1.00 77.29 16 VAL D O 1
ATOM 2850 N N . ALA C 3 17 ? 12.439 1.889 -22.922 1.00 69.31 17 ALA D N 1
ATOM 2851 C CA . ALA C 3 17 ? 12.257 1.526 -24.319 1.00 61.08 17 ALA D CA 1
ATOM 2852 C C . ALA C 3 17 ? 11.220 0.410 -24.458 1.00 60.12 17 ALA D C 1
ATOM 2853 O O . ALA C 3 17 ? 10.667 0.204 -25.539 1.00 58.56 17 ALA D O 1
ATOM 2855 N N . ASP C 3 18 ? 10.952 -0.294 -23.357 1.00 54.05 18 ASP D N 1
ATOM 2856 C CA . ASP C 3 18 ? 9.957 -1.366 -23.330 1.00 49.65 18 ASP D CA 1
ATOM 2857 C C . ASP C 3 18 ? 8.512 -0.870 -23.213 1.00 48.47 18 ASP D C 1
ATOM 2858 O O . ASP C 3 18 ? 7.578 -1.670 -23.203 1.00 43.14 18 ASP D O 1
ATOM 2863 N N . LEU C 3 19 ? 8.324 0.440 -23.121 1.00 51.52 19 LEU D N 1
ATOM 2864 C CA . LEU C 3 19 ? 6.989 0.984 -22.910 1.00 47.58 19 LEU D CA 1
ATOM 2865 C C . LEU C 3 19 ? 6.058 0.808 -24.110 1.00 46.99 19 LEU D C 1
ATOM 2866 O O . LEU C 3 19 ? 4.857 0.592 -23.944 1.00 39.58 19 LEU D O 1
ATOM 2871 N N . SER C 3 20 ? 6.603 0.915 -25.316 1.00 52.22 20 SER D N 1
ATOM 2872 C CA . SER C 3 20 ? 5.779 0.764 -26.511 1.00 51.24 20 SER D CA 1
ATOM 2873 C C . SER C 3 20 ? 5.212 -0.654 -26.598 1.00 39.12 20 SER D C 1
ATOM 2874 O O . SER C 3 20 ? 4.110 -0.849 -27.112 1.00 40.98 20 SER D O 1
ATOM 2877 N N . ARG C 3 21 ? 5.952 -1.636 -26.086 1.00 34.56 21 ARG D N 1
ATOM 2878 C CA . ARG C 3 21 ? 5.464 -3.015 -26.081 1.00 40.95 21 ARG D CA 1
ATOM 2879 C C . ARG C 3 21 ? 4.198 -3.153 -25.251 1.00 40.46 21 ARG D C 1
ATOM 2880 O O . ARG C 3 21 ? 3.234 -3.791 -25.673 1.00 32.63 21 ARG D O 1
ATOM 2888 N N . PHE C 3 22 ? 4.212 -2.567 -24.056 1.00 32.30 22 PHE D N 1
ATOM 2889 C CA . PHE C 3 22 ? 3.047 -2.603 -23.192 1.00 31.63 22 PHE D CA 1
ATOM 2890 C C . PHE C 3 22 ? 1.885 -1.802 -23.782 1.00 34.93 22 PHE D C 1
ATOM 2891 O O . PHE C 3 22 ? 0.718 -2.168 -23.629 1.00 33.01 22 PHE D O 1
ATOM 2899 N N . GLU C 3 23 ? 2.190 -0.699 -24.450 1.00 31.96 23 GLU D N 1
ATOM 2900 C CA . GLU C 3 23 ? 1.113 0.113 -25.000 1.00 36.05 23 GLU D CA 1
ATOM 2901 C C . GLU C 3 23 ? 0.460 -0.601 -26.188 1.00 34.12 23 GLU D C 1
ATOM 2902 O O . GLU C 3 23 ? -0.686 -0.311 -26.532 1.00 40.69 23 GLU D O 1
ATOM 2908 N N . ASN C 3 24 ? 1.173 -1.564 -26.773 1.00 35.77 24 ASN D N 1
ATOM 2909 C CA . ASN C 3 24 ? 0.639 -2.365 -27.882 1.00 42.45 24 ASN D CA 1
ATOM 2910 C C . ASN C 3 24 ? 0.081 -3.718 -27.436 1.00 43.48 24 ASN D C 1
ATOM 2911 O O . ASN C 3 24 ? -0.073 -4.640 -28.244 1.00 47.23 24 ASN D O 1
ATOM 2916 N N . GLY C 3 25 ? -0.201 -3.832 -26.142 1.00 33.13 25 GLY D N 1
ATOM 2917 C CA . GLY C 3 25 ? -0.870 -5.000 -25.599 1.00 33.37 25 GLY D CA 1
ATOM 2918 C C . GLY C 3 25 ? -0.009 -6.172 -25.157 1.00 35.38 25 GLY D C 1
ATOM 2919 O O . GLY C 3 25 ? -0.546 -7.166 -24.667 1.00 37.80 25 GLY D O 1
ATOM 2920 N N . GLN C 3 26 ? 1.312 -6.067 -25.304 1.00 32.43 26 GLN D N 1
ATOM 2921 C CA . GLN C 3 26 ? 2.229 -7.153 -24.903 1.00 26.93 26 GLN D CA 1
ATOM 2922 C C . GLN C 3 26 ? 2.287 -7.285 -23.367 1.00 29.50 26 GLN D C 1
ATOM 2923 O O . GLN C 3 26 ? 2.052 -6.312 -22.654 1.00 29.19 26 GLN D O 1
ATOM 2929 N N . GLU C 3 27 ? 2.588 -8.474 -22.844 1.00 23.16 27 GLU D N 1
ATOM 2930 C CA . GLU C 3 27 ? 2.604 -8.630 -21.382 1.00 27.70 27 GLU D CA 1
ATOM 2931 C C . GLU C 3 27 ? 3.996 -8.501 -20.794 1.00 27.87 27 GLU D C 1
ATOM 2932 O O . GLU C 3 27 ? 4.180 -8.008 -19.684 1.00 21.78 27 GLU D O 1
ATOM 2938 N N . LEU C 3 28 ? 4.983 -8.957 -21.549 1.00 24.90 28 LEU D N 1
ATOM 2939 C CA . LEU C 3 28 ? 6.302 -9.155 -20.990 1.00 21.24 28 LEU D CA 1
ATOM 2940 C C . LEU C 3 28 ? 7.374 -8.752 -21.987 1.00 24.41 28 LEU D C 1
ATOM 2941 O O . LEU C 3 28 ? 7.338 -9.153 -23.148 1.00 28.67 28 LEU D O 1
ATOM 2946 N N . PRO C 3 29 ? 8.335 -7.943 -21.534 1.00 25.26 29 PRO D N 1
ATOM 2947 C CA . PRO C 3 29 ? 9.459 -7.514 -22.366 1.00 23.68 29 PRO D CA 1
ATOM 2948 C C . PRO C 3 29 ? 10.475 -8.646 -22.533 1.00 30.86 29 PRO D C 1
ATOM 2949 O O . PRO C 3 29 ? 10.453 -9.609 -21.750 1.00 25.75 29 PRO D O 1
ATOM 2953 N N . PRO C 3 30 ? 11.343 -8.549 -23.550 1.00 33.13 30 PRO D N 1
ATOM 2954 C CA . PRO C 3 30 ? 12.400 -9.553 -23.707 1.00 31.08 30 PRO D CA 1
ATOM 2955 C C . PRO C 3 30 ? 13.225 -9.654 -22.432 1.00 34.01 30 PRO D C 1
ATOM 2956 O O . PRO C 3 30 ? 13.373 -8.661 -21.716 1.00 32.70 30 PRO D O 1
ATOM 2960 N N . GLY C 3 31 ? 13.743 -10.840 -22.145 1.00 28.92 31 GLY D N 1
ATOM 2961 C CA . GLY C 3 31 ? 14.559 -11.025 -20.963 1.00 26.97 31 GLY D CA 1
ATOM 2962 C C . GLY C 3 31 ? 14.729 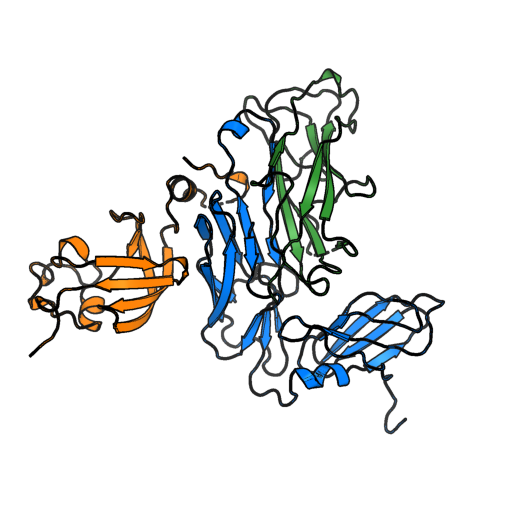-12.490 -20.651 1.00 28.32 31 GLY D C 1
ATOM 2963 O O . GLY C 3 31 ? 14.303 -13.354 -21.418 1.00 28.12 31 GLY D O 1
ATOM 2964 N N . THR C 3 32 ? 15.358 -12.772 -19.519 1.00 27.91 32 THR D N 1
ATOM 2965 C CA . THR C 3 32 ? 15.544 -14.141 -19.064 1.00 27.58 32 THR D CA 1
ATOM 2966 C C . THR C 3 32 ? 14.677 -14.388 -17.842 1.00 32.64 32 THR D C 1
ATOM 2967 O O . THR C 3 32 ? 14.788 -13.686 -16.838 1.00 26.85 32 THR D O 1
ATOM 2971 N N . TYR C 3 33 ? 13.803 -15.381 -17.945 1.00 25.38 33 TYR D N 1
ATOM 2972 C CA . TYR C 3 33 ? 12.781 -15.616 -16.943 1.00 20.55 33 TYR D CA 1
ATOM 2973 C C . TYR C 3 33 ? 12.836 -17.052 -16.426 1.00 22.64 33 TYR D C 1
ATOM 2974 O O . TYR C 3 33 ? 13.153 -17.979 -17.165 1.00 23.22 33 TYR D O 1
ATOM 2983 N N . ARG C 3 34 ? 12.536 -17.207 -15.144 1.00 21.37 34 ARG D N 1
ATOM 2984 C CA . ARG C 3 34 ? 12.452 -18.514 -14.523 1.00 22.35 34 ARG D CA 1
ATOM 2985 C C . ARG C 3 34 ? 11.103 -19.091 -14.861 1.00 24.14 34 ARG D C 1
ATOM 2986 O O . ARG C 3 34 ? 10.077 -18.522 -14.489 1.00 23.73 34 ARG D O 1
ATOM 2994 N N . VAL C 3 35 ? 11.094 -20.191 -15.611 1.00 22.79 35 VAL D N 1
ATOM 2995 C CA . VAL C 3 35 ? 9.845 -20.759 -16.065 1.00 20.58 35 VAL D CA 1
ATOM 2996 C C . VAL C 3 35 ? 9.773 -22.268 -15.829 1.00 17.86 35 VAL D C 1
ATOM 2997 O O . VAL C 3 35 ? 10.804 -22.961 -15.794 1.00 23.35 35 VAL D O 1
ATOM 3001 N N . ASP C 3 36 ? 8.548 -22.758 -15.642 1.00 21.58 36 ASP D N 1
ATOM 3002 C CA . ASP C 3 36 ? 8.292 -24.191 -15.751 1.00 19.75 36 ASP D CA 1
ATOM 3003 C C . ASP C 3 36 ? 8.051 -24.520 -17.216 1.00 22.32 36 ASP D C 1
ATOM 3004 O O . ASP C 3 36 ? 7.185 -23.910 -17.873 1.00 21.99 36 ASP D O 1
ATOM 3009 N N . ILE C 3 37 ? 8.815 -25.481 -17.726 1.00 17.02 37 ILE D N 1
ATOM 3010 C CA . ILE C 3 37 ? 8.688 -25.871 -19.131 1.00 15.54 37 ILE D CA 1
ATOM 3011 C C . ILE C 3 37 ? 7.859 -27.144 -19.274 1.00 19.57 37 ILE D C 1
ATOM 3012 O O . ILE C 3 37 ? 8.134 -28.168 -18.631 1.00 20.81 37 ILE D O 1
ATOM 3017 N N . TYR C 3 38 ? 6.822 -27.065 -20.098 1.00 18.27 38 TYR D N 1
ATOM 3018 C CA . TYR C 3 38 ? 6.003 -28.230 -20.405 1.00 19.15 38 TYR D CA 1
ATOM 3019 C C . TYR C 3 38 ? 6.061 -28.547 -21.903 1.00 20.93 38 TYR D C 1
ATOM 3020 O O . TYR C 3 38 ? 6.079 -27.629 -22.727 1.00 22.80 38 TYR D O 1
ATOM 3029 N N . LEU C 3 39 ? 6.095 -29.838 -22.242 1.00 18.05 39 LEU D N 1
ATOM 3030 C CA . LEU C 3 39 ? 6.061 -30.294 -23.636 1.00 18.74 39 LEU D CA 1
ATOM 3031 C C . LEU C 3 39 ? 4.962 -31.329 -23.766 1.00 24.65 39 LEU D C 1
ATOM 3032 O O . LEU C 3 39 ? 5.003 -32.350 -23.085 1.00 23.73 39 LEU D O 1
ATOM 3037 N N . ASN C 3 40 ? 3.989 -31.061 -24.631 1.00 20.06 40 ASN D N 1
ATOM 3038 C CA . ASN C 3 40 ? 2.805 -31.915 -24.799 1.00 22.32 40 ASN D CA 1
ATOM 3039 C C . ASN C 3 40 ? 2.158 -32.267 -23.457 1.00 24.79 40 ASN D C 1
ATOM 3040 O O . ASN C 3 40 ? 1.748 -33.415 -23.222 1.00 24.77 40 ASN D O 1
ATOM 3045 N N . ASN C 3 41 ? 2.084 -31.246 -22.599 1.00 22.66 41 ASN D N 1
ATOM 3046 C CA . ASN C 3 41 ? 1.515 -31.304 -21.253 1.00 21.70 41 ASN D CA 1
ATOM 3047 C C . ASN C 3 41 ? 2.316 -32.179 -20.282 1.00 23.15 41 ASN D C 1
ATOM 3048 O O . ASN C 3 41 ? 1.865 -32.431 -19.182 1.00 21.19 41 ASN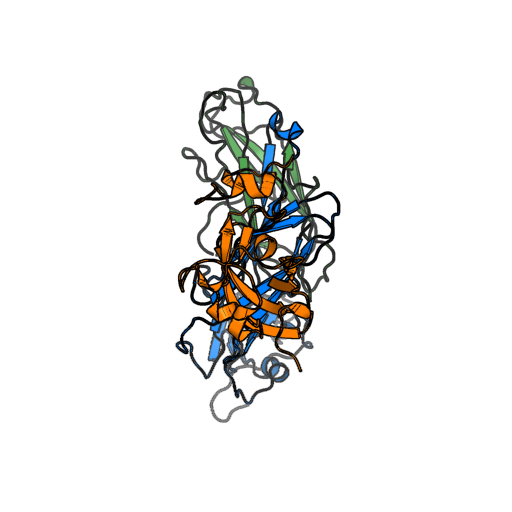 D O 1
ATOM 3053 N N . GLY C 3 42 ? 3.524 -32.584 -20.667 1.00 21.42 42 GLY D N 1
ATOM 3054 C CA . GLY C 3 42 ? 4.435 -33.224 -19.723 1.00 21.65 42 GLY D CA 1
ATOM 3055 C C . GLY C 3 42 ? 5.424 -32.227 -19.127 1.00 20.70 42 GLY D C 1
ATOM 3056 O O . GLY C 3 42 ? 6.011 -31.420 -19.846 1.00 17.81 42 GLY D O 1
ATOM 3057 N N . TYR C 3 43 ? 5.610 -32.283 -17.812 1.00 17.78 43 TYR D N 1
ATOM 3058 C CA . TYR C 3 43 ? 6.558 -31.419 -17.122 1.00 19.60 43 TYR D CA 1
ATOM 3059 C C . TYR C 3 43 ? 7.981 -31.793 -17.533 1.00 25.10 43 TYR D C 1
ATOM 3060 O O . TYR C 3 43 ? 8.371 -32.956 -17.417 1.00 24.16 43 TYR D O 1
ATOM 3069 N N . MET C 3 44 ? 8.744 -30.807 -18.011 1.00 16.46 44 MET D N 1
ATOM 3070 C CA . MET C 3 44 ? 10.135 -31.035 -18.428 1.00 18.17 44 MET D CA 1
ATOM 3071 C C . MET C 3 44 ? 11.149 -30.550 -17.400 1.00 20.24 44 MET D C 1
ATOM 3072 O O . MET C 3 44 ? 12.026 -31.307 -16.969 1.00 23.91 44 MET D O 1
ATOM 3077 N N . ALA C 3 45 ? 11.018 -29.297 -16.987 1.00 19.63 45 ALA D N 1
ATOM 3078 C CA . ALA C 3 45 ? 12.059 -28.667 -16.192 1.00 24.86 45 ALA D CA 1
ATOM 3079 C C . ALA C 3 45 ? 11.622 -27.314 -15.684 1.00 19.53 45 ALA D C 1
ATOM 3080 O O . ALA C 3 45 ? 10.704 -26.697 -16.229 1.00 20.17 45 ALA D O 1
ATOM 3082 N N . THR C 3 46 ? 12.310 -26.858 -14.645 1.00 25.32 46 THR D N 1
ATOM 3083 C CA . THR C 3 46 ? 12.164 -25.494 -14.160 1.00 26.33 46 THR D CA 1
ATOM 3084 C C . THR C 3 46 ? 13.535 -24.841 -14.189 1.00 20.88 46 THR D C 1
ATOM 3085 O O . THR C 3 46 ? 14.447 -25.241 -13.465 1.00 24.49 46 THR D O 1
ATOM 3089 N N . ARG C 3 47 ? 13.697 -23.838 -15.045 1.00 20.01 47 ARG D N 1
ATOM 3090 C CA . ARG C 3 47 ? 14.985 -23.178 -15.171 1.00 22.75 47 ARG D CA 1
ATOM 3091 C C . ARG C 3 47 ? 14.836 -21.831 -15.866 1.00 26.16 47 ARG D C 1
ATOM 3092 O O . ARG C 3 47 ? 13.754 -21.484 -16.319 1.00 18.95 47 ARG D O 1
ATOM 3100 N N . ASP C 3 48 ? 15.930 -21.083 -15.948 1.00 24.98 48 ASP D N 1
ATOM 3101 C CA . ASP C 3 48 ? 15.914 -19.810 -16.660 1.00 23.24 48 ASP D CA 1
ATOM 3102 C C . ASP C 3 48 ? 15.900 -20.058 -18.155 1.00 21.55 48 ASP D C 1
ATOM 3103 O O . ASP C 3 48 ? 16.646 -20.893 -18.653 1.00 28.95 48 ASP D O 1
ATOM 3108 N N . VAL C 3 49 ? 15.014 -19.356 -18.854 1.00 23.47 49 VAL D N 1
ATOM 3109 C CA . VAL C 3 49 ? 14.941 -19.415 -20.307 1.00 24.96 49 VAL D CA 1
ATOM 3110 C C . VAL C 3 49 ? 14.999 -17.989 -20.835 1.00 24.35 49 VAL D C 1
ATOM 3111 O O . VAL C 3 49 ? 14.323 -17.108 -20.323 1.00 21.96 49 VAL D O 1
ATOM 3115 N N . THR C 3 50 ? 15.809 -17.763 -21.859 1.00 24.86 50 THR D N 1
ATOM 3116 C CA . THR C 3 50 ? 15.905 -16.441 -22.452 1.00 30.53 50 THR D CA 1
ATOM 3117 C C . THR C 3 50 ? 14.824 -16.261 -23.516 1.00 29.75 50 THR D C 1
ATOM 3118 O O . THR C 3 50 ? 14.584 -17.140 -24.354 1.00 27.35 50 THR D O 1
ATOM 3122 N N . PHE C 3 51 ? 14.151 -15.121 -23.445 1.00 24.34 51 PHE D N 1
ATOM 3123 C CA . PHE C 3 51 ? 13.098 -14.776 -24.382 1.00 22.12 51 PHE D CA 1
ATOM 3124 C C . PHE C 3 51 ? 13.528 -13.556 -25.170 1.00 31.06 51 PHE D C 1
ATOM 3125 O O . PHE C 3 51 ? 13.732 -12.485 -24.604 1.00 27.90 51 PHE D O 1
ATOM 3133 N N . ASN C 3 52 ? 13.673 -13.719 -26.478 1.00 22.61 52 ASN D N 1
ATOM 3134 C CA . ASN C 3 52 ? 14.121 -12.624 -27.321 1.00 29.90 52 ASN D CA 1
ATOM 3135 C C . ASN C 3 52 ? 12.944 -12.065 -28.098 1.00 30.46 52 ASN D C 1
ATOM 3136 O O . ASN C 3 52 ? 11.920 -12.727 -28.225 1.00 28.72 52 ASN D O 1
ATOM 3141 N N . THR C 3 53 ? 13.079 -10.850 -28.618 1.00 32.19 53 THR D N 1
ATOM 3142 C CA . THR C 3 53 ? 12.015 -10.305 -29.445 1.00 32.30 53 THR D CA 1
ATOM 3143 C C . THR C 3 53 ? 11.856 -11.214 -30.677 1.00 32.01 53 THR D C 1
ATOM 3144 O O . THR C 3 53 ? 12.834 -11.758 -31.181 1.00 36.22 53 THR D O 1
ATOM 3148 N N . GLY C 3 54 ? 10.621 -11.415 -31.125 1.00 31.23 54 GLY D N 1
ATOM 3149 C CA . GLY C 3 54 ? 10.359 -12.347 -32.206 1.00 36.24 54 GLY D CA 1
ATOM 3150 C C . GLY C 3 54 ? 8.983 -12.209 -32.823 1.00 42.77 54 GLY D C 1
ATOM 3151 O O . GLY C 3 54 ? 8.218 -11.324 -32.443 1.00 36.02 54 GLY D O 1
ATOM 3152 N N . ASP C 3 55 ? 8.674 -13.098 -33.770 1.00 41.63 55 ASP D N 1
ATOM 3153 C CA . ASP C 3 55 ? 7.471 -12.998 -34.600 1.00 48.59 55 ASP D CA 1
ATOM 3154 C C . ASP C 3 55 ? 6.191 -13.517 -33.950 1.00 50.72 55 ASP D C 1
ATOM 3155 O O . ASP C 3 55 ? 5.147 -13.581 -34.593 1.00 65.25 55 ASP D O 1
ATOM 3160 N N . SER C 3 56 ? 6.270 -13.888 -32.683 1.00 46.56 56 SER D N 1
ATOM 3161 C CA . SER C 3 56 ? 5.109 -14.382 -31.956 1.00 38.12 56 SER D CA 1
ATOM 3162 C C . SER C 3 56 ? 4.059 -13.294 -31.702 1.00 39.63 56 SER D C 1
ATOM 3163 O O . SER C 3 56 ? 4.378 -12.114 -31.637 1.00 35.35 56 SER D O 1
ATOM 3166 N N . GLU C 3 57 ? 2.806 -13.700 -31.528 1.00 39.05 57 GLU D N 1
ATOM 3167 C CA . GLU C 3 57 ? 1.763 -12.778 -31.092 1.00 41.61 57 GLU D CA 1
ATOM 3168 C C . GLU C 3 57 ? 2.172 -12.079 -29.786 1.00 36.32 57 GLU D C 1
ATOM 3169 O O . GLU C 3 57 ? 1.800 -10.932 -29.533 1.00 39.45 57 GLU D O 1
ATOM 3175 N N . GLN C 3 58 ? 2.953 -12.780 -28.967 1.00 27.49 58 GLN D N 1
ATOM 3176 C CA . GLN C 3 58 ? 3.428 -12.251 -27.688 1.00 24.03 58 GLN D CA 1
ATOM 3177 C C . GLN C 3 58 ? 4.590 -11.274 -27.801 1.00 31.86 58 GLN D C 1
ATOM 3178 O O . GLN C 3 58 ? 4.992 -10.670 -26.804 1.00 27.94 58 GLN D O 1
ATOM 3184 N N . GLY C 3 59 ? 5.151 -11.139 -28.998 1.00 26.68 59 GLY D N 1
ATOM 3185 C CA . GLY C 3 59 ? 6.256 -10.214 -29.214 1.00 34.21 59 GLY D CA 1
ATOM 3186 C C . GLY C 3 59 ? 7.605 -10.767 -28.784 1.00 31.69 59 GLY D C 1
ATOM 3187 O O . GLY C 3 59 ? 8.651 -10.160 -29.046 1.00 32.28 59 GLY D O 1
ATOM 3188 N N . ILE C 3 60 ? 7.578 -11.909 -28.099 1.00 30.44 60 ILE D N 1
ATOM 3189 C CA . ILE C 3 60 ? 8.788 -12.573 -27.643 1.00 20.89 60 ILE D CA 1
ATOM 3190 C C . ILE C 3 60 ? 8.719 -14.076 -27.896 1.00 19.41 60 ILE D C 1
ATOM 3191 O O . ILE C 3 60 ? 7.633 -14.668 -27.929 1.00 26.33 60 ILE D O 1
ATOM 3196 N N . VAL C 3 61 ? 9.891 -14.681 -28.032 1.00 24.80 61 VAL D N 1
ATOM 3197 C CA . VAL C 3 61 ? 10.019 -16.105 -28.324 1.00 24.55 61 VAL D CA 1
ATOM 3198 C C . VAL C 3 61 ? 11.154 -16.684 -27.495 1.00 25.36 61 VAL D C 1
ATOM 3199 O O . VAL C 3 61 ? 12.166 -16.015 -27.261 1.00 28.57 61 VAL D O 1
ATOM 3203 N N . PRO C 3 62 ? 10.982 -17.918 -27.012 1.00 27.31 62 PRO D N 1
ATOM 3204 C CA . PRO C 3 62 ? 12.048 -18.516 -26.199 1.00 28.32 62 PRO D CA 1
ATOM 3205 C C . PRO C 3 62 ? 13.225 -18.991 -27.042 1.00 25.25 62 PRO D C 1
ATOM 3206 O O . PRO C 3 62 ? 13.035 -19.425 -28.183 1.00 25.70 62 PRO D O 1
ATOM 3210 N N . CYS C 3 63 ? 14.428 -18.916 -26.486 1.00 28.24 63 CYS D N 1
ATOM 3211 C CA . CYS C 3 63 ? 15.587 -19.475 -27.161 1.00 28.87 63 CYS D CA 1
ATOM 3212 C C . CYS C 3 63 ? 15.835 -20.901 -26.684 1.00 26.86 63 CYS D C 1
ATOM 3213 O O . CYS C 3 63 ? 16.285 -21.142 -25.560 1.00 30.47 63 CYS D O 1
ATOM 3216 N N . LEU C 3 64 ? 15.518 -21.844 -27.556 1.00 26.68 64 LEU D N 1
ATOM 3217 C CA . LEU C 3 64 ? 15.691 -23.264 -27.279 1.00 21.51 64 LEU D CA 1
ATOM 3218 C C . LEU C 3 64 ? 16.676 -23.843 -28.286 1.00 21.76 64 LEU D C 1
ATOM 3219 O O . LEU C 3 64 ? 16.461 -23.732 -29.488 1.00 27.88 64 LEU D O 1
ATOM 3224 N N . THR C 3 65 ? 17.751 -24.463 -27.810 1.00 23.03 65 THR D N 1
ATOM 3225 C CA . THR C 3 65 ? 18.732 -25.039 -28.724 1.00 26.67 65 THR D CA 1
ATOM 3226 C C . THR C 3 65 ? 18.332 -26.441 -29.149 1.00 29.04 65 THR D C 1
ATOM 3227 O O . THR C 3 65 ? 17.438 -27.050 -28.560 1.00 24.81 65 THR D O 1
ATOM 3231 N N . ARG C 3 66 ? 19.007 -26.938 -30.179 1.00 27.16 66 ARG D N 1
ATOM 3232 C CA . ARG C 3 66 ? 18.785 -28.291 -30.672 1.00 25.28 66 ARG D CA 1
ATOM 3233 C C . ARG C 3 66 ? 18.966 -29.295 -29.528 1.00 25.42 66 ARG D C 1
ATOM 3234 O O . ARG C 3 66 ? 18.113 -30.138 -29.300 1.00 22.36 66 ARG D O 1
ATOM 3242 N N . ALA C 3 67 ? 20.052 -29.143 -28.782 1.00 23.27 67 ALA D N 1
ATOM 3243 C CA . ALA C 3 67 ? 20.342 -30.007 -27.634 1.00 27.89 67 ALA D CA 1
ATOM 3244 C C . ALA C 3 67 ? 19.280 -29.916 -26.530 1.00 24.11 67 ALA D C 1
ATOM 3245 O O . ALA C 3 67 ? 18.920 -30.932 -25.912 1.00 21.71 67 ALA D O 1
ATOM 3247 N N . GLN C 3 68 ? 18.790 -28.711 -26.260 1.00 21.12 68 GLN D N 1
ATOM 3248 C CA . GLN C 3 68 ? 17.758 -28.535 -25.238 1.00 19.91 68 GLN D CA 1
ATOM 3249 C C . GLN C 3 68 ? 16.442 -29.227 -25.673 1.00 24.63 68 GLN D C 1
ATOM 3250 O O . GLN C 3 68 ? 15.744 -29.829 -24.850 1.00 25.17 68 GLN D O 1
ATOM 3256 N N . LEU C 3 69 ? 16.107 -29.144 -26.962 1.00 22.00 69 LEU D N 1
ATOM 3257 C CA . LEU C 3 69 ? 14.922 -29.829 -27.478 1.00 23.52 69 LEU D CA 1
ATOM 3258 C C . LEU C 3 69 ? 15.118 -31.345 -27.478 1.00 25.07 69 LEU D C 1
ATOM 3259 O O . LEU C 3 69 ? 14.216 -32.100 -27.103 1.00 20.58 69 LEU D O 1
ATOM 3264 N N . ALA C 3 70 ? 16.291 -31.792 -27.911 1.00 18.72 70 ALA D N 1
ATOM 3265 C CA . ALA C 3 70 ? 16.592 -33.227 -27.845 1.00 20.41 70 ALA D CA 1
ATOM 3266 C C . ALA C 3 70 ? 16.503 -33.731 -26.388 1.00 20.47 70 ALA D C 1
ATOM 3267 O O . ALA C 3 70 ? 16.070 -34.863 -26.135 1.00 24.49 70 ALA D O 1
ATOM 3269 N N . SER C 3 71 ? 16.864 -32.874 -25.434 1.00 20.01 71 SER D N 1
ATOM 3270 C CA . SER C 3 71 ? 16.821 -33.267 -24.021 1.00 23.03 71 SER D CA 1
ATOM 3271 C C . SER C 3 71 ? 15.393 -33.425 -23.531 1.00 30.88 71 SER D C 1
ATOM 3272 O O . SER C 3 71 ? 15.160 -34.004 -22.463 1.00 24.60 71 SER D O 1
ATOM 3275 N N . MET C 3 72 ? 14.443 -32.915 -24.315 1.00 20.83 72 MET D N 1
ATOM 3276 C CA . MET C 3 72 ? 13.028 -33.037 -23.999 1.00 15.57 72 MET D CA 1
ATOM 3277 C C . MET C 3 72 ? 12.355 -34.184 -24.746 1.00 19.87 72 MET D C 1
ATOM 3278 O O . MET C 3 72 ? 11.148 -34.385 -24.604 1.00 18.30 72 MET D O 1
ATOM 3283 N N . GLY C 3 73 ? 13.136 -34.910 -25.551 1.00 22.45 73 GLY D N 1
ATOM 3284 C CA . GLY C 3 73 ? 12.640 -36.081 -26.264 1.00 22.16 73 GLY D CA 1
ATOM 3285 C C . GLY C 3 73 ? 12.524 -35.923 -27.771 1.00 27.45 73 GLY D C 1
ATOM 3286 O O . GLY C 3 73 ? 12.156 -36.860 -28.472 1.00 24.78 73 GLY D O 1
ATOM 3287 N N . LEU C 3 74 ? 12.820 -34.733 -28.278 1.00 22.53 74 LEU D N 1
ATOM 3288 C CA . LEU C 3 74 ? 12.762 -34.504 -29.721 1.00 23.41 74 LEU D CA 1
ATOM 3289 C C . LEU C 3 74 ? 13.735 -35.414 -30.474 1.00 24.89 74 LEU D C 1
ATOM 3290 O O . LEU C 3 74 ? 14.916 -35.485 -30.130 1.00 27.16 74 LEU D O 1
ATOM 3295 N N . ASN C 3 75 ? 13.231 -36.108 -31.498 1.00 22.28 75 ASN D N 1
ATOM 3296 C CA . ASN C 3 75 ? 14.074 -36.914 -32.372 1.00 29.02 75 ASN D CA 1
ATOM 3297 C C . ASN C 3 75 ? 14.544 -35.999 -33.483 1.00 26.47 75 ASN D C 1
ATOM 3298 O O . ASN C 3 75 ? 13.844 -35.816 -34.472 1.00 27.31 75 ASN D O 1
ATOM 3303 N N . THR C 3 76 ? 15.720 -35.408 -33.298 1.00 23.82 76 THR D N 1
ATOM 3304 C CA . THR C 3 76 ? 16.156 -34.315 -34.146 1.00 27.53 76 THR D CA 1
ATOM 3305 C C . THR C 3 76 ? 16.437 -34.749 -35.589 1.00 28.55 76 THR D C 1
ATOM 3306 O O . THR C 3 76 ? 16.299 -33.941 -36.502 1.00 38.31 76 THR D O 1
ATOM 3310 N N . ALA C 3 77 ? 16.783 -36.016 -35.809 1.00 26.83 77 ALA D N 1
ATOM 3311 C CA . ALA C 3 77 ? 16.977 -36.490 -37.180 1.00 35.76 77 ALA D CA 1
ATOM 3312 C C . ALA C 3 77 ? 15.676 -36.426 -37.988 1.00 39.12 77 ALA D C 1
ATOM 3313 O O . ALA C 3 77 ? 15.710 -36.310 -39.209 1.00 34.38 77 ALA D O 1
ATOM 3315 N N . SER C 3 78 ? 14.536 -36.461 -37.299 1.00 34.77 78 SER D N 1
ATOM 3316 C CA . SER C 3 78 ? 13.235 -36.453 -37.964 1.00 30.01 78 SER D CA 1
ATOM 3317 C C . SER C 3 78 ? 12.826 -35.054 -38.425 1.00 31.68 78 SER D C 1
ATOM 3318 O O . SER C 3 78 ? 11.846 -34.894 -39.163 1.00 30.73 78 SER D O 1
ATOM 3321 N N . VAL C 3 79 ? 13.574 -34.040 -37.999 1.00 32.02 79 VAL D N 1
ATOM 3322 C CA . VAL C 3 79 ? 13.215 -32.653 -38.318 1.00 31.29 79 VAL D CA 1
ATOM 3323 C C . VAL C 3 79 ? 14.111 -32.088 -39.416 1.00 32.26 79 VAL D C 1
ATOM 3324 O O . VAL C 3 79 ? 15.295 -31.844 -39.184 1.00 35.12 79 VAL D O 1
ATOM 3328 N N . ALA C 3 80 ? 13.546 -31.881 -40.606 1.00 34.01 80 ALA D N 1
ATOM 3329 C CA . ALA C 3 80 ? 14.326 -31.431 -41.762 1.00 37.24 80 ALA D CA 1
ATOM 3330 C C . ALA C 3 80 ? 15.068 -30.125 -41.476 1.00 35.30 80 ALA D C 1
ATOM 3331 O O . ALA C 3 80 ? 14.481 -29.169 -40.966 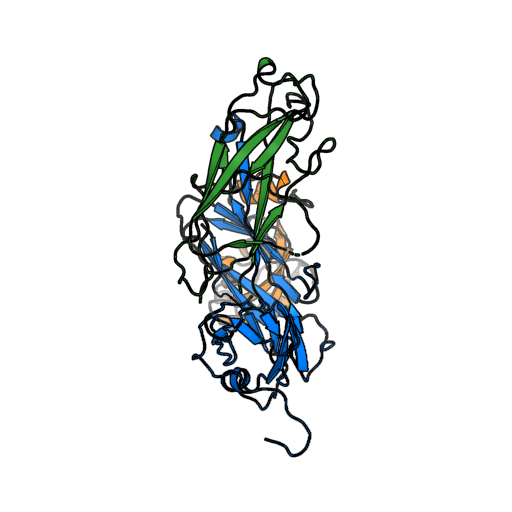1.00 36.37 80 ALA D O 1
ATOM 3333 N N . GLY C 3 81 ? 16.365 -30.107 -41.784 1.00 36.24 81 GLY D N 1
ATOM 3334 C CA . GLY C 3 81 ? 17.175 -28.911 -41.613 1.00 36.06 81 GLY D CA 1
ATOM 3335 C C . GLY C 3 81 ? 17.749 -28.685 -40.222 1.00 46.47 81 GLY D C 1
ATOM 3336 O O . GLY C 3 81 ? 18.655 -27.869 -40.053 1.00 51.03 81 GLY D O 1
ATOM 3337 N N . MET C 3 82 ? 17.232 -29.391 -39.219 1.00 40.06 82 MET D N 1
ATOM 3338 C CA . MET C 3 82 ? 17.680 -29.160 -37.844 1.00 37.99 82 MET D CA 1
ATOM 3339 C C . MET C 3 82 ? 19.187 -29.398 -37.675 1.00 38.65 82 MET D C 1
ATOM 3340 O O . MET C 3 82 ? 19.851 -28.704 -36.891 1.00 35.70 82 MET D O 1
ATOM 3345 N N . ASN C 3 83 ? 19.717 -30.362 -38.428 1.00 42.59 83 ASN D N 1
ATOM 3346 C CA . ASN C 3 83 ? 21.130 -30.723 -38.353 1.00 44.96 83 ASN D CA 1
ATOM 3347 C C . ASN C 3 83 ? 22.058 -29.633 -38.892 1.00 47.18 83 ASN D C 1
ATOM 3348 O O . ASN C 3 83 ? 23.248 -29.596 -38.565 1.00 42.53 83 ASN D O 1
ATOM 3353 N N . LEU C 3 84 ? 21.508 -28.754 -39.724 1.00 42.22 84 LEU D N 1
ATOM 3354 C CA . LEU C 3 84 ? 22.276 -27.658 -40.301 1.00 49.43 84 LEU D CA 1
ATOM 3355 C C . LEU C 3 84 ? 22.573 -26.547 -39.285 1.00 45.86 84 LEU D C 1
ATOM 3356 O O . LEU C 3 84 ? 23.603 -25.875 -39.382 1.00 44.34 84 LEU D O 1
ATOM 3361 N N . LEU C 3 85 ? 21.680 -26.369 -38.312 1.00 44.82 85 LEU D N 1
ATOM 3362 C CA . LEU C 3 85 ? 21.838 -25.330 -37.291 1.00 43.21 85 LEU D CA 1
ATOM 3363 C C . LEU C 3 85 ? 23.149 -25.452 -36.516 1.00 48.55 85 LEU D C 1
ATOM 3364 O O . LEU C 3 85 ? 23.747 -26.531 -36.444 1.00 45.39 85 LEU D O 1
ATOM 3369 N N . ALA C 3 86 ? 23.591 -24.334 -35.947 1.00 37.69 86 ALA D N 1
ATOM 3370 C CA . ALA C 3 86 ? 24.712 -24.329 -35.011 1.00 46.49 86 ALA D CA 1
ATOM 3371 C C . ALA C 3 86 ? 24.238 -24.754 -33.622 1.00 45.26 86 ALA D C 1
ATOM 3372 O O . ALA C 3 86 ? 23.061 -24.588 -33.286 1.00 38.68 86 ALA D O 1
ATOM 3374 N N . ASP C 3 87 ? 25.155 -25.276 -32.810 1.00 41.71 87 ASP D N 1
ATOM 3375 C CA . ASP C 3 87 ? 24.811 -25.724 -31.453 1.00 38.54 87 ASP D CA 1
ATOM 3376 C C . ASP C 3 87 ? 24.070 -24.685 -30.602 1.00 37.67 87 ASP D C 1
ATOM 3377 O O . ASP C 3 87 ? 23.108 -25.025 -29.906 1.00 34.98 87 ASP D O 1
ATOM 3382 N N A ASP C 3 88 ? 24.505 -23.430 -30.657 0.54 42.69 88 ASP D N 1
ATOM 3383 N N B ASP C 3 88 ? 24.505 -23.429 -30.663 0.46 42.47 88 ASP D N 1
ATOM 3384 C CA A ASP C 3 88 ? 23.927 -22.400 -29.790 0.54 40.87 88 ASP D CA 1
ATOM 3385 C CA B ASP C 3 88 ? 23.936 -22.398 -29.795 0.46 40.77 88 ASP D CA 1
ATOM 3386 C C A ASP C 3 88 ? 22.730 -21.690 -30.425 0.54 38.36 88 ASP D C 1
ATOM 3387 C C B ASP C 3 88 ? 22.756 -21.666 -30.438 0.46 38.41 88 ASP D C 1
ATOM 3388 O O A ASP C 3 88 ? 22.099 -20.842 -29.791 0.54 35.88 88 ASP D O 1
ATOM 3389 O O B ASP C 3 88 ? 22.155 -20.784 -29.822 0.46 36.39 88 ASP D O 1
ATOM 3398 N N . ALA C 3 89 ? 22.419 -22.049 -31.667 1.00 39.08 89 ALA D N 1
ATOM 3399 C CA . ALA C 3 89 ? 21.327 -21.412 -32.410 1.00 38.14 89 ALA D CA 1
ATOM 3400 C C . ALA C 3 89 ? 19.968 -21.580 -31.749 1.00 41.14 89 ALA D C 1
ATOM 3401 O O . ALA C 3 89 ? 19.612 -22.677 -31.303 1.00 32.86 89 ALA D O 1
ATOM 3403 N N . CYS C 3 90 ? 19.215 -20.483 -31.687 1.00 38.49 90 CYS D N 1
ATOM 3404 C CA . CYS C 3 90 ? 17.828 -20.527 -31.249 1.00 40.72 90 CYS D CA 1
ATOM 3405 C C . CYS C 3 90 ? 17.000 -21.194 -32.328 1.00 42.06 90 CYS D C 1
ATOM 3406 O O . CYS C 3 90 ? 16.818 -20.632 -33.406 1.00 35.97 90 CYS D O 1
ATOM 3409 N N . VAL C 3 91 ? 16.497 -22.389 -32.048 1.00 30.56 91 VAL D N 1
ATOM 3410 C CA . VAL C 3 91 ? 15.702 -23.102 -33.037 1.00 32.57 91 VAL D CA 1
ATOM 3411 C C . VAL C 3 91 ? 14.429 -22.335 -33.369 1.00 33.97 91 VAL D C 1
ATOM 3412 O O . VAL C 3 91 ? 13.649 -22.031 -32.482 1.00 33.86 91 VAL D O 1
ATOM 3416 N N . PRO C 3 92 ? 14.220 -22.011 -34.655 1.00 35.09 92 PRO D N 1
ATOM 3417 C CA . PRO C 3 92 ? 12.939 -21.400 -35.026 1.00 42.09 92 PRO D CA 1
ATOM 3418 C C . PRO C 3 92 ? 11.818 -22.447 -34.959 1.00 37.52 92 PRO D C 1
ATOM 3419 O O . PRO C 3 92 ? 11.361 -22.961 -35.982 1.00 37.60 92 PRO D O 1
ATOM 3423 N N . LEU C 3 93 ? 11.389 -22.751 -33.738 1.00 31.71 93 LEU D N 1
ATOM 3424 C CA . LEU C 3 93 ? 10.561 -23.922 -33.457 1.00 36.27 93 LEU D CA 1
ATOM 3425 C C . LEU C 3 93 ? 9.296 -24.023 -34.292 1.00 34.07 93 LEU D C 1
ATOM 3426 O O . LEU C 3 93 ? 9.021 -25.068 -34.871 1.00 27.11 93 LEU D O 1
ATOM 3431 N N . THR C 3 94 ? 8.528 -22.939 -34.370 1.00 27.83 94 THR D N 1
ATOM 3432 C CA . THR C 3 94 ? 7.210 -23.009 -34.999 1.00 28.70 94 THR D CA 1
ATOM 3433 C C . THR C 3 94 ? 7.246 -23.056 -36.525 1.00 32.77 94 THR D C 1
ATOM 3434 O O . THR C 3 94 ? 6.256 -23.437 -37.155 1.00 38.62 94 THR D O 1
ATOM 3438 N N . THR C 3 95 ? 8.372 -22.691 -37.132 1.00 33.14 95 THR D N 1
ATOM 3439 C CA . THR C 3 95 ? 8.492 -22.835 -38.579 1.00 36.11 95 THR D CA 1
ATOM 3440 C C . THR C 3 95 ? 9.293 -24.072 -38.982 1.00 43.37 95 THR D C 1
ATOM 3441 O O . THR C 3 95 ? 9.052 -24.647 -40.038 1.00 41.92 95 THR D O 1
ATOM 3445 N N . MET C 3 96 ? 10.241 -24.487 -38.150 1.00 36.24 96 MET D N 1
ATOM 3446 C CA . MET C 3 96 ? 11.090 -25.613 -38.517 1.00 30.92 96 MET D CA 1
ATOM 3447 C C . MET C 3 96 ? 10.418 -26.944 -38.169 1.00 30.40 96 MET D C 1
ATOM 3448 O O . MET C 3 96 ? 10.458 -27.894 -38.947 1.00 33.84 96 MET D O 1
ATOM 3453 N N . VAL C 3 97 ? 9.792 -27.008 -37.000 1.00 31.94 97 VAL D N 1
ATOM 3454 C CA . VAL C 3 97 ? 9.091 -28.224 -36.608 1.00 36.05 97 VAL D CA 1
ATOM 3455 C C . VAL C 3 97 ? 7.614 -28.078 -36.957 1.00 31.82 97 VAL D C 1
ATOM 3456 O O . VAL C 3 97 ? 6.899 -27.272 -36.363 1.00 33.66 97 VAL D O 1
ATOM 3460 N N . GLN C 3 98 ? 7.185 -28.854 -37.947 1.00 28.70 98 GLN D N 1
ATOM 3461 C CA . GLN C 3 98 ? 5.816 -28.819 -38.456 1.00 33.84 98 GLN D CA 1
ATOM 3462 C C . GLN C 3 98 ? 4.783 -28.873 -37.328 1.00 29.30 98 GLN D C 1
ATOM 3463 O O . GLN C 3 98 ? 4.819 -29.785 -36.503 1.00 29.31 98 GLN D O 1
ATOM 3469 N N . ASP C 3 99 ? 3.910 -27.862 -37.289 1.00 34.89 99 ASP D N 1
ATOM 3470 C CA . ASP C 3 99 ? 2.736 -27.806 -36.412 1.00 33.42 99 ASP D CA 1
ATOM 3471 C C . ASP C 3 99 ? 3.075 -27.551 -34.946 1.00 32.19 99 ASP D C 1
ATOM 3472 O O . ASP C 3 99 ? 2.189 -27.570 -34.089 1.00 32.52 99 ASP D O 1
ATOM 3477 N N . ALA C 3 100 ? 4.352 -27.322 -34.660 1.00 28.06 100 ALA D N 1
ATOM 3478 C CA . ALA C 3 100 ? 4.798 -27.082 -33.292 1.00 30.72 100 ALA D CA 1
ATOM 3479 C C . ALA C 3 100 ? 4.314 -25.718 -32.792 1.00 32.17 100 ALA D C 1
ATOM 3480 O O . ALA C 3 100 ? 4.111 -24.791 -33.583 1.00 29.01 100 ALA D O 1
ATOM 3482 N N . THR C 3 101 ? 4.108 -25.615 -31.479 1.00 26.46 101 THR D N 1
ATOM 3483 C CA . THR C 3 101 ? 3.699 -24.359 -30.852 1.00 30.03 101 THR D CA 1
ATOM 3484 C C . THR C 3 101 ? 4.511 -24.039 -29.601 1.00 26.58 101 THR D C 1
ATOM 3485 O O . THR C 3 101 ? 5.008 -24.929 -28.893 1.00 26.77 101 THR D O 1
ATOM 3489 N N . ALA C 3 102 ? 4.633 -22.745 -29.322 1.00 25.01 102 ALA D N 1
ATOM 3490 C CA . ALA C 3 102 ? 5.239 -22.287 -28.087 1.00 23.84 102 ALA D CA 1
ATOM 3491 C C . ALA C 3 102 ? 4.435 -21.108 -27.570 1.00 20.04 102 ALA D C 1
ATOM 3492 O O . ALA C 3 102 ? 4.153 -20.170 -28.321 1.00 22.26 102 ALA D O 1
ATOM 3494 N N . HIS C 3 103 ? 4.056 -21.159 -26.296 1.00 22.59 103 HIS D N 1
ATOM 3495 C CA . HIS C 3 103 ? 3.359 -20.034 -25.678 1.00 24.77 103 HIS D CA 1
ATOM 3496 C C . HIS C 3 103 ? 3.764 -19.864 -24.222 1.00 20.54 103 HIS D C 1
ATOM 3497 O O . HIS C 3 103 ? 3.812 -20.832 -23.473 1.00 21.58 103 HIS D O 1
ATOM 3504 N N . LEU C 3 104 ? 4.068 -18.628 -23.820 1.00 18.92 104 LEU D N 1
ATOM 3505 C CA . LEU C 3 104 ? 4.441 -18.357 -22.438 1.00 25.41 104 LEU D CA 1
ATOM 3506 C C . LEU C 3 104 ? 3.226 -17.848 -21.662 1.00 24.69 104 LEU D C 1
ATOM 3507 O O . LEU C 3 104 ? 2.674 -16.781 -21.960 1.00 22.02 104 LEU D O 1
ATOM 3512 N N . ASP C 3 105 ? 2.785 -18.637 -20.695 1.00 22.65 105 ASP D N 1
ATOM 3513 C CA . ASP C 3 105 ? 1.764 -18.178 -19.773 1.00 24.55 105 ASP D CA 1
ATOM 3514 C C . ASP C 3 105 ? 2.475 -17.285 -18.761 1.00 17.25 105 ASP D C 1
ATOM 3515 O O . ASP C 3 105 ? 3.198 -17.768 -17.889 1.00 23.15 105 ASP D O 1
ATOM 3520 N N . VAL C 3 106 ? 2.292 -15.975 -18.899 1.00 18.70 106 VAL D N 1
ATOM 3521 C CA . VAL C 3 106 ? 3.088 -15.020 -18.148 1.00 20.21 106 VAL D CA 1
ATOM 3522 C C . VAL C 3 106 ? 2.703 -15.025 -16.677 1.00 21.04 106 VAL D C 1
ATOM 3523 O O . VAL C 3 106 ? 3.559 -14.943 -15.807 1.00 26.72 106 VAL D O 1
ATOM 3527 N N . GLY C 3 107 ? 1.401 -15.111 -16.423 1.00 18.18 107 GLY D N 1
ATOM 3528 C CA . GLY C 3 107 ? 0.892 -15.121 -15.066 1.00 23.97 107 GLY D CA 1
ATOM 3529 C C . GLY C 3 107 ? 1.417 -16.287 -14.245 1.00 21.80 107 GLY D C 1
ATOM 3530 O O . GLY C 3 107 ? 1.647 -16.145 -13.042 1.00 21.22 107 GLY D O 1
ATOM 3531 N N . GLN C 3 108 ? 1.577 -17.448 -14.887 1.00 21.67 108 GLN D N 1
ATOM 3532 C CA . GLN C 3 108 ? 2.130 -18.640 -14.226 1.00 22.66 108 GLN D CA 1
ATOM 3533 C C . GLN C 3 108 ? 3.631 -18.821 -14.439 1.00 22.06 108 GLN D C 1
ATOM 3534 O O . GLN C 3 108 ? 4.239 -19.714 -13.838 1.00 26.80 108 GLN D O 1
ATOM 3540 N N . GLN C 3 109 ? 4.213 -17.995 -15.309 1.00 21.70 109 GLN D N 1
ATOM 3541 C CA . GLN C 3 109 ? 5.601 -18.149 -15.754 1.00 19.20 109 GLN D CA 1
ATOM 3542 C C . GLN C 3 109 ? 5.826 -19.588 -16.211 1.00 21.97 109 GLN D C 1
ATOM 3543 O O . GLN C 3 109 ? 6.673 -20.304 -15.686 1.00 22.75 109 GLN D O 1
ATOM 3549 N N . ARG C 3 110 ? 5.003 -19.998 -17.157 1.00 23.74 110 ARG D N 1
ATOM 3550 C CA . ARG C 3 110 ? 5.004 -21.376 -17.629 1.00 23.95 110 ARG D CA 1
ATOM 3551 C C . ARG C 3 110 ? 5.100 -21.409 -19.143 1.00 23.78 110 ARG D C 1
ATOM 3552 O O . ARG C 3 110 ? 4.258 -20.843 -19.845 1.00 17.89 110 ARG D O 1
ATOM 3560 N N . LEU C 3 111 ? 6.148 -22.046 -19.647 1.00 17.80 111 LEU D N 1
ATOM 3561 C CA . LEU C 3 111 ? 6.336 -22.127 -21.078 1.00 16.94 111 LEU D CA 1
ATOM 3562 C C . LEU C 3 111 ? 5.706 -23.424 -21.554 1.00 22.66 111 LEU D C 1
ATOM 3563 O O . LEU C 3 111 ? 6.164 -24.505 -21.200 1.00 23.82 111 LEU D O 1
ATOM 3568 N N . ASN C 3 112 ? 4.641 -23.306 -22.343 1.00 19.26 112 ASN D N 1
ATOM 3569 C CA . ASN C 3 112 ? 3.940 -24.467 -22.880 1.00 19.05 112 ASN D CA 1
ATOM 3570 C C . ASN C 3 112 ? 4.351 -24.766 -24.332 1.00 15.85 112 ASN D C 1
ATOM 3571 O O . ASN C 3 112 ? 4.093 -23.979 -25.246 1.00 20.87 112 ASN D O 1
ATOM 3576 N N . LEU C 3 113 ? 4.997 -25.908 -24.549 1.00 19.80 113 LEU D N 1
ATOM 3577 C CA . LEU C 3 113 ? 5.410 -26.299 -25.894 1.00 22.89 113 LEU D CA 1
ATOM 3578 C C . LEU C 3 113 ? 4.527 -27.430 -26.394 1.00 17.75 113 LEU D C 1
ATOM 3579 O O . LEU C 3 113 ? 4.051 -28.231 -25.611 1.00 18.04 113 LEU D O 1
ATOM 3584 N N . THR C 3 114 ? 4.283 -27.482 -27.698 1.00 20.27 114 THR D N 1
ATOM 3585 C CA . THR C 3 114 ? 3.707 -28.692 -28.276 1.00 22.76 114 THR D CA 1
ATOM 3586 C C . THR C 3 114 ? 4.462 -29.064 -29.532 1.00 22.74 114 THR D C 1
ATOM 3587 O O . THR C 3 114 ? 4.821 -28.194 -30.339 1.00 24.08 114 THR D O 1
ATOM 3591 N N . ILE C 3 115 ? 4.693 -30.369 -29.694 1.00 21.45 115 ILE D N 1
ATOM 3592 C CA . ILE C 3 115 ? 5.387 -30.915 -30.856 1.00 21.90 115 ILE D CA 1
ATOM 3593 C C . ILE C 3 115 ? 4.674 -32.210 -31.227 1.00 22.26 115 ILE D C 1
ATOM 3594 O O . ILE C 3 115 ? 4.442 -33.052 -30.345 1.00 20.80 115 ILE D O 1
ATOM 3599 N N . PRO C 3 116 ? 4.296 -32.373 -32.503 1.00 21.79 116 PRO D N 1
ATOM 3600 C CA . PRO C 3 116 ? 3.599 -33.601 -32.912 1.00 24.09 116 PRO D CA 1
ATOM 3601 C C . PRO C 3 116 ? 4.405 -34.868 -32.622 1.00 28.73 116 PRO D C 1
ATOM 3602 O O . PRO C 3 116 ? 5.635 -34.827 -32.649 1.00 24.58 116 PRO D O 1
ATOM 3606 N N . GLN C 3 117 ? 3.712 -35.973 -32.351 1.00 32.92 117 GLN D N 1
ATOM 3607 C CA . GLN C 3 117 ? 4.372 -37.236 -32.005 1.00 29.48 117 GLN D CA 1
ATOM 3608 C C . GLN C 3 117 ? 5.292 -37.750 -33.105 1.00 30.09 117 GLN D C 1
ATOM 3609 O O . GLN C 3 117 ? 6.260 -38.461 -32.824 1.00 29.76 117 GLN D O 1
ATOM 3615 N N . ALA C 3 118 ? 4.998 -37.373 -34.351 1.00 31.72 118 ALA D N 1
ATOM 3616 C CA . ALA C 3 118 ? 5.806 -37.774 -35.503 1.00 29.41 118 ALA D CA 1
ATOM 3617 C C . ALA C 3 118 ? 7.287 -37.429 -35.317 1.00 25.92 118 ALA D C 1
ATOM 3618 O O . ALA C 3 118 ? 8.165 -38.114 -35.854 1.00 26.94 118 ALA D O 1
ATOM 3620 N N . PHE C 3 119 ? 7.556 -36.388 -34.534 1.00 25.92 119 PHE D N 1
ATOM 3621 C CA . PHE C 3 119 ? 8.909 -35.881 -34.344 1.00 25.37 119 PHE D CA 1
ATOM 3622 C C . PHE C 3 119 ? 9.519 -36.270 -33.002 1.00 26.12 119 PHE D C 1
ATOM 3623 O O . PHE C 3 119 ? 10.685 -35.967 -32.733 1.00 26.70 119 PHE D O 1
ATOM 3631 N N . MET C 3 120 ? 8.729 -36.938 -32.165 1.00 27.82 120 MET D N 1
ATOM 3632 C CA . MET C 3 120 ? 9.183 -37.342 -30.840 1.00 24.57 120 MET D CA 1
ATOM 3633 C C . MET C 3 120 ? 9.764 -38.748 -30.885 1.00 22.80 120 MET D C 1
ATOM 3634 O O . MET C 3 120 ? 9.682 -39.443 -31.906 1.00 27.64 120 MET D O 1
ATOM 3639 N N . SER C 3 121 ? 10.357 -39.160 -29.776 1.00 26.01 121 SER D N 1
ATOM 3640 C CA . SER C 3 121 ? 11.043 -40.436 -29.709 1.00 36.91 121 SER D CA 1
ATOM 3641 C C . SER C 3 121 ? 10.040 -41.535 -29.379 1.00 47.26 121 SER D C 1
ATOM 3642 O O . SER C 3 121 ? 9.431 -41.533 -28.311 1.00 52.42 121 SER D O 1
ATOM 3645 N N . ASN C 3 122 ? 9.856 -42.457 -30.318 1.00 59.41 122 ASN D N 1
ATOM 3646 C CA . ASN C 3 122 ? 8.821 -43.473 -30.187 1.00 75.23 122 ASN D CA 1
ATOM 3647 C C . ASN C 3 122 ? 9.260 -44.844 -30.684 1.00 84.09 122 ASN D C 1
ATOM 3648 O O . ASN C 3 122 ? 10.365 -45.006 -31.203 1.00 81.92 122 ASN D O 1
ATOM 3653 N N . ARG C 3 123 ? 8.366 -45.817 -30.520 1.00 92.90 123 ARG D N 1
ATOM 3654 C CA . ARG C 3 123 ? 8.572 -47.200 -30.951 1.00 100.53 123 ARG D CA 1
ATOM 3655 C C . ARG C 3 123 ? 9.800 -47.806 -30.273 1.00 100.05 123 ARG D C 1
ATOM 3656 O O . ARG C 3 123 ? 10.915 -47.720 -30.788 1.00 99.19 123 ARG D O 1
#

Solvent-accessible surface area: 22148 Å² total; per-residue (Å²): 3,8,3,2,30,28,4,12,8,37,0,50,22,78,77,159,43,43,108,5,24,0,30,4,57,29,109,118,13,7,5,1,0,44,7,41,4,19,39,50,107,13,84,147,17,62,98,4,81,11,9,1,67,32,0,4,0,150,7,146,56,107,2,35,0,12,0,14,44,33,0,124,116,135,20,61,81,68,83,4,16,18,7,25,0,1,3,17,2,0,3,7,14,72,99,80,28,90,118,64,7,6,0,3,1,0,4,13,4,35,0,6,0,10,4,33,5,60,202,40,106,35,66,61,102,89,1,4,95,83,1,71,0,90,85,58,105,104,25,0,16,0,26,1,73,3,16,10,39,11,4,0,18,73,0,30,0,33,136,109,93,7,74,25,11,56,0,42,11,89,21,83,26,84,10,146,11,51,123,90,15,26,99,91,3,35,4,58,4,19,45,38,169,3,46,47,14,92,135,47,84,12,62,64,81,92,152,157,169,101,178,56,103,1,0,22,2,28,11,64,48,96,15,3,13,12,81,10,32,139,23,59,50,110,127,8,128,37,97,34,71,32,18,55,76,29,97,14,23,1,34,5,105,115,33,62,94,43,10,8,68,62,2,11,10,45,7,47,6,76,34,18,82,148,39,84,67,1,1,14,8,15,159,37,136,53,44,2,72,41,3,0,0,0,3,15,27,96,135,54,87,63,13,83,5,60,145,105,137,206,102,53,17,71,71,68,64,31,6,103,4,56,0,46,3,42,0,14,10,161,174,10,70,40,35,85,0,41,0,11,0,47,2,7,0,31,3,38,147,48,41,1,18,62,85,8,21,125,117,37,92,39,15,64,55,1,41,126,57,25,54,2,8,47,26,77,9,45,0,36,0,46,6,54,134,28,122,69,24,53,83,73,6,55,2,65,87,28,158,39,160,20,15,4,53,19,28,2,20,46,68,66,0,45,102,18,26,7,62,38,100,42,4,95,27,0,116,147,42,70,107,128,29,64,7,65,11,80,119,44,0,122,110,6,66,30,90,2,40,5,6,106,0,61,0,50,2,58,4,41,106,84,28,27,75,86,276

Organism: Escherichia coli (strain K12) (NCBI:txid83333)

Nearest PDB structures (foldseek):
  3bwu-assembly1_C  TM=9.899E-01  e=3.326E-37  Escherichia coli K-12
  3rfz-assembly1_C  TM=9.835E-01  e=2.533E-34  Escherichia coli
  1qun-assembly1_A  TM=9.815E-01  e=1.420E-33  Escherichia coli
  1kiu-assembly10_O  TM=9.691E-01  e=9.212E-30  Escherichia coli
  1bf8-assembly1_A  TM=7.918E-01  e=6.065E-30  Escherichia coli